Protein AF-A0A2M7BK01-F1 (afdb_monomer_lite)

Radius of gyration: 29.23 Å; chains: 1; bounding box: 70×44×83 Å

Foldseek 3Di:
DDDPPQQEEEEEEEQDDQDPPPCVVVVVVQVVCCVVPVHHYHYAHPDHDDHHPLRSVVVSVVVPHQEYEYEYADQDDDPCLVPVVVVSQVVVCVVCVRHHYHYDDYPYDDVVVVVVVVVVVVVCVVVVPDDDDDPPVVVVVVVVLLVPDDDDADAPAAAAPLFDLVLLVVLLVVLVVLQVQLVVVQVVVCVVPVCLVVLLVVLLVVQLVQQVDWDQQSQPSHTGGQNCLLLCCQLVNLSSLLNSQLVSLVCCVPPVVHYHPSRSSLLSCLQSHQLSCQLLVQLLVCLLVVHDNLQSQLCSQLRSQLRSQLSVLLSSLVRPQPVHDSVVSSVVSSVVCCSPRNVSSNVSSNVRSVVVVCCCVPPVVSNPPGPDSDDD

Sequence (376 aa):
MGEEAVMRAVILIGHGSRVAGADDDMEKIAAGLRAKLGGIVATCRMSGRGIPFDEAFDQCVRQGAKSVIVLPYFLHFGVHLREDIPKMIRKAARRSPEVRLVLGKHLGYDDALVNLVAKRIGESEGLCEGKGGTAPLFFLFLVVSLCALPTPAFAMHISEGILPISWAVLWYAVALPFVAWGLRDLRRRSEETPWFKPLVGLVGAAVFLISCMPIPVPSAGTCSHPSGTGIAAILIGPGLTAVVTSIALTLQALFLAHGGITTLGANIVSMGVAGAWVGWGVFTASRRLGLPWFAAAFLAGMLSDWATYATTSLELAAALHGDGSFTTMFSLILLAFVPTQLPLGILEGFLCAGVLKFIRNRRPELLQTVPAGGTA

Structure (mmCIF, N/CA/C/O backbone):
data_AF-A0A2M7BK01-F1
#
_entry.id   AF-A0A2M7BK01-F1
#
loop_
_atom_site.group_PDB
_atom_site.id
_atom_site.type_symbol
_atom_site.label_atom_id
_atom_site.label_alt_id
_atom_site.label_comp_id
_atom_site.label_asym_id
_atom_site.label_entity_id
_atom_site.label_seq_id
_atom_site.pdbx_PDB_ins_code
_atom_site.Cartn_x
_atom_site.Cartn_y
_atom_site.Cartn_z
_atom_site.occupancy
_atom_site.B_iso_or_equiv
_atom_site.auth_seq_id
_atom_site.auth_comp_id
_atom_site.auth_asym_id
_atom_site.auth_atom_id
_atom_site.pdbx_PDB_model_num
ATOM 1 N N . MET A 1 1 ? -42.017 -24.687 53.731 1.00 35.25 1 MET A N 1
ATOM 2 C CA . MET A 1 1 ? -41.262 -23.505 54.193 1.00 35.25 1 MET A CA 1
ATOM 3 C C . MET A 1 1 ? -40.722 -22.824 52.950 1.00 35.25 1 MET A C 1
ATOM 5 O O . MET A 1 1 ? -39.806 -23.361 52.346 1.00 35.25 1 MET A O 1
ATOM 9 N N . GLY A 1 2 ? -41.396 -21.774 52.476 1.00 37.59 2 GLY A N 1
ATOM 10 C CA . GLY A 1 2 ? -40.974 -21.049 51.278 1.00 37.59 2 GLY A CA 1
ATOM 11 C C . GLY A 1 2 ? -39.747 -20.207 51.601 1.00 37.59 2 GLY A C 1
ATOM 12 O O . GLY A 1 2 ? -39.790 -19.430 52.551 1.00 37.59 2 GLY A O 1
ATOM 13 N N . GLU A 1 3 ? -38.660 -20.393 50.854 1.00 42.53 3 GLU A N 1
ATOM 14 C CA . GLU A 1 3 ? -37.571 -19.418 50.822 1.00 42.53 3 GLU A CA 1
ATOM 15 C C . GLU A 1 3 ? -38.175 -18.071 50.412 1.00 42.53 3 GLU A C 1
ATOM 17 O O . GLU A 1 3 ? -38.787 -17.966 49.347 1.00 42.53 3 GLU A O 1
ATOM 22 N N . GLU A 1 4 ? -38.044 -17.044 51.256 1.00 46.41 4 GLU A N 1
ATOM 23 C CA . GLU A 1 4 ? -38.259 -15.665 50.824 1.00 46.41 4 GLU A CA 1
ATOM 24 C C . GLU A 1 4 ? -37.430 -15.449 49.556 1.00 46.41 4 GLU A C 1
ATOM 26 O O . GLU A 1 4 ? -36.205 -15.582 49.577 1.00 46.41 4 GLU A O 1
ATOM 31 N N . ALA A 1 5 ? -38.097 -15.166 48.436 1.00 56.72 5 ALA A N 1
ATOM 32 C CA . ALA A 1 5 ? -37.432 -14.894 47.175 1.00 56.72 5 ALA A CA 1
ATOM 33 C C . ALA A 1 5 ? -36.569 -13.638 47.349 1.00 56.72 5 ALA A C 1
ATOM 35 O O . ALA A 1 5 ? -37.056 -12.510 47.266 1.00 56.72 5 ALA A O 1
ATOM 36 N N . VAL A 1 6 ? -35.282 -13.832 47.648 1.00 62.03 6 VAL A N 1
ATOM 37 C CA . VAL A 1 6 ? -34.312 -12.747 47.791 1.00 62.03 6 VAL A CA 1
ATOM 38 C C . VAL A 1 6 ? -34.360 -11.921 46.512 1.00 62.03 6 VAL A C 1
ATOM 40 O O . VAL A 1 6 ? -34.039 -12.433 45.438 1.00 62.03 6 VAL A O 1
ATOM 43 N N . MET A 1 7 ? -34.757 -10.649 46.624 1.00 80.38 7 MET A N 1
ATOM 44 C CA . MET A 1 7 ? -34.838 -9.732 45.486 1.00 80.38 7 MET A CA 1
ATOM 45 C C . MET A 1 7 ? -33.479 -9.667 44.786 1.00 80.38 7 MET A C 1
ATOM 47 O O . MET A 1 7 ? -32.509 -9.096 45.300 1.00 80.38 7 MET A O 1
ATOM 51 N N . ARG A 1 8 ? -33.405 -10.310 43.620 1.00 89.44 8 ARG A N 1
ATOM 52 C CA . ARG A 1 8 ? -32.185 -10.498 42.840 1.00 89.44 8 ARG A CA 1
ATOM 53 C C . ARG A 1 8 ? -32.224 -9.609 41.608 1.00 89.44 8 ARG A C 1
ATOM 55 O O . ARG A 1 8 ? -33.187 -9.636 40.846 1.00 89.44 8 ARG A O 1
ATOM 62 N N . ALA A 1 9 ? -31.141 -8.874 41.392 1.00 94.38 9 ALA A N 1
ATOM 63 C CA . ALA A 1 9 ? -30.914 -8.114 40.175 1.00 94.38 9 ALA A CA 1
ATOM 64 C C . ALA A 1 9 ? -29.833 -8.756 39.301 1.00 94.38 9 ALA A C 1
ATOM 66 O O . ALA A 1 9 ? -28.941 -9.460 39.787 1.00 94.38 9 ALA A O 1
ATOM 67 N N . VAL A 1 10 ? -29.898 -8.484 38.002 1.00 95.81 10 VAL A N 1
ATOM 68 C CA . VAL A 1 10 ? -28.873 -8.839 37.021 1.00 95.81 10 VAL A CA 1
ATOM 69 C C . VAL A 1 10 ? -28.374 -7.564 36.355 1.00 95.81 10 VAL A C 1
ATOM 71 O O . VAL A 1 10 ? -29.167 -6.776 35.852 1.00 95.81 10 VAL A O 1
ATOM 74 N N . ILE A 1 11 ? -27.060 -7.374 36.319 1.00 96.19 11 ILE A N 1
ATOM 75 C CA . ILE A 1 11 ? -26.415 -6.318 35.539 1.00 96.19 11 ILE A CA 1
ATOM 76 C C . ILE A 1 11 ? -25.705 -6.979 34.363 1.00 96.19 11 ILE A C 1
ATOM 78 O O . ILE A 1 11 ? -24.711 -7.679 34.557 1.00 96.19 11 ILE A O 1
ATOM 82 N N . LEU A 1 12 ? -26.200 -6.750 33.148 1.00 94.94 12 LEU A N 1
ATOM 83 C CA . LEU A 1 12 ? -25.487 -7.093 31.919 1.00 94.94 12 LEU A CA 1
ATOM 84 C C . LEU A 1 12 ? -24.408 -6.043 31.663 1.00 94.94 12 LEU A C 1
ATOM 86 O O . LEU A 1 12 ? -24.738 -4.878 31.446 1.00 94.94 12 LEU A O 1
ATOM 90 N N . ILE A 1 13 ? -23.135 -6.435 31.688 1.00 94.06 13 ILE A N 1
ATOM 91 C CA . ILE A 1 13 ? -22.010 -5.517 31.456 1.00 94.06 13 ILE A CA 1
ATOM 92 C C . ILE A 1 13 ? -21.329 -5.796 30.115 1.00 94.06 13 ILE A C 1
ATOM 94 O O . ILE A 1 13 ? -20.874 -6.912 29.874 1.00 94.06 13 ILE A O 1
ATOM 98 N N . GLY A 1 14 ? -21.241 -4.777 29.256 1.00 91.06 14 GLY A N 1
ATOM 99 C CA . GLY A 1 14 ? -20.569 -4.834 27.952 1.00 91.06 14 GLY A CA 1
ATOM 100 C C . GLY A 1 14 ? -19.549 -3.704 27.752 1.00 91.06 14 GLY A C 1
ATOM 101 O O . GLY A 1 14 ? -19.482 -2.763 28.545 1.00 91.06 14 GLY A O 1
ATOM 102 N N . HIS A 1 15 ? -18.759 -3.764 26.670 1.00 86.44 15 HIS A N 1
ATOM 103 C CA . HIS A 1 15 ? -17.736 -2.745 26.362 1.00 86.44 15 HIS A CA 1
ATOM 104 C C . HIS A 1 15 ? -18.360 -1.364 26.124 1.00 86.44 15 HIS A C 1
ATOM 106 O O . HIS A 1 15 ? -17.790 -0.347 26.519 1.00 86.44 15 HIS A O 1
ATOM 112 N N . GLY A 1 16 ? -19.546 -1.347 25.511 1.00 78.38 16 GLY A N 1
ATOM 113 C CA . GLY A 1 16 ? -20.193 -0.150 24.995 1.00 78.38 16 GLY A CA 1
ATOM 114 C C . GLY A 1 16 ? -19.568 0.345 23.694 1.00 78.38 16 GLY A C 1
ATOM 115 O O . GLY A 1 16 ? -18.427 0.017 23.361 1.00 78.38 16 GLY A O 1
ATOM 116 N N . SER A 1 17 ? -20.336 1.135 22.948 1.00 73.31 17 SER A N 1
ATOM 117 C CA . SER A 1 17 ? -19.901 1.741 21.694 1.00 73.31 17 SER A CA 1
ATOM 118 C C . SER A 1 17 ? -20.013 3.265 21.736 1.00 73.31 17 SER A C 1
ATOM 120 O O . SER A 1 17 ? -20.799 3.855 22.481 1.00 73.31 17 SER A O 1
ATOM 122 N N . ARG A 1 18 ? -19.201 3.937 20.913 1.00 72.00 18 ARG A N 1
ATOM 123 C CA . ARG A 1 18 ? -19.341 5.380 20.642 1.00 72.00 18 ARG A CA 1
ATOM 124 C C . ARG A 1 18 ? -20.298 5.661 19.477 1.00 72.00 18 ARG A C 1
ATOM 126 O O . ARG A 1 18 ? -20.662 6.817 19.270 1.00 72.00 18 ARG A O 1
ATOM 133 N N . VAL A 1 19 ? -20.689 4.624 18.732 1.00 70.25 19 VAL A N 1
ATOM 134 C CA . VAL A 1 19 ? -21.599 4.696 17.582 1.00 70.25 19 VAL A CA 1
ATOM 135 C C . VAL A 1 19 ? -23.046 4.663 18.075 1.00 70.25 19 VAL A C 1
ATOM 137 O O . VAL A 1 19 ? -23.420 3.781 18.846 1.00 70.25 19 VAL A O 1
ATOM 140 N N . ALA A 1 20 ? -23.865 5.618 17.629 1.00 67.38 20 ALA A N 1
ATOM 141 C CA . ALA A 1 20 ? -25.290 5.648 17.954 1.00 67.38 20 ALA A CA 1
ATOM 142 C C . ALA A 1 20 ? -25.999 4.388 17.416 1.00 67.38 20 ALA A C 1
ATOM 144 O O . ALA A 1 20 ? -25.752 3.984 16.283 1.00 67.38 20 ALA A O 1
ATOM 145 N N . GLY A 1 21 ? -26.849 3.757 18.232 1.00 64.25 21 GLY A N 1
ATOM 146 C CA . GLY A 1 21 ? -27.609 2.547 17.877 1.00 64.25 21 GLY A CA 1
ATOM 147 C C . GLY A 1 21 ? -26.849 1.218 18.002 1.00 64.25 21 GLY A C 1
ATOM 148 O O . GLY A 1 21 ? -27.464 0.158 18.028 1.00 64.25 21 GLY A O 1
ATOM 149 N N . ALA A 1 22 ? -25.519 1.231 18.155 1.00 62.28 22 ALA A N 1
ATOM 150 C CA . ALA A 1 22 ? -24.729 -0.003 18.276 1.00 62.28 22 ALA A CA 1
ATOM 151 C C . ALA A 1 22 ? -24.999 -0.793 19.574 1.00 62.28 22 ALA A C 1
ATOM 153 O O . ALA A 1 22 ? -24.661 -1.970 19.664 1.00 62.28 22 ALA A O 1
ATOM 154 N N . ASP A 1 23 ? -25.605 -0.153 20.575 1.00 65.94 23 ASP A N 1
ATOM 155 C CA . ASP A 1 23 ? -25.927 -0.769 21.862 1.00 65.94 23 ASP A CA 1
ATOM 156 C C . ASP A 1 23 ? -27.406 -1.201 21.974 1.00 65.94 23 ASP A C 1
ATOM 158 O O . ASP A 1 23 ? -27.798 -1.769 22.998 1.00 65.94 23 ASP A O 1
ATOM 162 N N . ASP A 1 24 ? -28.221 -0.969 20.936 1.00 79.06 24 ASP A N 1
ATOM 163 C CA . ASP A 1 24 ? -29.656 -1.295 20.932 1.00 79.06 24 ASP A CA 1
ATOM 164 C C . ASP A 1 24 ? -29.889 -2.799 21.105 1.00 79.06 24 ASP A C 1
ATOM 166 O O . ASP A 1 24 ? -30.861 -3.229 21.726 1.00 79.06 24 ASP A O 1
ATOM 170 N N . ASP A 1 25 ? -28.972 -3.619 20.597 1.00 85.75 25 ASP A N 1
ATOM 171 C CA . ASP A 1 25 ? -29.085 -5.070 20.686 1.00 85.75 25 ASP A CA 1
ATOM 172 C C . ASP A 1 25 ? -28.875 -5.584 22.114 1.00 85.75 25 ASP A C 1
ATOM 174 O O . ASP A 1 25 ? -29.595 -6.485 22.542 1.00 85.75 25 ASP A O 1
ATOM 178 N N . MET A 1 26 ? -27.969 -4.984 22.899 1.00 87.88 26 MET A N 1
ATOM 179 C CA . MET A 1 26 ? -27.803 -5.361 24.310 1.00 87.88 26 MET A CA 1
ATOM 180 C C . MET A 1 26 ? -29.051 -5.001 25.128 1.00 87.88 26 MET A C 1
ATOM 182 O O . MET A 1 26 ? -29.445 -5.768 26.007 1.00 87.88 26 MET A O 1
ATOM 186 N N . GLU A 1 27 ? -29.715 -3.885 24.810 1.00 89.56 27 GLU A N 1
ATOM 187 C CA . GLU A 1 27 ? -30.973 -3.514 25.466 1.00 89.56 27 GLU A CA 1
ATOM 188 C C . GLU A 1 27 ? -32.124 -4.450 25.069 1.00 89.56 27 GLU A C 1
ATOM 190 O O . GLU A 1 27 ? -32.907 -4.851 25.930 1.00 89.56 27 GLU A O 1
ATOM 195 N N . LYS A 1 28 ? -32.200 -4.890 23.804 1.00 91.75 28 LYS A N 1
ATOM 196 C CA . LYS A 1 28 ? -33.168 -5.921 23.376 1.00 91.75 28 LYS A CA 1
ATOM 197 C C . LYS A 1 28 ? -32.963 -7.233 24.134 1.00 91.75 28 LYS A C 1
ATOM 199 O O . LYS A 1 28 ? -33.937 -7.849 24.568 1.00 91.75 28 LYS A O 1
ATOM 204 N N . ILE A 1 29 ? -31.709 -7.647 24.335 1.00 92.81 29 ILE A N 1
ATOM 205 C CA . ILE A 1 29 ? -31.388 -8.822 25.157 1.00 92.81 29 ILE A CA 1
ATOM 206 C C . ILE A 1 29 ? -31.815 -8.595 26.610 1.00 92.81 29 ILE A C 1
ATOM 208 O O . ILE A 1 29 ? -32.465 -9.466 27.190 1.00 92.81 29 ILE A O 1
ATOM 212 N N . ALA A 1 30 ? -31.523 -7.426 27.187 1.00 91.56 30 ALA A N 1
ATOM 213 C CA . ALA A 1 30 ? -31.948 -7.082 28.541 1.00 91.56 30 ALA A CA 1
ATOM 214 C C . ALA A 1 30 ? -33.476 -7.128 28.688 1.00 91.56 30 ALA A C 1
ATOM 216 O O . ALA A 1 30 ? -33.979 -7.739 29.628 1.00 91.56 30 ALA A O 1
ATOM 217 N N . ALA A 1 31 ? -34.224 -6.564 27.737 1.00 91.56 31 ALA A N 1
ATOM 218 C CA . ALA A 1 31 ? -35.684 -6.628 27.703 1.00 91.56 31 ALA A CA 1
ATOM 219 C C . ALA A 1 31 ? -36.198 -8.076 27.620 1.00 91.56 31 ALA A C 1
ATOM 221 O O . ALA A 1 31 ? -37.089 -8.456 28.383 1.00 91.56 31 ALA A O 1
ATOM 222 N N . GLY A 1 32 ? -35.586 -8.910 26.774 1.00 93.06 32 GLY A N 1
ATOM 223 C CA . GLY A 1 32 ? -35.894 -10.340 26.700 1.00 93.06 32 GLY A CA 1
ATOM 224 C C . GLY A 1 32 ? -35.632 -11.081 28.017 1.00 93.06 32 GLY A C 1
ATOM 225 O O . GLY A 1 32 ? -36.429 -11.930 28.417 1.00 93.06 32 GLY A O 1
ATOM 226 N N . LEU A 1 33 ? -34.556 -10.737 28.733 1.00 91.44 33 LEU A N 1
ATOM 227 C CA . LEU A 1 33 ? -34.272 -11.296 30.058 1.00 91.44 33 LEU A CA 1
ATOM 228 C C . LEU A 1 33 ? -35.273 -10.830 31.116 1.00 91.44 33 LEU A C 1
ATOM 230 O O . LEU A 1 33 ? -35.701 -11.658 31.917 1.00 91.44 33 LEU A O 1
ATOM 234 N N . ARG A 1 34 ? -35.683 -9.552 31.110 1.00 91.69 34 ARG A N 1
ATOM 235 C CA . ARG A 1 34 ? -36.723 -9.038 32.026 1.00 91.69 34 ARG A CA 1
ATOM 236 C C . ARG A 1 34 ? -38.018 -9.829 31.869 1.00 91.69 34 ARG A C 1
ATOM 238 O O . ARG A 1 34 ? -38.591 -10.252 32.869 1.00 91.69 34 ARG A O 1
ATOM 245 N N . ALA A 1 35 ? -38.418 -10.089 30.623 1.00 90.25 35 ALA A N 1
ATOM 246 C CA . ALA A 1 35 ? -39.610 -10.870 30.310 1.00 90.25 35 ALA A CA 1
ATOM 247 C C . ALA A 1 35 ? -39.502 -12.341 30.755 1.00 90.25 35 ALA A C 1
ATOM 249 O O . ALA A 1 35 ? -40.490 -12.912 31.206 1.00 90.25 35 ALA A O 1
ATOM 250 N N . LYS A 1 36 ? -38.317 -12.961 30.644 1.00 89.81 36 LYS A N 1
ATOM 251 C CA . LYS A 1 36 ? -38.114 -14.378 30.999 1.00 89.81 36 LYS A CA 1
ATOM 252 C C . LYS A 1 36 ? -37.905 -14.635 32.489 1.00 89.81 36 LYS A C 1
ATOM 254 O O . LYS A 1 36 ? -38.354 -15.661 32.985 1.00 89.81 36 LYS A O 1
ATOM 259 N N . LEU A 1 37 ? -37.152 -13.775 33.170 1.00 85.56 37 LEU A N 1
ATOM 260 C CA . LEU A 1 37 ? -36.695 -14.028 34.539 1.00 85.56 37 LEU A CA 1
ATOM 261 C C . LEU A 1 37 ? -37.600 -13.407 35.603 1.00 85.56 37 LEU A C 1
ATOM 263 O O . LEU A 1 37 ? -37.536 -13.854 36.741 1.00 85.56 37 LEU A O 1
ATOM 267 N N . GLY A 1 38 ? -38.404 -12.393 35.257 1.00 75.31 38 GLY A N 1
ATOM 268 C CA . GLY A 1 38 ? -39.252 -11.688 36.220 1.00 75.31 38 GLY A CA 1
ATOM 269 C C . GLY A 1 38 ? -38.428 -11.050 37.343 1.00 75.31 38 GLY A C 1
ATOM 270 O O . GLY A 1 38 ? -38.357 -11.574 38.448 1.00 75.31 38 GLY A O 1
ATOM 271 N N . GLY A 1 39 ? -37.768 -9.924 37.065 1.00 82.62 39 GLY A N 1
ATOM 272 C CA . GLY A 1 39 ? -36.931 -9.249 38.058 1.00 82.62 39 GLY A CA 1
ATOM 273 C C . GLY A 1 39 ? -36.185 -8.034 37.517 1.00 82.62 39 GLY A C 1
ATOM 274 O O . GLY A 1 39 ? -36.406 -7.588 36.389 1.00 82.62 39 GLY A O 1
ATOM 275 N N . ILE A 1 40 ? -35.279 -7.499 38.336 1.00 91.12 40 ILE A N 1
ATOM 276 C CA . ILE A 1 40 ? -34.501 -6.303 38.005 1.00 91.12 40 ILE A CA 1
ATOM 277 C C . ILE A 1 40 ? -33.370 -6.702 37.053 1.00 91.12 40 ILE A C 1
ATOM 279 O O . ILE A 1 40 ? -32.459 -7.436 37.432 1.00 91.12 40 ILE A O 1
ATOM 283 N N . VAL A 1 41 ? -33.398 -6.199 35.820 1.00 93.88 41 VAL A N 1
ATOM 284 C CA . VAL A 1 41 ? -32.282 -6.336 34.874 1.00 93.88 41 VAL A CA 1
ATOM 285 C C . VAL A 1 41 ? -31.844 -4.944 34.447 1.00 93.88 41 VAL A C 1
ATOM 287 O O . VAL A 1 41 ? -32.638 -4.185 33.889 1.00 93.88 41 VAL A O 1
ATOM 290 N N . ALA A 1 42 ? -30.585 -4.612 34.695 1.00 93.31 42 ALA A N 1
ATOM 291 C CA . ALA A 1 42 ? -29.961 -3.372 34.262 1.00 93.31 42 ALA A CA 1
ATOM 292 C C . ALA A 1 42 ? -28.854 -3.661 33.245 1.00 93.31 42 ALA A C 1
ATOM 294 O O . ALA A 1 42 ? -28.263 -4.743 33.222 1.00 93.31 42 ALA A O 1
ATOM 295 N N . THR A 1 43 ? -28.556 -2.674 32.410 1.00 93.62 43 THR A N 1
ATOM 296 C CA . THR A 1 43 ? -27.424 -2.713 31.484 1.00 93.62 43 THR A CA 1
ATOM 297 C C . THR A 1 43 ? -26.352 -1.736 31.931 1.00 93.62 43 THR A C 1
ATOM 299 O O . THR A 1 43 ? -26.656 -0.606 32.306 1.00 93.62 43 THR A O 1
ATOM 302 N N . CYS A 1 44 ? -25.099 -2.149 31.827 1.00 92.31 44 CYS A N 1
ATOM 303 C CA . CYS A 1 44 ? -23.924 -1.357 32.142 1.00 92.31 44 CYS A CA 1
ATOM 304 C C . CYS A 1 44 ? -22.982 -1.331 30.934 1.00 92.31 44 CYS A C 1
ATOM 306 O O . CYS A 1 44 ? -22.747 -2.363 30.297 1.00 92.31 44 CYS A O 1
ATOM 308 N N . ARG A 1 45 ? -22.381 -0.170 30.656 1.00 89.62 45 ARG A N 1
ATOM 309 C CA . ARG A 1 45 ? -21.347 -0.013 29.623 1.00 89.62 45 ARG A CA 1
ATOM 310 C C . ARG A 1 45 ? -20.032 0.439 30.250 1.00 89.62 45 ARG A C 1
ATOM 312 O O . ARG A 1 45 ? -20.011 1.346 31.077 1.00 89.62 45 ARG A O 1
ATOM 319 N N . MET A 1 46 ? -18.933 -0.199 29.853 1.00 85.00 46 MET A N 1
ATOM 320 C CA . MET A 1 46 ? -17.591 0.138 30.348 1.00 85.00 46 MET A CA 1
ATOM 321 C C . MET A 1 46 ? -17.009 1.390 29.675 1.00 85.00 46 MET A C 1
ATOM 323 O O . MET A 1 46 ? -16.124 2.034 30.233 1.00 85.00 46 MET A O 1
ATOM 327 N N . SER A 1 47 ? -17.495 1.742 28.484 1.00 79.50 47 SER A N 1
ATOM 328 C CA . SER A 1 47 ? -17.080 2.920 27.724 1.00 79.50 47 SER A CA 1
ATOM 329 C C . SER A 1 47 ? -18.225 3.453 26.847 1.00 79.50 47 SER A C 1
ATOM 331 O O . SER A 1 47 ? -19.220 2.767 26.618 1.00 79.50 47 SER A O 1
ATOM 333 N N . GLY A 1 48 ? -18.095 4.682 26.336 1.00 74.50 48 GLY A N 1
ATOM 334 C CA . GLY A 1 48 ? -19.079 5.276 25.421 1.00 74.50 48 GLY A CA 1
ATOM 335 C C . GLY A 1 48 ? -20.216 6.025 26.126 1.00 74.50 48 GLY A C 1
ATOM 336 O O . GLY A 1 48 ? -20.010 6.586 27.197 1.00 74.50 48 GLY A O 1
ATOM 337 N N . ARG A 1 49 ? -21.400 6.089 25.495 1.00 69.69 49 ARG A N 1
ATOM 338 C CA . ARG A 1 49 ? -22.555 6.907 25.944 1.00 69.69 49 ARG A CA 1
ATOM 339 C C . ARG A 1 49 ? -23.596 6.134 26.780 1.00 69.69 49 ARG A C 1
ATOM 341 O O . ARG A 1 49 ? -24.771 6.484 26.755 1.00 69.69 49 ARG A O 1
ATOM 348 N N . GLY A 1 50 ? -23.204 5.050 27.449 1.00 77.81 50 GLY A N 1
ATOM 349 C CA . GLY A 1 50 ? -24.119 4.228 28.256 1.00 77.81 50 GLY A CA 1
ATOM 350 C C . GLY A 1 50 ? -24.068 4.509 29.753 1.00 77.81 50 GLY A C 1
ATOM 351 O O . GLY A 1 50 ? -23.244 5.290 30.217 1.00 77.81 50 GLY A O 1
ATOM 352 N N . ILE A 1 51 ? -24.926 3.810 30.502 1.00 87.38 51 ILE A N 1
ATOM 353 C CA . ILE A 1 51 ? -24.954 3.872 31.968 1.00 87.38 51 ILE A CA 1
ATOM 354 C C . ILE A 1 51 ? -23.682 3.198 32.519 1.00 87.38 51 ILE A C 1
ATOM 356 O O . ILE A 1 51 ? -23.442 2.022 32.211 1.00 87.38 51 ILE A O 1
ATOM 360 N N . PRO A 1 52 ? -22.855 3.904 33.310 1.00 91.94 52 PRO A N 1
ATOM 361 C CA . PRO A 1 52 ? -21.673 3.327 33.938 1.00 91.94 52 PRO A CA 1
ATOM 362 C C . PRO A 1 52 ? -22.053 2.352 35.061 1.00 91.94 52 PRO A C 1
ATOM 364 O O . PRO A 1 52 ? -23.151 2.400 35.615 1.00 91.94 52 PRO A O 1
ATOM 367 N N . PHE A 1 53 ? -21.113 1.483 35.443 1.00 94.19 53 PHE A N 1
ATOM 368 C CA . PHE A 1 53 ? -21.362 0.421 36.428 1.00 94.19 53 PHE A CA 1
ATOM 369 C C . PHE A 1 53 ? -21.895 0.935 37.766 1.00 94.19 53 PHE A C 1
ATOM 371 O O . PHE A 1 53 ? -22.868 0.390 38.282 1.00 94.19 53 PHE A O 1
ATOM 378 N N . ASP A 1 54 ? -21.287 1.995 38.301 1.00 92.81 54 ASP A N 1
ATOM 379 C CA . ASP A 1 54 ? -21.661 2.544 39.606 1.00 92.81 54 ASP A CA 1
ATOM 380 C C . ASP A 1 54 ? -23.129 3.008 39.620 1.00 92.81 54 ASP A C 1
ATOM 382 O O . ASP A 1 54 ? -23.824 2.788 40.608 1.00 92.81 54 ASP A O 1
ATOM 386 N N . GLU A 1 55 ? -23.618 3.582 38.516 1.00 93.69 55 GLU A N 1
ATOM 387 C CA . GLU A 1 55 ? -25.000 4.053 38.390 1.00 93.69 55 GLU A CA 1
ATOM 388 C C . GLU A 1 55 ? -25.983 2.895 38.171 1.00 93.69 55 GLU A C 1
ATOM 390 O O . GLU A 1 55 ? -27.034 2.848 38.814 1.00 93.69 55 GLU A O 1
ATOM 395 N N . ALA A 1 56 ? -25.636 1.929 37.312 1.00 94.12 56 ALA A N 1
ATOM 396 C CA . ALA A 1 56 ? -26.451 0.731 37.099 1.00 94.12 56 ALA A CA 1
ATOM 397 C C . ALA A 1 56 ? -26.614 -0.077 38.401 1.00 94.12 56 ALA A C 1
ATOM 399 O O . ALA A 1 56 ? -27.697 -0.592 38.693 1.00 94.12 56 ALA A O 1
ATOM 400 N N . PHE A 1 57 ? -25.553 -0.152 39.209 1.00 95.56 57 PHE A N 1
ATOM 401 C CA . PHE A 1 57 ? -25.592 -0.769 40.530 1.00 95.56 57 PHE A CA 1
ATOM 402 C C . PHE A 1 57 ? -26.524 -0.012 41.481 1.00 95.56 57 PHE A C 1
ATOM 404 O O . PHE A 1 57 ? -27.423 -0.625 42.056 1.00 95.56 57 PHE A O 1
ATOM 411 N N . ASP A 1 58 ? -26.392 1.313 41.583 1.00 93.75 58 ASP A N 1
ATOM 412 C CA . ASP A 1 58 ? -27.242 2.127 42.463 1.00 93.75 58 ASP A CA 1
ATOM 413 C C . ASP A 1 58 ? -28.727 2.043 42.078 1.00 93.75 58 ASP A C 1
ATOM 415 O O . ASP A 1 58 ? -29.601 2.009 42.946 1.00 93.75 58 ASP A O 1
ATOM 419 N N . GLN A 1 59 ? -29.037 1.943 40.782 1.00 93.19 59 GLN A N 1
ATOM 420 C CA . GLN A 1 59 ? -30.402 1.688 40.311 1.00 93.19 59 GLN A CA 1
ATOM 421 C C . GLN A 1 59 ? -30.946 0.340 40.804 1.00 93.19 59 GLN A C 1
ATOM 423 O O . GLN A 1 59 ? -32.098 0.283 41.235 1.00 93.19 59 GLN A O 1
ATOM 428 N N . CYS A 1 60 ? -30.135 -0.722 40.781 1.00 93.50 60 CYS A N 1
ATOM 429 C CA . CYS A 1 60 ? -30.541 -2.034 41.289 1.00 93.50 60 CYS A CA 1
ATOM 430 C C . CYS A 1 60 ? -30.796 -2.002 42.802 1.00 93.50 60 CYS A C 1
ATOM 432 O O . CYS A 1 60 ? -31.804 -2.535 43.267 1.00 93.50 60 CYS A O 1
ATOM 434 N N . VAL A 1 61 ? -29.918 -1.344 43.566 1.00 93.19 61 VAL A N 1
ATOM 435 C CA . VAL A 1 61 ? -30.064 -1.223 45.026 1.00 93.19 61 VAL A CA 1
ATOM 436 C C . VAL A 1 61 ? -31.315 -0.420 45.388 1.00 93.19 61 VAL A C 1
ATOM 438 O O . VAL A 1 61 ? -32.088 -0.855 46.240 1.00 93.19 61 VAL A O 1
ATOM 441 N N . ARG A 1 62 ? -31.582 0.699 44.698 1.00 92.69 62 ARG A N 1
ATOM 442 C CA . ARG A 1 62 ? -32.806 1.502 44.902 1.00 92.69 62 ARG A CA 1
ATOM 443 C C . ARG A 1 62 ? -34.095 0.727 44.632 1.00 92.69 62 ARG A C 1
ATOM 445 O O . ARG A 1 62 ? -35.109 1.012 45.254 1.00 92.69 62 ARG A O 1
ATOM 452 N N . GLN A 1 63 ? -34.053 -0.252 43.733 1.00 91.19 63 GLN A N 1
ATOM 453 C CA . GLN A 1 63 ? -35.180 -1.144 43.448 1.00 91.19 63 GLN A CA 1
ATOM 454 C C . GLN A 1 63 ? -35.308 -2.300 44.463 1.00 91.19 63 GLN A C 1
ATOM 456 O O . GLN A 1 63 ? -36.148 -3.180 44.292 1.00 91.19 63 GLN A O 1
ATOM 461 N N . GLY A 1 64 ? -34.498 -2.307 45.528 1.00 91.25 64 GLY A N 1
ATOM 462 C CA . GLY A 1 64 ? -34.588 -3.269 46.628 1.00 91.25 64 GLY A CA 1
ATOM 463 C C . GLY A 1 64 ? -33.755 -4.537 46.440 1.00 91.25 64 GLY A C 1
ATOM 464 O O . GLY A 1 64 ? -33.956 -5.503 47.177 1.00 91.25 64 GLY A O 1
ATOM 465 N N . ALA A 1 65 ? -32.821 -4.568 45.483 1.00 92.81 65 ALA A N 1
ATOM 466 C CA . ALA A 1 65 ? -31.982 -5.742 45.263 1.00 92.81 65 ALA A CA 1
ATOM 467 C C . ALA A 1 65 ? -31.078 -6.034 46.477 1.00 92.81 65 ALA A C 1
ATOM 469 O O . ALA A 1 65 ? -30.271 -5.200 46.887 1.00 92.81 65 ALA A O 1
ATOM 470 N N . LYS A 1 66 ? -31.170 -7.253 47.017 1.00 92.06 66 LYS A N 1
ATOM 471 C CA . LYS A 1 66 ? -30.293 -7.779 48.083 1.00 92.06 66 LYS A CA 1
ATOM 472 C C . LYS A 1 66 ? -29.167 -8.655 47.535 1.00 92.06 66 LYS A C 1
ATOM 474 O O . LYS A 1 66 ? -28.169 -8.896 48.213 1.00 92.06 66 LYS A O 1
ATOM 479 N N . SER A 1 67 ? -29.292 -9.096 46.283 1.00 93.38 67 SER A N 1
ATOM 480 C CA . SER A 1 67 ? -28.215 -9.746 45.542 1.00 93.38 67 SER A CA 1
ATOM 481 C C . SER A 1 67 ? -28.170 -9.258 44.098 1.00 93.38 67 SER A C 1
ATOM 483 O O . SER A 1 67 ? -29.206 -9.127 43.451 1.00 93.38 67 SER A O 1
ATOM 485 N N . VAL A 1 68 ? -26.969 -9.002 43.583 1.00 95.56 68 VAL A N 1
ATOM 486 C CA . VAL A 1 68 ? -26.737 -8.512 42.221 1.00 95.56 68 VAL A CA 1
ATOM 487 C C . VAL A 1 68 ? -25.771 -9.451 41.507 1.00 95.56 68 VAL A C 1
ATOM 489 O O . VAL A 1 68 ? -24.621 -9.605 41.924 1.00 95.56 68 VAL A O 1
ATOM 492 N N . ILE A 1 69 ? -26.220 -10.063 40.410 1.00 95.81 69 ILE A N 1
ATOM 493 C CA . ILE A 1 69 ? -25.345 -10.826 39.516 1.00 95.81 69 ILE A CA 1
ATOM 494 C C . ILE A 1 69 ? -24.860 -9.918 38.399 1.00 95.81 69 ILE A C 1
ATOM 496 O O . ILE A 1 69 ? -25.646 -9.459 37.575 1.00 95.81 69 ILE A O 1
ATOM 500 N N . VAL A 1 70 ? -23.554 -9.703 38.342 1.00 96.50 70 VAL A N 1
ATOM 501 C CA . VAL A 1 70 ? -22.897 -9.000 37.244 1.00 96.50 70 VAL A CA 1
ATOM 502 C C . VAL A 1 70 ? -22.543 -10.036 36.186 1.00 96.50 70 VAL A C 1
ATOM 504 O O . VAL A 1 70 ? -21.645 -10.848 36.399 1.00 96.50 70 VAL A O 1
ATOM 507 N N . LEU A 1 71 ? -23.273 -10.051 35.072 1.00 95.75 71 LEU A N 1
ATOM 508 C CA . LEU A 1 71 ? -23.087 -11.003 33.980 1.00 95.75 71 LEU A CA 1
ATOM 509 C C . LEU A 1 71 ? -22.314 -10.335 32.829 1.00 95.75 71 LEU A C 1
ATOM 511 O O . LEU A 1 71 ? -22.855 -9.434 32.180 1.00 95.75 71 LEU A O 1
ATOM 515 N N . PRO A 1 72 ? -21.066 -10.753 32.549 1.00 94.56 72 PRO A N 1
ATOM 516 C CA . PRO A 1 72 ? -20.287 -10.183 31.457 1.00 94.56 72 PRO A CA 1
ATOM 517 C C . PRO A 1 72 ? -20.849 -10.591 30.087 1.00 94.56 72 PRO A C 1
ATOM 519 O O . PRO A 1 72 ? -20.789 -11.757 29.696 1.00 94.56 72 PRO A O 1
ATOM 522 N N . TYR A 1 73 ? -21.362 -9.623 29.331 1.00 92.94 73 TYR A N 1
ATOM 523 C CA . TYR A 1 73 ? -21.887 -9.807 27.978 1.00 92.94 73 TYR A CA 1
ATOM 524 C C . TYR A 1 73 ? -20.741 -9.770 26.949 1.00 92.94 73 TYR A C 1
ATOM 526 O O . TYR A 1 73 ? -20.649 -8.879 26.105 1.00 92.94 73 TYR A O 1
ATOM 534 N N . PHE A 1 74 ? -19.821 -10.736 27.060 1.00 90.06 74 PHE A N 1
ATOM 535 C CA . PHE A 1 74 ? -18.664 -10.903 26.173 1.00 90.06 74 PHE A CA 1
ATOM 536 C C . PHE A 1 74 ? -18.575 -12.338 25.653 1.00 90.06 74 PHE A C 1
ATOM 538 O O . PHE A 1 74 ? -18.744 -13.288 26.418 1.00 90.06 74 PHE A O 1
ATOM 545 N N . LEU A 1 75 ? -18.247 -12.489 24.367 1.00 88.94 75 LEU A N 1
ATOM 546 C CA . LEU A 1 75 ? -18.028 -13.794 23.727 1.00 88.94 75 LEU A CA 1
ATOM 547 C C . LEU A 1 75 ? -16.660 -14.402 24.058 1.00 88.94 75 LEU A C 1
ATOM 549 O O . LEU A 1 75 ? -16.501 -15.616 24.032 1.00 88.94 75 LEU A O 1
ATOM 553 N N . HIS A 1 76 ? -15.670 -13.570 24.386 1.00 83.19 76 HIS A N 1
ATOM 554 C CA . HIS A 1 76 ? -14.303 -14.012 24.647 1.00 83.19 76 HIS A CA 1
ATOM 555 C C . HIS A 1 76 ? -13.828 -13.587 26.032 1.00 83.19 76 HIS A C 1
ATOM 557 O O . HIS A 1 76 ? -14.188 -12.521 26.539 1.00 83.19 76 HIS A O 1
ATOM 563 N N . PHE A 1 77 ? -12.967 -14.416 26.616 1.00 77.19 77 PHE A N 1
ATOM 564 C CA . PHE A 1 77 ? -12.244 -14.082 27.831 1.00 77.19 77 PHE A CA 1
ATOM 565 C C . PHE A 1 77 ? -11.103 -13.104 27.517 1.00 77.19 77 PHE A C 1
ATOM 567 O O . PHE A 1 77 ? -10.367 -13.286 26.551 1.00 77.19 77 PHE A O 1
ATOM 574 N N . GLY A 1 78 ? -10.933 -12.073 28.346 1.00 80.38 78 GLY A N 1
ATOM 575 C CA . GLY A 1 78 ? -9.931 -11.031 28.126 1.00 80.38 78 GLY A CA 1
ATOM 576 C C . GLY A 1 78 ? -9.634 -10.207 29.377 1.00 80.38 78 GLY A C 1
ATOM 577 O O . GLY A 1 78 ? -10.159 -10.483 30.460 1.00 80.38 78 GLY A O 1
ATOM 578 N N . VAL A 1 79 ? -8.794 -9.178 29.219 1.00 76.19 79 VAL A N 1
ATOM 579 C CA . VAL A 1 79 ? -8.284 -8.327 30.316 1.00 76.19 79 VAL A CA 1
ATOM 580 C C . VAL A 1 79 ? -9.414 -7.733 31.163 1.00 76.19 79 VAL A C 1
ATOM 582 O O . VAL A 1 79 ? -9.337 -7.761 32.390 1.00 76.19 79 VAL A O 1
ATOM 585 N N . HIS A 1 80 ? -10.515 -7.310 30.538 1.00 82.00 80 HIS A N 1
ATOM 586 C CA . HIS A 1 80 ? -11.667 -6.749 31.244 1.00 82.00 80 HIS A CA 1
ATOM 587 C C . HIS A 1 80 ? -12.293 -7.706 32.269 1.00 82.00 80 HIS A C 1
ATOM 589 O O . HIS A 1 80 ? -12.651 -7.286 33.369 1.00 82.00 80 HIS A O 1
ATOM 595 N N . LEU A 1 81 ? -12.390 -9.000 31.946 1.00 81.00 81 LEU A N 1
ATOM 596 C CA . LEU A 1 81 ? -12.927 -10.007 32.865 1.00 81.00 81 LEU A CA 1
ATOM 597 C C . LEU A 1 81 ? -11.917 -10.371 33.954 1.00 81.00 81 LEU A C 1
ATOM 599 O O . LEU A 1 81 ? -12.311 -10.662 35.082 1.00 81.00 81 LEU A O 1
ATOM 603 N N . ARG A 1 82 ? -10.622 -10.374 33.613 1.00 82.00 82 ARG A N 1
ATOM 604 C CA . ARG A 1 82 ? -9.547 -10.707 34.553 1.00 82.00 82 ARG A CA 1
ATOM 605 C C . ARG A 1 82 ? -9.334 -9.602 35.589 1.00 82.00 82 ARG A C 1
ATOM 607 O O . ARG A 1 82 ? -9.038 -9.912 36.740 1.00 82.00 82 ARG A O 1
ATOM 614 N N . GLU A 1 83 ? -9.483 -8.339 35.200 1.00 83.31 83 GLU A N 1
ATOM 615 C CA . GLU A 1 83 ? -9.054 -7.213 36.029 1.00 83.31 83 GLU A CA 1
ATOM 616 C C . GLU A 1 83 ? -10.127 -6.154 36.269 1.00 83.31 83 GLU A C 1
ATOM 618 O O . GLU A 1 83 ? -10.420 -5.840 37.424 1.00 83.31 83 GLU A O 1
ATOM 623 N N . ASP A 1 84 ? -10.713 -5.592 35.214 1.00 87.88 84 ASP A N 1
ATOM 624 C CA . ASP A 1 84 ? -11.498 -4.358 35.331 1.00 87.88 84 ASP A CA 1
ATOM 625 C C . ASP A 1 84 ? -12.841 -4.571 36.028 1.00 87.88 84 ASP A C 1
ATOM 627 O O . ASP A 1 84 ? -13.171 -3.853 36.974 1.00 87.88 84 ASP A O 1
ATOM 631 N N . ILE A 1 85 ? -13.599 -5.592 35.623 1.00 92.00 85 ILE A N 1
ATOM 632 C CA . ILE A 1 85 ? -14.900 -5.902 36.231 1.00 92.00 85 ILE A CA 1
ATOM 633 C C . ILE A 1 85 ? -14.726 -6.317 37.701 1.00 92.00 85 ILE A C 1
ATOM 635 O O . I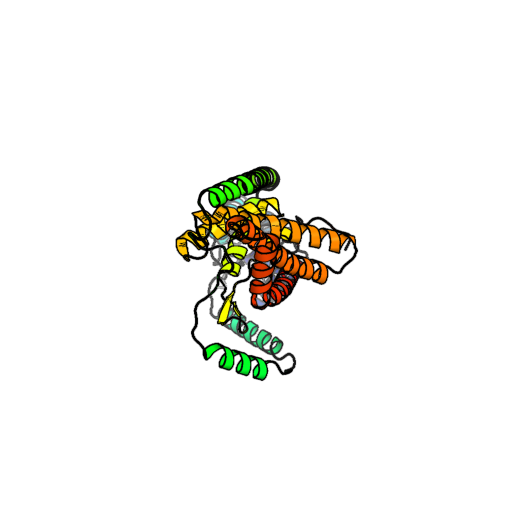LE A 1 85 ? -15.424 -5.766 38.555 1.00 92.00 85 ILE A O 1
ATOM 639 N N . PRO A 1 86 ? -13.766 -7.196 38.063 1.00 92.31 86 PRO A N 1
ATOM 640 C CA . PRO A 1 86 ? -13.454 -7.450 39.467 1.00 92.31 86 PRO A CA 1
ATOM 641 C C . PRO A 1 86 ? -13.109 -6.186 40.268 1.00 92.31 86 PRO A C 1
ATOM 643 O O . PRO A 1 86 ? -13.549 -6.060 41.414 1.00 92.31 86 PRO A O 1
ATOM 646 N N . LYS A 1 87 ? -12.352 -5.235 39.698 1.00 91.94 87 LYS A N 1
ATOM 647 C CA . LYS A 1 87 ? -12.041 -3.951 40.358 1.00 91.94 87 LYS A CA 1
ATOM 648 C C . LYS A 1 87 ? -13.318 -3.134 40.609 1.00 91.94 87 LYS A C 1
ATOM 650 O O . LYS A 1 87 ? -13.511 -2.664 41.732 1.00 91.94 87 LYS A O 1
ATOM 655 N N . MET A 1 88 ? -14.208 -3.023 39.618 1.00 93.12 88 MET A N 1
ATOM 656 C CA . MET A 1 88 ? -15.498 -2.322 39.745 1.00 93.12 88 MET A CA 1
ATOM 657 C C . MET A 1 88 ? -16.402 -2.966 40.807 1.00 93.12 88 MET A C 1
ATOM 659 O O . MET A 1 88 ? -16.913 -2.278 41.691 1.00 93.12 88 MET A O 1
ATOM 663 N N . ILE A 1 89 ? -16.524 -4.297 40.795 1.00 93.75 89 ILE A N 1
ATOM 664 C CA . ILE A 1 89 ? -17.323 -5.044 41.777 1.00 93.75 89 ILE A CA 1
ATOM 665 C C . ILE A 1 89 ? -16.784 -4.840 43.194 1.00 93.75 89 ILE A C 1
ATOM 667 O O . ILE A 1 89 ? -17.558 -4.574 44.111 1.00 93.75 89 ILE A O 1
ATOM 671 N N . ARG A 1 90 ? -15.460 -4.912 43.394 1.00 93.50 90 ARG A N 1
ATOM 672 C CA . ARG A 1 90 ? -14.843 -4.669 44.711 1.00 93.50 90 ARG A CA 1
ATOM 673 C C . ARG A 1 90 ? -15.098 -3.251 45.215 1.00 93.50 90 ARG A C 1
ATOM 675 O O . ARG A 1 90 ? -15.241 -3.065 46.420 1.00 93.50 90 ARG A O 1
ATOM 682 N N . LYS A 1 91 ? -15.125 -2.256 44.324 1.00 93.25 91 LYS A N 1
ATOM 683 C CA . LYS A 1 91 ? -15.447 -0.867 44.675 1.00 93.25 91 LYS A CA 1
ATOM 684 C C . LYS A 1 91 ? -16.901 -0.750 45.146 1.00 93.25 91 LYS A C 1
ATOM 686 O O . LYS A 1 91 ? -17.134 -0.203 46.220 1.00 93.25 91 LYS A O 1
ATOM 691 N N . ALA A 1 92 ? -17.850 -1.321 44.403 1.00 93.25 92 ALA A N 1
ATOM 692 C CA . ALA A 1 92 ? -19.267 -1.313 44.772 1.00 93.25 92 ALA A CA 1
ATOM 693 C C . ALA A 1 92 ? -19.552 -2.101 46.064 1.00 93.25 92 ALA A C 1
ATOM 695 O O . ALA A 1 92 ? -20.279 -1.616 46.926 1.00 93.25 92 ALA A O 1
ATOM 696 N N . ALA A 1 93 ? -18.907 -3.255 46.258 1.00 92.12 93 ALA A N 1
ATOM 697 C CA . ALA A 1 93 ? -19.066 -4.074 47.462 1.00 92.12 93 ALA A CA 1
ATOM 698 C C . ALA A 1 93 ? -18.631 -3.351 48.750 1.00 92.12 93 ALA A C 1
ATOM 700 O O . ALA A 1 93 ? -19.213 -3.575 49.804 1.00 92.12 93 ALA A O 1
ATOM 701 N N . ARG A 1 94 ? -17.631 -2.457 48.678 1.00 92.56 94 ARG A N 1
ATOM 702 C CA . ARG A 1 94 ? -17.248 -1.608 49.823 1.00 92.56 94 ARG A CA 1
ATOM 703 C C . ARG A 1 94 ? -18.283 -0.524 50.123 1.00 92.56 94 ARG A C 1
ATOM 705 O O . ARG A 1 94 ? -18.380 -0.101 51.267 1.00 92.56 94 ARG A O 1
ATOM 712 N N . ARG A 1 95 ? -19.006 -0.051 49.101 1.00 92.44 95 ARG A N 1
ATOM 713 C CA . ARG A 1 95 ? -20.005 1.022 49.214 1.00 92.44 95 ARG A CA 1
ATOM 714 C C . ARG A 1 95 ? -21.346 0.519 49.759 1.00 92.44 95 ARG A C 1
ATOM 716 O O . ARG A 1 95 ? -21.995 1.269 50.476 1.00 92.44 95 ARG A O 1
ATOM 723 N N . SER A 1 96 ? -21.717 -0.726 49.456 1.00 91.56 96 SER A N 1
ATOM 724 C CA . SER A 1 96 ? -22.958 -1.369 49.925 1.00 91.56 96 SER A CA 1
ATOM 725 C C . SER A 1 96 ? -22.689 -2.798 50.427 1.00 91.56 96 SER A C 1
ATOM 727 O O . SER A 1 96 ? -22.963 -3.762 49.703 1.00 91.56 96 SER A O 1
ATOM 729 N N . PRO A 1 97 ? -22.115 -2.962 51.637 1.00 90.31 97 PRO A N 1
ATOM 730 C CA . PRO A 1 97 ? -21.751 -4.270 52.199 1.00 90.31 97 PRO A CA 1
ATOM 731 C C . PRO A 1 97 ? -22.937 -5.226 52.400 1.00 90.31 97 PRO A C 1
ATOM 733 O O . PRO A 1 97 ? -22.761 -6.442 52.443 1.00 90.31 97 PRO A O 1
ATOM 736 N N . GLU A 1 98 ? -24.146 -4.683 52.519 1.00 90.81 98 GLU A N 1
ATOM 737 C CA . GLU A 1 98 ? -25.403 -5.410 52.691 1.00 90.81 98 GLU A CA 1
ATOM 738 C C . GLU A 1 98 ? -25.932 -6.066 51.404 1.00 90.81 98 GLU A C 1
ATOM 740 O O . GLU A 1 98 ? -26.876 -6.858 51.465 1.00 90.81 98 GLU A O 1
ATOM 745 N N . VAL A 1 99 ? -25.346 -5.752 50.241 1.00 93.50 99 VAL A N 1
ATOM 746 C CA . VAL A 1 99 ? -25.760 -6.286 48.937 1.00 93.50 99 VAL A CA 1
ATOM 747 C C . VAL A 1 99 ? -24.755 -7.322 48.447 1.00 93.50 99 VAL A C 1
ATOM 749 O O . VAL A 1 99 ? -23.588 -7.029 48.180 1.00 93.50 99 VAL A O 1
ATOM 752 N N . ARG A 1 100 ? -25.217 -8.559 48.243 1.00 94.00 100 ARG A N 1
ATOM 753 C CA . ARG A 1 100 ? -24.361 -9.644 47.746 1.00 94.00 100 ARG A CA 1
ATOM 754 C C . ARG A 1 100 ? -24.099 -9.502 46.245 1.00 94.00 100 ARG A C 1
ATOM 756 O O . ARG A 1 100 ? -24.977 -9.805 45.435 1.00 94.00 100 ARG A O 1
ATOM 763 N N . LEU A 1 101 ? -22.874 -9.136 45.873 1.00 94.19 101 LEU A N 1
ATOM 764 C CA . LEU A 1 101 ? -22.405 -9.078 44.484 1.00 94.19 101 LEU A CA 1
ATOM 765 C C . LEU A 1 101 ? -21.785 -10.407 44.029 1.00 94.19 101 LEU A C 1
ATOM 767 O O . LEU A 1 101 ? -20.906 -10.954 44.693 1.00 94.19 101 LEU A O 1
ATOM 771 N N . VAL A 1 102 ? -22.213 -10.908 42.869 1.00 94.25 102 VAL A N 1
ATOM 772 C CA . VAL A 1 102 ? -21.702 -12.147 42.264 1.00 94.25 102 VAL A CA 1
ATOM 773 C C . VAL A 1 102 ? -21.276 -11.872 40.826 1.00 94.25 102 VAL A C 1
ATOM 775 O O . VAL A 1 102 ? -22.078 -11.404 40.024 1.00 94.25 102 VAL A O 1
ATOM 778 N N . LEU A 1 103 ? -20.027 -12.185 40.479 1.00 94.38 103 LEU A N 1
ATOM 779 C CA . LEU A 1 103 ? -19.569 -12.163 39.090 1.00 94.38 103 LEU A CA 1
ATOM 780 C C . LEU A 1 103 ? -19.990 -13.466 38.398 1.00 94.38 103 LEU A C 1
ATOM 782 O O . LEU A 1 103 ? -19.552 -14.548 38.785 1.00 94.38 103 LEU A O 1
ATOM 786 N N . GLY A 1 104 ? -20.854 -13.359 37.392 1.00 92.44 104 GLY A N 1
ATOM 787 C CA . GLY A 1 104 ? -21.267 -14.480 36.556 1.00 92.44 104 GLY A CA 1
ATOM 788 C C . GLY A 1 104 ? -20.192 -14.892 35.549 1.00 92.44 104 GLY A C 1
ATOM 789 O O . GLY A 1 104 ? -19.239 -14.156 35.280 1.00 92.44 104 GLY A O 1
ATOM 790 N N . LYS A 1 105 ? -20.367 -16.073 34.949 1.00 90.94 105 LYS A N 1
ATOM 791 C CA . LYS A 1 105 ? -19.576 -16.472 33.780 1.00 90.94 105 LYS A CA 1
ATOM 792 C C . LYS A 1 105 ? -19.976 -15.603 32.585 1.00 90.94 105 LYS A C 1
ATOM 794 O O . LYS A 1 105 ? -21.150 -15.299 32.406 1.00 90.94 105 LYS A O 1
ATOM 799 N N . HIS A 1 106 ? -18.994 -15.199 31.789 1.00 93.31 106 HIS A N 1
ATOM 800 C CA . HIS A 1 106 ? -19.251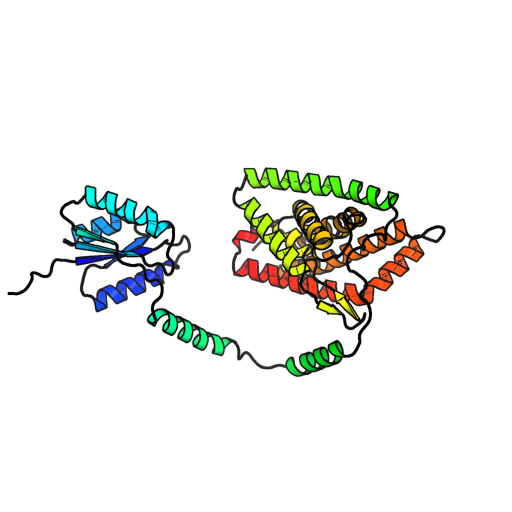 -14.600 30.480 1.00 93.31 106 HIS A CA 1
ATOM 801 C C . HIS A 1 106 ? -19.897 -15.599 29.520 1.00 93.31 106 HIS A C 1
ATOM 803 O O . HIS A 1 106 ? -19.852 -16.798 29.790 1.00 93.31 106 HIS A O 1
ATOM 809 N N . LEU A 1 107 ? -20.464 -15.107 28.413 1.00 91.19 107 LEU A N 1
ATOM 810 C CA . LEU A 1 107 ? -21.162 -15.957 27.441 1.00 91.19 107 LEU A CA 1
ATOM 811 C C . LEU A 1 107 ? -20.265 -17.081 26.917 1.00 91.19 107 LEU A C 1
ATOM 813 O O . LEU A 1 107 ? -20.676 -18.233 26.945 1.00 91.19 107 LEU A O 1
ATOM 817 N N . GLY A 1 108 ? -19.031 -16.754 26.521 1.00 89.06 108 GLY A N 1
ATOM 818 C CA . GLY A 1 108 ? -18.039 -17.758 26.135 1.00 89.06 108 GLY A CA 1
ATOM 819 C C . GLY A 1 108 ? -18.520 -18.690 25.017 1.00 89.06 108 GLY A C 1
ATOM 820 O O . GLY A 1 108 ? -19.326 -18.304 24.176 1.00 89.06 108 GLY A O 1
ATOM 821 N N . TYR A 1 109 ? -18.000 -19.918 25.007 1.00 89.44 109 TYR A N 1
ATOM 822 C CA . TYR A 1 109 ? -18.499 -20.996 24.152 1.00 89.44 109 TYR A CA 1
ATOM 823 C C . TYR A 1 109 ? -19.780 -21.598 24.744 1.00 89.44 109 TYR A C 1
ATOM 825 O O . TYR A 1 109 ? -19.802 -21.946 25.925 1.00 89.44 109 TYR A O 1
ATOM 833 N N . ASP A 1 110 ? -20.799 -21.772 23.904 1.00 93.69 110 ASP A N 1
ATOM 834 C CA . ASP A 1 110 ? -22.041 -22.485 24.209 1.00 93.69 110 ASP A CA 1
ATOM 835 C C . ASP A 1 110 ? -22.637 -23.032 22.898 1.00 93.69 110 ASP A C 1
ATOM 837 O O . ASP A 1 110 ? -22.547 -22.374 21.855 1.00 93.69 110 ASP A O 1
ATOM 841 N N . ASP A 1 111 ? -23.268 -24.206 22.924 1.00 93.69 111 ASP A N 1
ATOM 842 C CA . ASP A 1 111 ? -23.863 -24.814 21.724 1.00 93.69 111 ASP A CA 1
ATOM 843 C C . ASP A 1 111 ? -24.987 -23.942 21.127 1.00 93.69 111 ASP A C 1
ATOM 845 O O . ASP A 1 111 ? -25.218 -23.944 19.914 1.00 93.69 111 ASP A O 1
ATOM 849 N N . ALA A 1 112 ? -25.656 -23.113 21.936 1.00 93.38 112 ALA A N 1
ATOM 850 C CA . ALA A 1 112 ? -26.627 -22.139 21.443 1.00 93.38 112 ALA A CA 1
ATOM 851 C C . ALA A 1 112 ? -25.986 -21.074 20.535 1.00 93.38 112 ALA A C 1
ATOM 853 O O . ALA A 1 112 ? -26.628 -20.612 19.587 1.00 93.38 112 ALA A O 1
ATOM 854 N N . LEU A 1 113 ? -24.723 -20.701 20.780 1.00 91.19 113 LEU A N 1
ATOM 855 C CA . LEU A 1 113 ? -23.981 -19.797 19.898 1.00 91.19 113 LEU A CA 1
ATOM 856 C C . LEU A 1 113 ? -23.585 -20.489 18.596 1.00 91.19 113 LEU A C 1
ATOM 858 O O . LEU A 1 113 ? -23.675 -19.859 17.545 1.00 91.19 113 LEU A O 1
ATOM 862 N N . VAL A 1 114 ? -23.222 -21.775 18.640 1.00 91.06 114 VAL A N 1
ATOM 863 C CA . VAL A 1 114 ? -22.967 -22.571 17.425 1.00 91.06 114 VAL A CA 1
ATOM 864 C C . VAL A 1 114 ? -24.212 -22.579 16.537 1.00 91.06 114 VAL A C 1
ATOM 866 O O . VAL A 1 114 ? -24.133 -22.239 15.357 1.00 91.06 114 VAL A O 1
ATOM 869 N N . ASN A 1 115 ? -25.381 -22.849 17.123 1.00 95.00 115 ASN A N 1
ATOM 870 C CA . ASN A 1 115 ? -26.659 -22.829 16.409 1.00 95.00 115 ASN A CA 1
ATOM 871 C C . ASN A 1 115 ? -27.010 -21.437 15.860 1.00 95.00 115 ASN A C 1
ATOM 873 O O . ASN A 1 115 ? -27.508 -21.314 14.739 1.00 95.00 115 ASN A O 1
ATOM 877 N N . LEU A 1 116 ? -26.729 -20.371 16.617 1.00 92.75 116 LEU A N 1
ATOM 878 C CA . LEU A 1 116 ? -26.923 -19.001 16.145 1.00 92.75 116 LEU A CA 1
ATOM 879 C C . LEU A 1 116 ? -26.016 -18.683 14.949 1.00 92.75 116 LEU A C 1
ATOM 881 O O . LEU A 1 116 ? -26.493 -18.108 13.972 1.00 92.75 116 LEU A O 1
ATOM 885 N N . VAL A 1 117 ? -24.735 -19.055 15.004 1.00 90.31 117 VAL A N 1
ATOM 886 C CA . VAL A 1 117 ? -23.782 -18.839 13.904 1.00 90.31 117 VAL A CA 1
ATOM 887 C C . VAL A 1 117 ? -24.195 -19.641 12.671 1.00 90.31 117 VAL A C 1
ATOM 889 O O . VAL A 1 117 ? -24.249 -19.068 11.585 1.00 90.31 117 VAL A O 1
ATOM 892 N N . ALA A 1 118 ? -24.585 -20.910 12.830 1.00 91.81 118 ALA A N 1
ATOM 893 C CA . ALA A 1 118 ? -25.113 -21.730 11.738 1.00 91.81 118 ALA A CA 1
ATOM 894 C C . ALA A 1 118 ? -26.346 -21.086 11.082 1.00 91.81 118 ALA A C 1
ATOM 896 O O . ALA A 1 118 ? -26.425 -20.992 9.858 1.00 91.81 118 ALA A O 1
ATOM 897 N N . LYS A 1 119 ? -27.269 -20.541 11.887 1.00 92.94 119 LYS A N 1
ATOM 898 C CA . LYS A 1 119 ? -28.416 -19.781 11.373 1.00 92.94 119 LYS A CA 1
ATOM 899 C C . LYS A 1 119 ? -27.981 -18.553 10.563 1.00 92.94 119 LYS A C 1
ATOM 901 O O . LYS A 1 119 ? -28.539 -18.310 9.498 1.00 92.94 119 LYS A O 1
ATOM 906 N N . ARG A 1 120 ? -26.987 -17.786 11.033 1.00 91.62 120 ARG A N 1
ATOM 907 C CA . ARG A 1 120 ? -26.462 -16.617 10.296 1.00 91.62 120 ARG A CA 1
ATOM 908 C C . ARG A 1 120 ? -25.788 -16.999 8.979 1.00 91.62 120 ARG A C 1
ATOM 910 O O . ARG A 1 120 ? -25.877 -16.229 8.025 1.00 91.62 120 ARG A O 1
ATOM 917 N N . ILE A 1 121 ? -25.133 -18.160 8.920 1.00 85.38 121 ILE A N 1
ATOM 918 C CA . ILE A 1 121 ? -24.562 -18.700 7.678 1.00 85.38 121 ILE A CA 1
ATOM 919 C C . ILE A 1 121 ? -25.686 -18.981 6.679 1.00 85.38 121 ILE A C 1
ATOM 921 O O . ILE A 1 121 ? -25.649 -18.430 5.584 1.00 85.38 121 ILE A O 1
ATOM 925 N N . GLY A 1 122 ? -26.734 -19.708 7.082 1.00 88.56 122 GLY A N 1
ATOM 926 C CA . GLY A 1 122 ? -27.885 -19.971 6.207 1.00 88.56 122 GLY A CA 1
ATOM 927 C C . GLY A 1 122 ? -28.603 -18.695 5.739 1.00 88.56 122 GLY A C 1
ATOM 928 O O . GLY A 1 122 ? -28.968 -18.574 4.574 1.00 88.56 122 GLY A O 1
ATOM 929 N N . GLU A 1 123 ? -28.738 -17.684 6.608 1.00 86.25 123 GLU A N 1
ATOM 930 C CA . GLU A 1 123 ? -29.256 -16.355 6.223 1.00 86.25 123 GLU A CA 1
ATOM 931 C C . GLU A 1 123 ? -28.351 -15.634 5.201 1.00 86.25 123 GLU A C 1
ATOM 933 O O . GLU A 1 123 ? -28.830 -14.791 4.441 1.00 86.25 123 GLU A O 1
ATOM 938 N N . SER A 1 124 ? -27.053 -15.949 5.179 1.00 79.25 124 SER A N 1
ATOM 939 C CA . SER A 1 124 ? -26.070 -15.340 4.274 1.00 79.25 124 SER A CA 1
ATOM 940 C C . SER A 1 124 ? -25.986 -16.045 2.918 1.00 79.25 124 SER A C 1
ATOM 942 O O . SER A 1 124 ? -25.696 -15.390 1.921 1.00 79.25 124 SER A O 1
ATOM 944 N N . GLU A 1 125 ? -26.268 -17.348 2.848 1.00 75.50 125 GLU A N 1
ATOM 945 C CA . GLU A 1 125 ? -26.245 -18.126 1.597 1.00 75.50 125 GLU A CA 1
ATOM 946 C C . GLU A 1 125 ? -27.252 -17.592 0.563 1.00 75.50 125 GLU A C 1
ATOM 948 O O . GLU A 1 125 ? -26.929 -17.484 -0.620 1.00 75.50 125 GLU A O 1
ATOM 953 N N . GLY A 1 126 ? -28.419 -17.114 1.010 1.00 61.28 126 GLY A N 1
ATOM 954 C CA . GLY A 1 126 ? -29.407 -16.456 0.143 1.00 61.28 126 GLY A CA 1
ATOM 955 C C . GLY A 1 126 ? -28.946 -15.119 -0.461 1.00 61.28 126 GLY A C 1
ATOM 956 O O . GLY A 1 126 ? -29.570 -14.617 -1.394 1.00 61.28 126 GLY A O 1
ATOM 957 N N . LEU A 1 127 ? -27.847 -14.533 0.029 1.00 61.03 127 LEU A N 1
ATOM 958 C CA . LEU A 1 127 ? -27.241 -13.323 -0.544 1.00 61.03 127 LEU A CA 1
ATOM 959 C C . LEU A 1 127 ? -26.252 -13.640 -1.679 1.00 61.03 127 LEU A C 1
ATOM 961 O O . LEU A 1 127 ? -25.854 -12.727 -2.406 1.00 61.03 127 LEU A O 1
ATOM 965 N N . CYS A 1 128 ? -25.851 -14.906 -1.841 1.00 52.09 128 CYS A N 1
ATOM 966 C CA . CYS A 1 128 ? -24.927 -15.346 -2.887 1.00 52.09 128 CYS A CA 1
ATOM 967 C C . CYS A 1 128 ? -25.628 -15.678 -4.218 1.00 52.09 128 CYS A C 1
ATOM 969 O O . CYS A 1 128 ? -24.978 -15.637 -5.262 1.00 52.09 128 CYS A O 1
ATOM 971 N N . GLU A 1 129 ? -26.944 -15.917 -4.231 1.00 47.22 129 GLU A N 1
ATOM 972 C CA . GLU A 1 129 ? -27.731 -16.204 -5.449 1.00 47.22 129 GLU A CA 1
ATOM 973 C C . GLU A 1 129 ? -28.122 -14.936 -6.244 1.00 47.22 129 GLU A C 1
ATOM 975 O O . GLU A 1 129 ? -29.237 -14.768 -6.745 1.00 47.22 129 GLU A O 1
ATOM 980 N N . GLY A 1 130 ? -27.179 -14.008 -6.402 1.00 43.75 130 GLY A N 1
ATOM 981 C CA . GLY A 1 130 ? -27.314 -12.858 -7.292 1.00 43.75 130 GLY A CA 1
ATOM 982 C C . GLY A 1 130 ? -26.996 -13.221 -8.746 1.00 43.75 130 GLY A C 1
ATOM 983 O O . GLY A 1 130 ? -25.836 -13.191 -9.133 1.00 43.75 130 GLY A O 1
ATOM 984 N N . LYS A 1 131 ? -28.036 -13.532 -9.537 1.00 41.53 131 LYS A N 1
ATOM 985 C CA . LYS A 1 131 ? -28.111 -13.563 -11.022 1.00 41.53 131 LYS A CA 1
ATOM 986 C C . LYS A 1 131 ? -26.836 -13.989 -11.777 1.00 41.53 131 LYS A C 1
ATOM 988 O O . LYS A 1 131 ? -25.971 -13.177 -12.095 1.00 41.53 131 LYS A O 1
ATOM 993 N N . GLY A 1 132 ? -26.816 -15.255 -12.197 1.00 44.50 132 GLY A N 1
ATOM 994 C CA . GLY A 1 132 ? -25.838 -15.797 -13.136 1.00 44.50 132 GLY A CA 1
ATOM 995 C C . GLY A 1 132 ? -25.800 -15.042 -14.470 1.00 44.50 132 GLY A C 1
ATOM 996 O O . GLY A 1 132 ? -26.767 -15.033 -15.228 1.00 44.50 132 GLY A O 1
ATOM 997 N N . GLY A 1 133 ? -24.645 -14.450 -14.764 1.00 44.06 133 GLY A N 1
ATOM 998 C CA . GLY A 1 133 ? -24.256 -13.983 -16.089 1.00 44.06 133 GLY A CA 1
ATOM 999 C C . GLY A 1 133 ? -22.862 -14.511 -16.417 1.00 44.06 133 GLY A C 1
ATOM 1000 O O . GLY A 1 133 ? -21.899 -14.090 -15.789 1.00 44.06 133 GLY A O 1
ATOM 1001 N N . THR A 1 134 ? -22.793 -15.472 -17.348 1.00 51.28 134 THR A N 1
ATOM 1002 C CA . THR A 1 134 ? -21.666 -15.862 -18.240 1.00 51.28 134 THR A CA 1
ATOM 1003 C C . THR A 1 134 ? -20.237 -16.076 -17.694 1.00 51.28 134 THR A C 1
ATOM 1005 O O . THR A 1 134 ? -19.376 -16.521 -18.449 1.00 51.28 134 THR A O 1
ATOM 1008 N N . ALA A 1 135 ? -19.953 -15.854 -16.413 1.00 51.56 135 ALA A N 1
ATOM 1009 C CA . ALA A 1 135 ? -18.612 -15.950 -15.834 1.00 51.56 135 ALA A CA 1
ATOM 1010 C C . ALA A 1 135 ? -17.978 -17.364 -15.779 1.00 51.56 135 ALA A C 1
ATOM 1012 O O . ALA A 1 135 ? -16.764 -17.449 -15.969 1.00 51.56 135 ALA A O 1
ATOM 1013 N N . PRO A 1 136 ? -18.705 -18.483 -15.558 1.00 54.44 136 PRO A N 1
ATOM 1014 C CA . PRO A 1 136 ? -1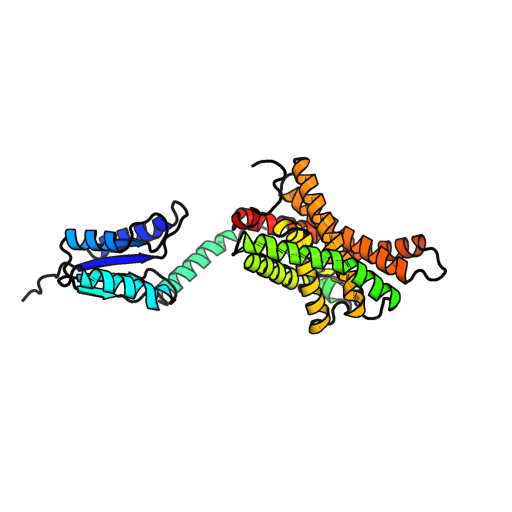8.036 -19.746 -15.233 1.00 54.44 136 PRO A CA 1
ATOM 1015 C C . PRO A 1 136 ? -17.379 -20.416 -16.445 1.00 54.44 136 PRO A C 1
ATOM 1017 O O . PRO A 1 136 ? -16.340 -21.051 -16.296 1.00 54.44 136 PRO A O 1
ATOM 1020 N N . LEU A 1 137 ? -17.926 -20.239 -17.654 1.00 50.38 137 LEU A N 1
ATOM 1021 C CA . LEU A 1 137 ? -17.365 -20.852 -18.864 1.00 50.38 137 LEU A CA 1
ATOM 1022 C C . LEU A 1 137 ? -16.083 -20.142 -19.323 1.00 50.38 137 LEU A C 1
ATOM 1024 O O . LEU A 1 137 ? -15.131 -20.795 -19.740 1.00 50.38 137 LEU A O 1
ATOM 1028 N N . PHE A 1 138 ? -16.035 -18.813 -19.179 1.00 54.44 138 PHE A N 1
ATOM 1029 C CA . PHE A 1 138 ? -14.830 -18.022 -19.430 1.00 54.44 138 PHE A CA 1
ATOM 1030 C C . PHE A 1 138 ? -13.739 -18.336 -18.401 1.00 54.44 138 PHE A C 1
ATOM 1032 O O . PHE A 1 138 ? -12.582 -18.512 -18.764 1.00 54.44 138 PHE A O 1
ATOM 1039 N N . PHE A 1 139 ? -14.118 -18.477 -17.127 1.00 50.81 139 PHE A N 1
ATOM 1040 C CA . PHE A 1 139 ? -13.194 -18.825 -16.049 1.00 50.81 139 PHE A CA 1
ATOM 1041 C C . PHE A 1 139 ? -12.612 -20.234 -16.224 1.00 50.81 139 PHE A C 1
ATOM 1043 O O . PHE A 1 139 ? -11.412 -20.429 -16.063 1.00 50.81 139 PHE A O 1
ATOM 1050 N N . LEU A 1 140 ? -13.433 -21.208 -16.630 1.00 50.53 140 LEU A N 1
ATOM 1051 C CA . LEU A 1 140 ? -12.982 -22.575 -16.887 1.00 50.53 140 LEU A CA 1
ATOM 1052 C C . LEU A 1 140 ? -12.084 -22.665 -18.132 1.00 50.53 140 LEU A C 1
ATOM 1054 O O . LEU A 1 140 ? -11.055 -23.335 -18.091 1.00 50.53 140 LEU A O 1
ATOM 1058 N N . PHE A 1 141 ? -12.426 -21.953 -19.211 1.00 61.78 141 PHE A N 1
ATOM 1059 C CA . PHE A 1 141 ? -11.585 -21.863 -20.409 1.00 61.78 141 PHE A CA 1
ATOM 1060 C C . PHE A 1 141 ? -10.233 -21.198 -20.107 1.00 61.78 141 PHE A C 1
ATOM 1062 O O . PHE A 1 141 ? -9.193 -21.690 -20.540 1.00 61.78 141 PHE A O 1
ATOM 1069 N N . LEU A 1 142 ? -10.234 -20.135 -19.295 1.00 50.47 142 LEU A N 1
ATOM 1070 C CA . LEU A 1 142 ? -9.026 -19.462 -18.824 1.00 50.47 142 LEU A CA 1
ATOM 1071 C C . LEU A 1 142 ? -8.143 -20.419 -18.009 1.00 50.47 142 LEU A C 1
ATOM 1073 O O . LEU A 1 142 ? -6.964 -20.553 -18.306 1.00 50.47 142 LEU A O 1
ATOM 1077 N N . VAL A 1 143 ? -8.710 -21.136 -17.035 1.00 56.31 143 VAL A N 1
ATOM 1078 C CA . VAL A 1 143 ? -7.965 -22.076 -16.177 1.00 56.31 143 VAL A CA 1
ATOM 1079 C C . VAL A 1 143 ? -7.358 -23.232 -16.979 1.00 56.31 143 VAL A C 1
ATOM 1081 O O . VAL A 1 143 ? -6.189 -23.556 -16.785 1.00 56.31 143 VAL A O 1
ATOM 1084 N N . VAL A 1 144 ? -8.100 -23.821 -17.922 1.00 61.28 144 VAL A N 1
ATOM 1085 C CA . VAL A 1 144 ? -7.585 -24.916 -18.767 1.00 61.28 144 VAL A CA 1
ATOM 1086 C C . VAL A 1 144 ? -6.472 -24.427 -19.699 1.00 61.28 144 VAL A C 1
ATOM 1088 O O . VAL A 1 144 ? -5.471 -25.120 -19.874 1.00 61.28 144 VAL A O 1
ATOM 1091 N N . SER A 1 145 ? -6.598 -23.215 -20.245 1.00 52.72 145 SER A N 1
ATOM 1092 C CA . SER A 1 145 ? -5.568 -22.625 -21.106 1.00 52.72 145 SER A CA 1
ATOM 1093 C C . SER A 1 145 ? -4.312 -22.192 -20.329 1.00 52.72 145 SER A C 1
ATOM 1095 O O . SER A 1 145 ? -3.225 -22.166 -20.901 1.00 52.72 145 SER A O 1
ATOM 1097 N N . LEU A 1 146 ? -4.445 -21.892 -19.030 1.00 47.97 146 LEU A N 1
ATOM 1098 C CA . LEU A 1 146 ? -3.358 -21.508 -18.118 1.00 47.97 146 LEU A CA 1
ATOM 1099 C C . LEU A 1 146 ? -2.477 -22.687 -17.670 1.00 47.97 146 LEU A C 1
ATOM 1101 O O . LEU A 1 146 ? -1.315 -22.480 -17.330 1.00 47.97 146 LEU A O 1
ATOM 1105 N N . CYS A 1 147 ? -2.996 -23.917 -17.666 1.00 47.81 147 CYS A N 1
ATOM 1106 C CA . CYS A 1 147 ? -2.263 -25.095 -17.184 1.00 47.81 147 CYS A CA 1
ATOM 1107 C C . CYS A 1 147 ? -1.388 -25.788 -18.248 1.00 47.81 147 CYS A C 1
ATOM 1109 O O . CYS A 1 147 ? -0.708 -26.760 -17.924 1.00 47.81 147 CYS A O 1
ATOM 1111 N N . ALA A 1 148 ? -1.409 -25.340 -19.508 1.00 44.53 148 ALA A N 1
ATOM 1112 C CA . ALA A 1 148 ? -0.917 -26.142 -20.630 1.00 44.53 148 ALA A CA 1
ATOM 1113 C C . ALA A 1 148 ? 0.544 -25.903 -21.071 1.00 44.53 148 ALA A C 1
ATOM 1115 O O . ALA A 1 148 ? 0.995 -26.635 -21.947 1.00 44.53 148 ALA A O 1
ATOM 1116 N N . LEU A 1 149 ? 1.305 -24.934 -20.534 1.00 38.88 149 LEU A N 1
ATOM 1117 C CA . LEU A 1 149 ? 2.647 -24.611 -21.068 1.00 38.88 149 LEU A CA 1
ATOM 1118 C C . LEU A 1 149 ? 3.675 -24.218 -19.979 1.00 38.88 149 LEU A C 1
ATOM 1120 O O . LEU A 1 149 ? 3.419 -23.275 -19.233 1.00 38.88 149 LEU A O 1
ATOM 1124 N N . PRO A 1 150 ? 4.848 -24.886 -19.890 1.00 38.94 150 PRO A N 1
ATOM 1125 C CA . PRO A 1 150 ? 5.902 -24.554 -18.930 1.00 38.94 150 PRO A CA 1
ATOM 1126 C C . PRO A 1 150 ? 7.056 -23.761 -19.582 1.00 38.94 150 PRO A C 1
ATOM 1128 O O . PRO A 1 150 ? 7.756 -24.311 -20.428 1.00 38.94 150 PRO A O 1
ATOM 1131 N N . THR A 1 151 ? 7.320 -22.515 -19.159 1.00 41.38 151 THR A N 1
ATOM 1132 C CA . THR A 1 151 ? 8.523 -21.727 -19.552 1.00 41.38 151 THR A CA 1
ATOM 1133 C C . THR A 1 151 ? 8.889 -20.635 -18.518 1.00 41.38 151 THR A C 1
ATOM 1135 O O . THR A 1 151 ? 8.040 -20.295 -17.696 1.00 41.38 151 THR A O 1
ATOM 1138 N N . PRO A 1 152 ? 10.142 -20.111 -18.494 1.00 36.62 152 PRO A N 1
ATOM 1139 C CA . PRO A 1 152 ? 10.680 -19.345 -17.361 1.00 36.62 152 PRO A CA 1
ATOM 1140 C C . PRO A 1 152 ? 10.179 -17.894 -17.277 1.00 36.62 152 PRO A C 1
ATOM 1142 O O . PRO A 1 152 ? 9.864 -17.256 -18.278 1.00 36.62 152 PRO A O 1
ATOM 1145 N N . ALA A 1 153 ? 10.145 -17.376 -16.045 1.00 35.00 153 ALA A N 1
ATOM 1146 C CA . ALA A 1 153 ? 9.583 -16.083 -15.675 1.00 35.00 153 ALA A CA 1
ATOM 1147 C C . ALA A 1 153 ? 10.571 -14.911 -15.842 1.00 35.00 153 ALA A C 1
ATOM 1149 O O . ALA A 1 153 ? 11.658 -14.925 -15.270 1.00 35.00 153 ALA A O 1
ATOM 1150 N N . PHE A 1 154 ? 10.152 -13.858 -16.550 1.00 42.53 154 PHE A N 1
ATOM 1151 C CA . PHE A 1 154 ? 10.773 -12.530 -16.502 1.00 42.53 154 PHE A CA 1
ATOM 1152 C C . PHE A 1 154 ? 10.191 -11.734 -15.325 1.00 42.53 154 PHE A C 1
ATOM 1154 O O . PHE A 1 154 ? 8.972 -11.633 -15.180 1.00 42.53 154 PHE A O 1
ATOM 1161 N N . ALA A 1 155 ? 11.068 -11.230 -14.454 1.00 46.84 155 ALA A N 1
ATOM 1162 C CA . ALA A 1 155 ? 10.713 -10.670 -13.152 1.00 46.84 155 ALA A CA 1
ATOM 1163 C C . ALA A 1 155 ? 10.224 -9.212 -13.224 1.00 46.84 155 ALA A C 1
ATOM 1165 O O . ALA A 1 155 ? 10.708 -8.412 -14.020 1.00 46.84 155 ALA A O 1
ATOM 1166 N N . MET A 1 156 ? 9.286 -8.876 -12.334 1.00 64.62 156 MET A N 1
ATOM 1167 C CA . MET A 1 156 ? 8.732 -7.529 -12.139 1.00 64.62 156 MET A CA 1
ATOM 1168 C C . MET A 1 156 ? 9.703 -6.578 -11.413 1.00 64.62 156 MET A C 1
ATOM 1170 O O . MET A 1 156 ? 9.604 -5.364 -11.550 1.00 64.62 156 MET A O 1
ATOM 1174 N N . HIS A 1 157 ? 10.658 -7.141 -10.669 1.00 81.06 157 HIS A N 1
ATOM 1175 C CA . HIS A 1 157 ? 11.783 -6.437 -10.059 1.00 81.06 157 HIS A CA 1
ATOM 1176 C C . HIS A 1 157 ? 13.053 -6.704 -10.857 1.00 81.06 157 HIS A C 1
ATOM 1178 O O . HIS A 1 157 ? 13.229 -7.799 -11.399 1.00 81.06 157 HIS A O 1
ATOM 1184 N N . ILE A 1 158 ? 13.991 -5.759 -10.837 1.00 85.31 158 ILE A N 1
ATOM 1185 C CA . ILE A 1 158 ? 15.332 -6.002 -11.362 1.00 85.31 158 ILE A CA 1
ATOM 1186 C C . ILE A 1 158 ? 15.988 -7.080 -10.493 1.00 85.31 158 ILE A C 1
ATOM 1188 O O . ILE A 1 158 ? 16.182 -6.880 -9.288 1.00 85.31 158 ILE A O 1
ATOM 1192 N N . SER A 1 159 ? 16.298 -8.229 -11.093 1.00 85.94 159 SER A N 1
ATOM 1193 C CA . SER A 1 159 ? 16.872 -9.369 -10.382 1.00 85.94 159 SER A CA 1
ATOM 1194 C C . SER A 1 159 ? 18.322 -9.123 -9.981 1.00 85.94 159 SER A C 1
ATOM 1196 O O . SER A 1 159 ? 19.022 -8.298 -10.572 1.00 85.94 159 SER A O 1
ATOM 1198 N N . GLU A 1 160 ? 18.774 -9.879 -8.985 1.00 85.12 160 GLU A N 1
ATOM 1199 C CA . GLU A 1 160 ? 20.158 -9.864 -8.517 1.00 85.12 160 GLU A CA 1
ATOM 1200 C C . GLU A 1 160 ? 21.171 -9.976 -9.671 1.00 85.12 160 GLU A C 1
ATOM 1202 O O . GLU A 1 160 ? 20.988 -10.757 -10.607 1.00 85.12 160 GLU A O 1
ATOM 1207 N N . GLY A 1 161 ? 22.235 -9.175 -9.608 1.00 81.12 161 GLY A N 1
ATOM 1208 C CA . GLY A 1 161 ? 23.340 -9.219 -10.570 1.00 81.12 161 GLY A CA 1
ATOM 1209 C C . GLY A 1 161 ? 23.075 -8.638 -11.966 1.00 81.12 161 GLY A C 1
ATOM 1210 O O . GLY A 1 161 ? 24.001 -8.632 -12.773 1.00 81.12 161 GLY A O 1
ATOM 1211 N N . ILE A 1 162 ? 21.875 -8.120 -12.273 1.00 86.62 162 ILE A N 1
ATOM 1212 C CA . ILE A 1 162 ? 21.614 -7.473 -13.579 1.00 86.62 162 ILE A CA 1
ATOM 1213 C C . ILE A 1 162 ? 22.351 -6.134 -13.717 1.00 86.62 162 ILE A C 1
ATOM 1215 O O . ILE A 1 162 ? 22.825 -5.800 -14.802 1.00 86.62 162 ILE A O 1
ATOM 1219 N N . LEU A 1 163 ? 22.426 -5.343 -12.644 1.00 85.62 163 LEU A N 1
ATOM 1220 C CA . LEU A 1 163 ? 23.038 -4.016 -12.697 1.00 85.62 163 LEU A CA 1
ATOM 1221 C C . LEU A 1 163 ? 24.539 -4.079 -12.383 1.00 85.62 163 LEU A C 1
ATOM 1223 O O . LEU A 1 163 ? 24.927 -4.707 -11.395 1.00 85.62 163 LEU A O 1
ATOM 1227 N N . PRO A 1 164 ? 25.390 -3.356 -13.137 1.00 89.12 164 PRO A N 1
ATOM 1228 C CA . PRO A 1 164 ? 26.773 -3.129 -12.739 1.00 89.12 164 PRO A CA 1
ATOM 1229 C C . PRO A 1 164 ? 26.847 -2.437 -11.372 1.00 89.12 164 PRO A C 1
ATOM 1231 O O . PRO A 1 164 ? 25.999 -1.609 -11.034 1.00 89.12 164 PRO A O 1
ATOM 1234 N N . ILE A 1 165 ? 27.904 -2.716 -10.604 1.00 90.69 165 ILE A N 1
ATOM 1235 C CA . ILE A 1 165 ? 28.059 -2.220 -9.224 1.00 90.69 165 ILE A CA 1
ATOM 1236 C C . ILE A 1 165 ? 27.970 -0.686 -9.144 1.00 90.69 165 ILE A C 1
ATOM 1238 O O . ILE A 1 165 ? 27.369 -0.154 -8.214 1.00 90.69 165 ILE A O 1
ATOM 1242 N N . SER A 1 166 ? 28.518 0.037 -10.125 1.00 93.56 166 SER A N 1
ATOM 1243 C CA . SER A 1 166 ? 28.436 1.504 -10.185 1.00 93.56 166 SER A CA 1
ATOM 1244 C C . SER A 1 166 ? 26.989 2.007 -10.241 1.00 93.56 166 SER A C 1
ATOM 1246 O O . SER A 1 166 ? 26.630 2.934 -9.514 1.00 93.56 166 SER A O 1
ATOM 1248 N N . TRP A 1 167 ? 26.146 1.360 -11.047 1.00 93.81 167 TRP A N 1
ATOM 1249 C CA . TRP A 1 167 ? 24.722 1.668 -11.160 1.00 93.81 167 TRP A CA 1
ATOM 1250 C C . TRP A 1 167 ? 23.944 1.246 -9.915 1.00 93.81 167 TRP A C 1
ATOM 1252 O O . TRP A 1 167 ? 23.105 2.007 -9.440 1.00 93.81 167 TRP A O 1
ATOM 1262 N N . ALA A 1 168 ? 24.255 0.084 -9.337 1.00 91.56 168 ALA A N 1
ATOM 1263 C CA . ALA A 1 168 ? 23.670 -0.348 -8.068 1.00 91.56 168 ALA A CA 1
ATOM 1264 C C . ALA A 1 168 ? 23.902 0.693 -6.953 1.00 91.56 168 ALA A C 1
ATOM 1266 O O . ALA A 1 168 ? 22.955 1.130 -6.295 1.00 91.56 168 ALA A O 1
ATOM 1267 N N . VAL A 1 169 ? 25.147 1.160 -6.791 1.00 93.94 169 VAL A N 1
ATOM 1268 C CA . VAL A 1 169 ? 25.507 2.196 -5.807 1.00 93.94 169 VAL A CA 1
ATOM 1269 C C . VAL A 1 169 ? 24.791 3.517 -6.094 1.00 93.94 169 VAL A C 1
ATOM 1271 O O . VAL A 1 169 ? 24.272 4.139 -5.163 1.00 93.94 169 VAL A O 1
ATOM 1274 N N . LEU A 1 170 ? 24.716 3.933 -7.363 1.00 96.50 170 LEU A N 1
ATOM 1275 C CA . LEU A 1 170 ? 23.996 5.143 -7.758 1.00 96.50 170 LEU A CA 1
ATOM 1276 C C . LEU A 1 170 ? 22.528 5.084 -7.324 1.00 96.50 170 LEU A C 1
ATOM 1278 O O . LEU A 1 170 ? 22.042 6.015 -6.684 1.00 96.50 170 LEU A O 1
ATOM 1282 N N . TRP A 1 171 ? 21.823 3.993 -7.620 1.00 96.62 171 TRP A N 1
ATOM 1283 C CA . TRP A 1 171 ? 20.404 3.890 -7.288 1.00 96.62 171 TRP A CA 1
ATOM 1284 C C . TRP A 1 171 ? 20.147 3.806 -5.782 1.00 96.62 171 TRP A C 1
ATOM 1286 O O . TRP A 1 171 ? 19.165 4.370 -5.301 1.00 96.62 171 TRP A O 1
ATOM 1296 N N . TYR A 1 172 ? 21.055 3.210 -5.006 1.00 95.81 172 TYR A N 1
ATOM 1297 C CA . TYR A 1 172 ? 21.018 3.322 -3.544 1.00 95.81 172 TYR A CA 1
ATOM 1298 C C . TYR A 1 172 ? 21.177 4.768 -3.064 1.00 95.81 172 TYR A C 1
ATOM 1300 O O . TYR A 1 172 ? 20.434 5.208 -2.181 1.00 95.81 172 TYR A O 1
ATOM 1308 N N . ALA A 1 173 ? 22.108 5.520 -3.655 1.00 97.50 173 ALA A N 1
ATOM 1309 C CA . ALA A 1 173 ? 22.301 6.930 -3.333 1.00 97.50 173 ALA A CA 1
ATOM 1310 C C . ALA A 1 173 ? 21.060 7.771 -3.683 1.00 97.50 173 ALA A C 1
ATOM 1312 O O . ALA A 1 173 ? 20.702 8.666 -2.918 1.00 97.50 173 ALA A O 1
ATOM 1313 N N . VAL A 1 174 ? 20.368 7.451 -4.782 1.00 97.81 174 VAL A N 1
ATOM 1314 C CA . VAL A 1 174 ? 19.105 8.100 -5.176 1.00 97.81 174 VAL A CA 1
ATOM 1315 C C . VAL A 1 174 ? 17.950 7.706 -4.251 1.00 97.81 174 VAL A C 1
ATOM 1317 O O . VAL A 1 174 ? 17.162 8.570 -3.876 1.00 97.81 174 VAL A O 1
ATOM 1320 N N . ALA A 1 175 ? 17.845 6.440 -3.837 1.00 97.44 175 ALA A N 1
ATOM 1321 C CA . ALA A 1 175 ? 16.782 5.962 -2.947 1.00 97.44 175 ALA A CA 1
ATOM 1322 C C . ALA A 1 175 ? 16.874 6.558 -1.530 1.00 97.44 175 ALA A C 1
ATOM 1324 O O . ALA A 1 175 ? 15.854 6.863 -0.900 1.00 97.44 175 ALA A O 1
ATOM 1325 N N . LEU A 1 176 ? 18.098 6.718 -1.017 1.00 96.44 176 LEU A N 1
ATOM 1326 C CA . LEU A 1 176 ? 18.364 7.031 0.387 1.00 96.44 176 LEU A CA 1
ATOM 1327 C C . LEU A 1 176 ? 17.676 8.322 0.886 1.00 96.44 176 LEU A C 1
ATOM 1329 O O . LEU A 1 176 ? 17.050 8.260 1.948 1.00 96.44 176 LEU A O 1
ATOM 1333 N N . PRO A 1 177 ? 17.704 9.466 0.170 1.00 97.62 177 PRO A N 1
ATOM 1334 C CA . PRO A 1 177 ? 16.987 10.673 0.578 1.00 97.62 177 PRO A CA 1
ATOM 1335 C C . PRO A 1 177 ? 15.481 10.467 0.763 1.00 97.62 177 PRO A C 1
ATOM 1337 O O . PRO A 1 177 ? 14.914 10.987 1.725 1.00 97.62 177 PRO A O 1
ATOM 1340 N N . PHE A 1 178 ? 14.832 9.690 -0.110 1.00 97.50 178 PHE A N 1
ATOM 1341 C CA . PHE A 1 178 ? 13.388 9.448 -0.040 1.00 97.50 178 PHE A CA 1
ATOM 1342 C C . PHE A 1 178 ? 13.024 8.557 1.144 1.00 97.50 178 PHE A C 1
ATOM 1344 O O . PHE A 1 178 ? 12.100 8.878 1.892 1.00 97.50 178 PHE A O 1
ATOM 1351 N N . VAL A 1 179 ? 13.789 7.485 1.368 1.00 96.56 179 VAL A N 1
ATOM 1352 C CA . VAL A 1 179 ? 13.598 6.604 2.530 1.00 96.56 179 VAL A CA 1
ATOM 1353 C C . VAL A 1 179 ? 13.878 7.365 3.830 1.00 96.56 179 VAL A C 1
ATOM 1355 O O . VAL A 1 179 ? 13.089 7.294 4.772 1.00 96.56 179 VAL A O 1
ATOM 1358 N N . ALA A 1 180 ? 14.952 8.158 3.881 1.00 96.25 180 ALA A N 1
ATOM 1359 C CA . ALA A 1 180 ? 15.282 8.981 5.043 1.00 96.25 180 ALA A CA 1
ATOM 1360 C C . ALA A 1 180 ? 14.197 10.031 5.331 1.00 96.25 180 ALA A C 1
ATOM 1362 O O . ALA A 1 180 ? 13.843 10.258 6.492 1.00 96.25 180 ALA A O 1
ATOM 1363 N N . TRP A 1 181 ? 13.643 10.657 4.290 1.00 96.12 181 TRP A N 1
ATOM 1364 C CA . TRP A 1 181 ? 12.520 11.579 4.428 1.00 96.12 181 TRP A CA 1
ATOM 1365 C C . TRP A 1 181 ? 11.261 10.872 4.938 1.00 96.12 181 TRP A C 1
ATOM 1367 O O . TRP A 1 181 ? 10.642 11.358 5.884 1.00 96.12 181 TRP A O 1
ATOM 1377 N N . GLY A 1 182 ? 10.938 9.693 4.404 1.00 95.12 182 GLY A N 1
ATOM 1378 C CA . GLY A 1 182 ? 9.830 8.872 4.886 1.00 95.12 182 GLY A CA 1
ATOM 1379 C C . GLY A 1 182 ? 9.974 8.475 6.358 1.00 95.12 182 GLY A C 1
ATOM 1380 O O . GLY A 1 182 ? 9.020 8.593 7.121 1.00 95.12 182 GLY A O 1
ATOM 1381 N N . LEU A 1 183 ? 11.174 8.093 6.807 1.00 95.00 183 LEU A N 1
ATOM 1382 C CA . LEU A 1 183 ? 11.436 7.778 8.220 1.00 95.00 183 LEU A CA 1
ATOM 1383 C C . LEU A 1 183 ? 11.267 9.001 9.133 1.00 95.00 183 LEU A C 1
ATOM 1385 O O . LEU A 1 183 ? 10.733 8.883 10.240 1.00 95.00 183 LEU A O 1
ATOM 1389 N N . ARG A 1 184 ? 11.686 10.187 8.675 1.00 94.62 184 ARG A N 1
ATOM 1390 C CA . ARG A 1 184 ? 11.450 11.446 9.402 1.00 94.62 184 ARG A CA 1
ATOM 1391 C C . ARG A 1 184 ? 9.961 11.782 9.474 1.00 94.62 184 ARG A C 1
ATOM 1393 O O . ARG A 1 184 ? 9.488 12.156 10.546 1.00 94.62 184 ARG A O 1
ATOM 1400 N N . ASP A 1 185 ? 9.220 11.611 8.379 1.00 91.00 185 ASP A N 1
ATOM 1401 C CA . ASP A 1 185 ? 7.770 11.836 8.350 1.00 91.00 185 ASP A CA 1
ATOM 1402 C C . ASP A 1 185 ? 7.025 10.839 9.252 1.00 91.00 185 ASP A C 1
ATOM 1404 O O . ASP A 1 185 ? 6.123 11.237 9.990 1.00 91.00 185 ASP A O 1
ATOM 1408 N N . LEU A 1 186 ? 7.464 9.572 9.295 1.00 92.31 186 LEU A N 1
ATOM 1409 C CA . LEU A 1 186 ? 6.936 8.569 10.225 1.00 92.31 186 LEU A CA 1
ATOM 1410 C C . LEU A 1 186 ? 7.114 9.020 11.670 1.00 92.31 186 LEU A C 1
ATOM 1412 O O . LEU A 1 186 ? 6.167 8.964 12.455 1.00 92.31 186 LEU A O 1
ATOM 1416 N N . ARG A 1 187 ? 8.328 9.462 12.020 1.00 92.31 187 ARG A N 1
ATOM 1417 C CA . ARG A 1 187 ? 8.648 9.918 13.373 1.00 92.31 187 ARG A CA 1
ATOM 1418 C C . ARG A 1 187 ? 7.745 11.081 13.772 1.00 92.31 187 ARG A C 1
ATOM 1420 O O . ARG A 1 187 ? 7.026 10.947 14.759 1.00 92.31 187 ARG A O 1
ATOM 1427 N N . ARG A 1 188 ? 7.698 12.131 12.947 1.00 91.12 188 ARG A N 1
ATOM 1428 C CA . ARG A 1 188 ? 6.881 13.330 13.179 1.00 91.12 188 ARG A CA 1
ATOM 1429 C C . ARG A 1 188 ? 5.397 12.992 13.364 1.00 91.12 188 ARG A C 1
ATOM 1431 O O . ARG A 1 188 ? 4.816 13.317 14.393 1.00 91.12 188 ARG A O 1
ATOM 1438 N N . ARG A 1 189 ? 4.786 12.266 12.419 1.00 87.75 189 ARG A N 1
ATOM 1439 C CA . ARG A 1 189 ? 3.351 11.918 12.495 1.00 87.75 189 ARG A CA 1
ATOM 1440 C C . ARG A 1 189 ? 3.028 10.967 13.645 1.00 87.75 189 ARG A C 1
ATOM 1442 O O . ARG A 1 189 ? 1.926 11.002 14.178 1.00 87.75 189 ARG A O 1
ATOM 1449 N N . SER A 1 190 ? 3.976 10.119 14.044 1.00 88.56 190 SER A N 1
ATOM 1450 C CA . SER A 1 190 ? 3.787 9.211 15.179 1.00 88.56 190 SER A CA 1
ATOM 1451 C C . SER A 1 190 ? 3.842 9.895 16.543 1.00 88.56 190 SER A C 1
ATOM 1453 O O . SER A 1 190 ? 3.283 9.364 17.499 1.00 88.56 190 SER A O 1
ATOM 1455 N N . GLU A 1 191 ? 4.530 11.036 16.632 1.00 88.94 191 GLU A N 1
ATOM 1456 C CA . GLU A 1 191 ? 4.565 11.880 17.831 1.00 88.94 191 GLU A CA 1
ATOM 1457 C C . GLU A 1 191 ? 3.249 12.660 17.966 1.00 88.94 191 GLU A C 1
ATOM 1459 O O . GLU A 1 191 ? 2.699 12.748 19.060 1.00 88.94 191 GLU A O 1
ATOM 1464 N N . GLU A 1 192 ? 2.695 13.136 16.846 1.00 86.12 192 GLU A N 1
ATOM 1465 C CA . GLU A 1 192 ? 1.374 13.778 16.794 1.00 86.12 192 GLU A CA 1
ATOM 1466 C C . GLU A 1 192 ? 0.232 12.774 17.046 1.00 86.12 192 GLU A C 1
ATOM 1468 O O . GLU A 1 192 ? -0.768 13.095 17.686 1.00 86.12 192 GLU A O 1
ATOM 1473 N N . THR A 1 193 ? 0.355 11.553 16.516 1.00 83.25 193 THR A N 1
ATOM 1474 C CA . THR A 1 193 ? -0.712 10.545 16.496 1.00 83.25 193 THR A CA 1
ATOM 1475 C C . THR A 1 193 ? -0.167 9.142 16.817 1.00 83.25 193 THR A C 1
ATOM 1477 O O . THR A 1 193 ? 0.340 8.450 15.927 1.00 83.25 193 THR A O 1
ATOM 1480 N N . PRO A 1 194 ? -0.321 8.646 18.062 1.00 82.00 194 PRO A N 1
ATOM 1481 C CA . PRO A 1 194 ? 0.270 7.371 18.487 1.00 82.00 194 PRO A CA 1
ATOM 1482 C C . PRO A 1 194 ? -0.200 6.134 17.702 1.00 82.00 194 PRO A C 1
ATOM 1484 O O . PRO A 1 194 ? 0.562 5.180 17.538 1.00 82.00 194 PRO A O 1
ATOM 1487 N N . TRP A 1 195 ? -1.430 6.135 17.170 1.00 82.81 195 TRP A N 1
ATOM 1488 C CA . TRP A 1 195 ? -1.961 5.013 16.377 1.00 82.81 195 TRP A CA 1
ATOM 1489 C C . TRP A 1 195 ? -1.432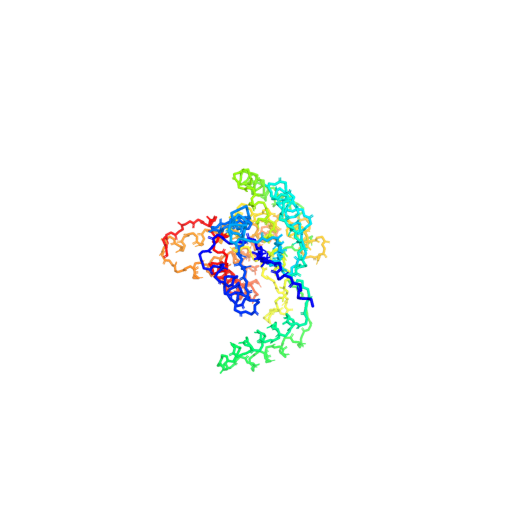 4.966 14.935 1.00 82.81 195 TRP A C 1
ATOM 1491 O O . TRP A 1 195 ? -1.683 3.995 14.218 1.00 82.81 195 TRP A O 1
ATOM 1501 N N . PHE A 1 196 ? -0.687 5.984 14.497 1.00 85.88 196 PHE A N 1
ATOM 1502 C CA . PHE A 1 196 ? -0.205 6.085 13.122 1.00 85.88 196 PHE A CA 1
ATOM 1503 C C . PHE A 1 196 ? 0.877 5.043 12.797 1.00 85.88 196 PHE A C 1
ATOM 1505 O O . PHE A 1 196 ? 0.860 4.449 11.723 1.00 85.88 196 PHE A O 1
ATOM 1512 N N . LYS A 1 197 ? 1.775 4.740 13.747 1.00 87.88 197 LYS A N 1
ATOM 1513 C CA . LYS A 1 197 ? 2.784 3.670 13.599 1.00 87.88 197 LYS A CA 1
ATOM 1514 C C . LYS A 1 197 ? 2.144 2.293 13.339 1.00 87.88 197 LYS A C 1
ATOM 1516 O O . LYS A 1 197 ? 2.511 1.669 12.344 1.00 87.88 197 LYS A O 1
ATOM 1521 N N . PRO A 1 198 ? 1.174 1.828 14.157 1.00 90.19 198 PRO A N 1
ATOM 1522 C CA . PRO A 1 198 ? 0.419 0.609 13.864 1.00 90.19 198 PRO A CA 1
ATOM 1523 C C . PRO A 1 198 ? -0.262 0.606 12.491 1.00 90.19 198 PRO A C 1
ATOM 1525 O O . PRO A 1 198 ? -0.239 -0.417 11.814 1.00 90.19 198 PRO A O 1
ATOM 1528 N N . LEU A 1 199 ? -0.834 1.737 12.056 1.00 87.69 199 LEU A N 1
ATOM 1529 C CA . LEU A 1 199 ? -1.463 1.847 10.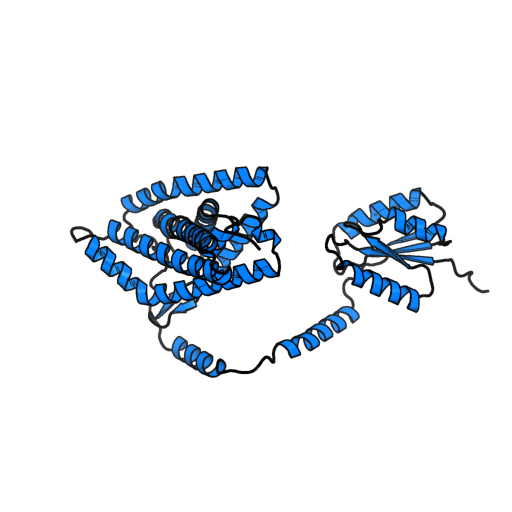736 1.00 87.69 199 LEU A CA 1
ATOM 1530 C C . LEU A 1 199 ? -0.454 1.639 9.601 1.00 87.69 199 LEU A C 1
ATOM 1532 O O . LEU A 1 199 ? -0.720 0.863 8.688 1.00 87.69 199 LEU A O 1
ATOM 1536 N N . VAL A 1 200 ? 0.707 2.295 9.668 1.00 91.12 200 VAL A N 1
ATOM 1537 C CA . VAL A 1 200 ? 1.775 2.127 8.668 1.00 91.12 200 VAL A CA 1
ATOM 1538 C C . VAL A 1 200 ? 2.261 0.677 8.635 1.00 91.12 200 VAL A C 1
ATOM 1540 O O . VAL A 1 200 ? 2.443 0.127 7.553 1.00 91.12 200 VAL A O 1
ATOM 1543 N N . GLY A 1 201 ? 2.393 0.032 9.799 1.00 91.38 201 GLY A N 1
ATOM 1544 C CA . GLY A 1 201 ? 2.714 -1.395 9.888 1.00 91.38 201 GLY A CA 1
ATOM 1545 C C . GLY A 1 201 ? 1.653 -2.292 9.240 1.00 91.38 201 GLY A C 1
ATOM 1546 O O . GLY A 1 201 ? 2.000 -3.188 8.476 1.00 91.38 201 GLY A O 1
ATOM 1547 N N . LEU A 1 202 ? 0.365 -2.024 9.484 1.00 91.50 202 LEU A N 1
ATOM 1548 C CA . LEU A 1 202 ? -0.748 -2.759 8.872 1.00 91.50 202 LEU A CA 1
ATOM 1549 C C . LEU A 1 202 ? -0.765 -2.599 7.347 1.00 91.50 202 LEU A C 1
ATOM 1551 O O . LEU A 1 202 ? -0.899 -3.590 6.633 1.00 91.50 202 LEU A O 1
ATOM 1555 N N . VAL A 1 203 ? -0.620 -1.366 6.850 1.00 90.81 203 VAL A N 1
ATOM 1556 C CA . VAL A 1 203 ? -0.557 -1.088 5.408 1.00 90.81 203 VAL A CA 1
ATOM 1557 C C . VAL A 1 203 ? 0.657 -1.775 4.796 1.00 90.81 203 VAL A C 1
ATOM 1559 O O . VAL A 1 203 ? 0.518 -2.411 3.758 1.00 90.81 203 VAL A O 1
ATOM 1562 N N . GLY A 1 204 ? 1.818 -1.726 5.452 1.00 91.19 204 GLY A N 1
ATOM 1563 C CA . GLY A 1 204 ? 3.013 -2.399 4.953 1.00 91.19 204 GLY A CA 1
ATOM 1564 C C . GLY A 1 204 ? 2.896 -3.916 4.908 1.00 91.19 204 GLY A C 1
ATOM 1565 O O . GLY A 1 204 ? 3.263 -4.517 3.901 1.00 91.19 204 GLY A O 1
ATOM 1566 N N . ALA A 1 205 ? 2.308 -4.532 5.933 1.00 91.06 205 ALA A N 1
ATOM 1567 C CA . ALA A 1 205 ? 2.013 -5.960 5.918 1.00 91.06 205 ALA A CA 1
ATOM 1568 C C . ALA A 1 205 ? 1.019 -6.325 4.804 1.00 91.06 205 ALA A C 1
ATOM 1570 O O . ALA A 1 205 ? 1.224 -7.309 4.101 1.00 91.06 205 ALA A O 1
ATOM 1571 N N . ALA A 1 206 ? -0.033 -5.525 4.607 1.00 89.44 206 ALA A N 1
ATOM 1572 C CA . ALA A 1 206 ? -1.014 -5.761 3.551 1.00 89.44 206 ALA A CA 1
ATOM 1573 C C . ALA A 1 206 ? -0.399 -5.635 2.149 1.00 89.44 206 ALA A C 1
ATOM 1575 O O . ALA A 1 206 ? -0.635 -6.497 1.311 1.00 89.44 206 ALA A O 1
ATOM 1576 N N . VAL A 1 207 ? 0.411 -4.599 1.910 1.00 89.56 207 VAL A N 1
ATOM 1577 C CA . VAL A 1 207 ? 1.123 -4.388 0.639 1.00 89.56 207 VAL A CA 1
ATOM 1578 C C . VAL A 1 207 ? 2.071 -5.550 0.356 1.00 89.56 207 VAL A C 1
ATOM 1580 O O . VAL A 1 207 ? 2.005 -6.116 -0.726 1.00 89.56 207 VAL A O 1
ATOM 1583 N N . PHE A 1 208 ? 2.869 -5.970 1.343 1.00 89.75 208 PHE A N 1
ATOM 1584 C CA . PHE A 1 208 ? 3.752 -7.131 1.209 1.00 89.75 208 PHE A CA 1
ATOM 1585 C C . PHE A 1 208 ? 2.982 -8.427 0.913 1.00 89.75 208 PHE A C 1
ATOM 1587 O O . PHE A 1 208 ? 3.392 -9.216 0.071 1.00 89.75 208 PHE A O 1
ATOM 1594 N N . LEU A 1 209 ? 1.852 -8.668 1.585 1.00 87.75 209 LEU A N 1
ATOM 1595 C CA . LEU A 1 209 ? 1.038 -9.861 1.332 1.00 87.75 209 LEU A CA 1
ATOM 1596 C C . LEU A 1 209 ? 0.420 -9.848 -0.068 1.00 87.75 209 LEU A C 1
ATOM 1598 O O . LEU A 1 209 ? 0.418 -10.875 -0.743 1.00 87.75 209 LEU A O 1
ATOM 1602 N N . ILE A 1 210 ? -0.086 -8.694 -0.507 1.00 86.31 210 ILE A N 1
ATOM 1603 C CA . ILE A 1 210 ? -0.633 -8.519 -1.855 1.00 86.31 210 ILE A CA 1
ATOM 1604 C C . ILE A 1 210 ? 0.465 -8.756 -2.899 1.00 86.31 210 ILE A C 1
ATOM 1606 O O . ILE A 1 210 ? 0.227 -9.500 -3.848 1.00 86.31 210 ILE A O 1
ATOM 1610 N N . SER A 1 211 ? 1.676 -8.238 -2.677 1.00 85.00 211 SER A N 1
ATOM 1611 C CA . SER A 1 211 ? 2.826 -8.448 -3.568 1.00 85.00 211 SER A CA 1
ATOM 1612 C C . SER A 1 211 ? 3.395 -9.865 -3.540 1.00 85.00 211 SER A C 1
ATOM 1614 O O . SER A 1 211 ? 4.254 -10.206 -4.347 1.00 85.00 211 SER A O 1
ATOM 1616 N N . CYS A 1 212 ? 2.918 -10.724 -2.639 1.00 82.25 212 CYS A N 1
ATOM 1617 C CA . CYS A 1 212 ? 3.225 -12.153 -2.647 1.00 82.25 212 CYS A CA 1
ATOM 1618 C C . CYS A 1 212 ? 2.177 -12.988 -3.400 1.00 82.25 212 CYS A C 1
ATOM 1620 O O . CYS A 1 212 ? 2.357 -14.199 -3.517 1.00 82.25 212 CYS A O 1
ATOM 1622 N N . MET A 1 213 ? 1.080 -12.394 -3.885 1.00 81.81 213 MET A N 1
ATOM 1623 C CA . MET A 1 213 ? 0.004 -13.123 -4.560 1.00 81.81 213 MET A CA 1
ATOM 1624 C C . MET A 1 213 ? 0.311 -13.287 -6.059 1.00 81.81 213 MET A C 1
ATOM 1626 O O . MET A 1 213 ? 0.247 -12.300 -6.796 1.00 81.81 213 MET A O 1
ATOM 1630 N N . PRO A 1 214 ? 0.610 -14.508 -6.547 1.00 75.12 214 PRO A N 1
ATOM 1631 C CA . PRO A 1 214 ? 0.922 -14.720 -7.952 1.00 75.12 214 PRO A CA 1
ATOM 1632 C C . PRO A 1 214 ? -0.344 -14.625 -8.809 1.00 75.12 214 PRO A C 1
ATOM 1634 O O . PRO A 1 214 ? -1.352 -15.286 -8.553 1.00 75.12 214 PRO A O 1
ATOM 1637 N N . ILE A 1 215 ? -0.264 -13.822 -9.861 1.00 73.88 215 ILE A N 1
ATOM 1638 C CA . ILE A 1 215 ? -1.285 -13.638 -10.885 1.00 73.88 215 ILE A CA 1
ATOM 1639 C C . ILE A 1 215 ? -0.690 -14.127 -12.206 1.00 73.88 215 ILE A C 1
ATOM 1641 O O . ILE A 1 215 ? 0.245 -13.510 -12.720 1.00 73.88 215 ILE A O 1
ATOM 1645 N N . PRO A 1 216 ? -1.185 -15.239 -12.769 1.00 65.06 216 PRO A N 1
ATOM 1646 C CA . PRO A 1 216 ? -0.652 -15.761 -14.017 1.00 65.06 216 PRO A CA 1
ATOM 1647 C C . PRO A 1 216 ? -0.955 -14.803 -15.176 1.00 65.06 216 PRO A C 1
ATOM 1649 O O . PRO A 1 216 ? -2.073 -14.301 -15.302 1.00 65.06 216 PRO A O 1
ATOM 1652 N N . VAL A 1 217 ? 0.039 -14.567 -16.033 1.00 63.47 217 VAL A N 1
ATOM 1653 C CA . VAL A 1 217 ? -0.043 -13.679 -17.196 1.00 63.47 217 VAL A CA 1
ATOM 1654 C C . VAL A 1 217 ? 0.013 -14.522 -18.479 1.00 63.47 217 VAL A C 1
ATOM 1656 O O . VAL A 1 217 ? 1.098 -14.940 -18.898 1.00 63.47 217 VAL A O 1
ATOM 1659 N N . PRO A 1 218 ? -1.139 -14.774 -19.136 1.00 52.91 218 PRO A N 1
ATOM 1660 C CA . PRO A 1 218 ? -1.229 -15.701 -20.268 1.00 52.91 218 PRO A CA 1
ATOM 1661 C C . PRO A 1 218 ? -0.370 -15.302 -21.473 1.00 52.91 218 PRO A C 1
ATOM 1663 O O . PRO A 1 218 ? 0.101 -16.162 -22.207 1.00 52.91 218 PRO A O 1
ATOM 1666 N N . SER A 1 219 ? -0.172 -13.997 -21.682 1.00 55.44 219 SER A N 1
ATOM 1667 C CA . SER A 1 219 ? 0.538 -13.432 -22.835 1.00 55.44 219 SER A CA 1
ATOM 1668 C C . SER A 1 219 ? 2.052 -13.647 -22.800 1.00 55.44 219 SER A C 1
ATOM 1670 O O . SER A 1 219 ? 2.678 -13.619 -23.855 1.00 55.44 219 SER A O 1
ATOM 1672 N N . ALA A 1 220 ? 2.644 -13.857 -21.620 1.00 51.06 220 ALA A N 1
ATOM 1673 C CA . ALA A 1 220 ? 4.092 -14.010 -21.464 1.00 51.06 220 ALA A CA 1
ATOM 1674 C C . ALA A 1 220 ? 4.516 -15.349 -20.850 1.00 51.06 220 ALA A C 1
ATOM 1676 O O . ALA A 1 220 ? 5.710 -15.606 -20.733 1.00 51.06 220 ALA A O 1
ATOM 1677 N N . GLY A 1 221 ? 3.564 -16.196 -20.441 1.00 50.78 221 GLY A N 1
ATOM 1678 C CA . GLY A 1 221 ? 3.879 -17.449 -19.749 1.00 50.78 221 GLY A CA 1
ATOM 1679 C C . GLY A 1 221 ? 4.573 -17.223 -18.402 1.00 50.78 221 GLY A C 1
ATOM 1680 O O . GLY A 1 221 ? 5.298 -18.092 -17.928 1.00 50.78 221 GLY A O 1
ATOM 1681 N N . THR A 1 222 ? 4.381 -16.049 -17.797 1.00 58.88 222 THR A N 1
ATOM 1682 C CA . THR A 1 222 ? 4.982 -15.659 -16.518 1.00 58.88 222 THR A CA 1
ATOM 1683 C C . THR A 1 222 ? 3.899 -15.447 -15.462 1.00 58.88 222 THR A C 1
ATOM 1685 O O . THR A 1 222 ? 2.716 -15.319 -15.775 1.00 58.88 222 THR A O 1
ATOM 1688 N N . CYS A 1 223 ? 4.289 -15.417 -14.189 1.00 60.72 223 CYS A N 1
ATOM 1689 C CA . CYS A 1 223 ? 3.433 -14.915 -13.117 1.00 60.72 223 CYS A CA 1
ATOM 1690 C C . CYS A 1 223 ? 3.871 -13.493 -12.769 1.00 60.72 223 CYS A C 1
ATOM 1692 O O . CYS A 1 223 ? 5.064 -13.238 -12.613 1.00 60.72 223 CYS A O 1
ATOM 1694 N N . SER A 1 224 ? 2.905 -12.594 -12.634 1.00 73.25 224 SER A N 1
ATOM 1695 C CA . SER A 1 224 ? 3.104 -11.267 -12.059 1.00 73.25 224 SER A CA 1
ATOM 1696 C C . SER A 1 224 ? 2.493 -11.209 -10.662 1.00 73.25 224 SER A C 1
ATOM 1698 O O . SER A 1 224 ? 1.887 -12.178 -10.207 1.00 73.25 224 SER A O 1
ATOM 1700 N N . HIS A 1 225 ? 2.631 -10.093 -9.966 1.00 82.75 225 HIS A N 1
ATOM 1701 C CA . HIS A 1 225 ? 1.947 -9.847 -8.699 1.00 82.75 225 HIS A CA 1
ATOM 1702 C C . HIS A 1 225 ? 1.598 -8.362 -8.594 1.00 82.75 225 HIS A C 1
ATOM 1704 O O . HIS A 1 225 ? 2.267 -7.537 -9.206 1.00 82.75 225 HIS A O 1
ATOM 1710 N N . PRO A 1 226 ? 0.537 -7.985 -7.869 1.00 86.12 226 PRO A N 1
ATOM 1711 C CA . PRO A 1 226 ? 0.256 -6.578 -7.638 1.00 86.12 226 PRO A CA 1
ATOM 1712 C C . PRO A 1 226 ? 1.284 -5.988 -6.667 1.00 86.12 226 PRO A C 1
ATOM 1714 O O . PRO A 1 226 ? 1.464 -6.493 -5.561 1.00 86.12 226 PRO A O 1
ATOM 1717 N N . SER A 1 227 ? 1.896 -4.869 -7.029 1.00 85.50 227 SER A N 1
ATOM 1718 C CA . SER A 1 227 ? 2.782 -4.089 -6.167 1.00 85.50 227 SER A CA 1
ATOM 1719 C C . SER A 1 227 ? 2.037 -3.437 -4.998 1.00 85.50 227 SER A C 1
ATOM 1721 O O . SER A 1 227 ? 2.601 -3.248 -3.921 1.00 85.50 227 SER A O 1
ATOM 1723 N N . GLY A 1 228 ? 0.774 -3.034 -5.186 1.00 90.31 228 GLY A N 1
ATOM 1724 C CA . GLY A 1 228 ? -0.007 -2.357 -4.137 1.00 90.31 228 GLY A CA 1
ATOM 1725 C C . GLY A 1 228 ? 0.497 -0.946 -3.779 1.00 90.31 228 GLY A C 1
ATOM 1726 O O . GLY A 1 228 ? -0.005 -0.320 -2.838 1.00 90.31 228 GLY A O 1
ATOM 1727 N N . THR A 1 229 ? 1.446 -0.409 -4.550 1.00 90.94 229 THR A N 1
ATOM 1728 C CA . THR A 1 229 ? 2.073 0.904 -4.340 1.00 90.94 229 THR A CA 1
ATOM 1729 C C . THR A 1 229 ? 1.051 2.034 -4.366 1.00 90.94 229 THR A C 1
ATOM 1731 O O . THR A 1 229 ? 1.071 2.896 -3.488 1.00 90.94 229 THR A O 1
ATOM 1734 N N . GLY A 1 230 ? 0.109 2.016 -5.315 1.00 92.19 230 GLY A N 1
ATOM 1735 C CA . GLY A 1 230 ? -0.936 3.040 -5.408 1.00 92.19 230 GLY A CA 1
ATOM 1736 C C . GLY A 1 230 ? -1.832 3.092 -4.162 1.00 92.19 230 GLY A C 1
ATOM 1737 O O . GLY A 1 230 ? -2.186 4.175 -3.693 1.00 92.19 230 GLY A O 1
ATOM 1738 N N . ILE A 1 231 ? -2.135 1.931 -3.569 1.00 93.56 231 ILE A N 1
ATOM 1739 C CA . ILE A 1 231 ? -2.924 1.828 -2.332 1.00 93.56 231 ILE A CA 1
ATOM 1740 C C . ILE A 1 231 ? -2.153 2.466 -1.174 1.00 93.56 231 ILE A C 1
ATOM 1742 O O . ILE A 1 231 ? -2.690 3.322 -0.466 1.00 93.56 231 ILE A O 1
ATOM 1746 N N . ALA A 1 232 ? -0.886 2.081 -0.998 1.00 94.25 232 ALA A N 1
ATOM 1747 C CA . ALA A 1 232 ? -0.023 2.628 0.045 1.00 94.25 232 ALA A CA 1
ATOM 1748 C C . ALA A 1 232 ? 0.138 4.149 -0.098 1.00 94.25 232 ALA A C 1
ATOM 1750 O O . ALA A 1 232 ? -0.076 4.898 0.859 1.00 94.25 232 ALA A O 1
ATOM 1751 N N . ALA A 1 233 ? 0.415 4.612 -1.316 1.00 94.62 233 ALA A N 1
ATOM 1752 C CA . ALA A 1 233 ? 0.630 6.017 -1.619 1.00 94.62 233 ALA A CA 1
ATOM 1753 C C . ALA A 1 233 ? -0.571 6.885 -1.239 1.00 94.62 233 ALA A C 1
ATOM 1755 O O . ALA A 1 233 ? -0.391 7.976 -0.697 1.00 94.62 233 ALA A O 1
ATOM 1756 N N . ILE A 1 234 ? -1.793 6.398 -1.460 1.00 93.69 234 ILE A N 1
ATOM 1757 C CA . ILE A 1 234 ? -3.013 7.119 -1.086 1.00 93.69 234 ILE A CA 1
ATOM 1758 C C . ILE A 1 234 ? -3.230 7.093 0.432 1.00 93.69 234 ILE A C 1
ATOM 1760 O O . ILE A 1 234 ? -3.535 8.134 1.010 1.00 93.69 234 ILE A O 1
ATOM 1764 N N . LEU A 1 235 ? -3.059 5.938 1.087 1.00 92.00 235 LEU A N 1
ATOM 1765 C CA . LEU A 1 235 ? -3.387 5.759 2.509 1.00 92.00 235 LEU A CA 1
ATOM 1766 C C . LEU A 1 235 ? -2.388 6.429 3.463 1.00 92.00 235 LEU A C 1
ATOM 1768 O O . LEU A 1 235 ? -2.785 7.111 4.412 1.00 92.00 235 LEU A O 1
ATOM 1772 N N . ILE A 1 236 ? -1.093 6.209 3.229 1.00 92.38 236 ILE A N 1
ATOM 1773 C CA . ILE A 1 236 ? -0.009 6.648 4.122 1.00 92.38 236 ILE A CA 1
ATOM 1774 C C . ILE A 1 236 ? 0.868 7.737 3.494 1.00 92.38 236 ILE A C 1
ATOM 1776 O O . ILE A 1 236 ? 1.662 8.362 4.191 1.00 92.38 236 ILE A O 1
ATOM 1780 N N . GLY A 1 237 ? 0.690 8.038 2.207 1.00 93.00 237 GLY A N 1
ATOM 1781 C CA . GLY A 1 237 ? 1.464 9.056 1.501 1.00 93.00 237 GLY A CA 1
ATOM 1782 C C . GLY A 1 237 ? 2.732 8.505 0.835 1.00 93.00 237 GLY A C 1
ATOM 1783 O O . GLY A 1 237 ? 3.226 7.430 1.196 1.00 93.00 237 GLY A O 1
ATOM 1784 N N . PRO A 1 238 ? 3.304 9.250 -0.129 1.00 94.44 238 PRO A N 1
ATOM 1785 C CA . PRO A 1 238 ? 4.402 8.762 -0.962 1.00 94.44 238 PRO A CA 1
ATOM 1786 C C . PRO A 1 238 ? 5.705 8.559 -0.176 1.00 94.44 238 PRO A C 1
ATOM 1788 O O . PRO A 1 238 ? 6.396 7.567 -0.381 1.00 94.44 238 PRO A O 1
ATOM 1791 N N . GLY A 1 239 ? 6.014 9.432 0.792 1.00 93.62 239 GLY A N 1
ATOM 1792 C CA . GLY A 1 239 ? 7.223 9.300 1.617 1.00 93.62 239 GLY A CA 1
ATOM 1793 C C . GLY A 1 239 ? 7.250 8.013 2.447 1.00 93.62 239 GLY A C 1
ATOM 1794 O O . GLY A 1 239 ? 8.254 7.307 2.473 1.00 93.62 239 GLY A O 1
ATOM 1795 N N . LEU A 1 240 ? 6.133 7.662 3.090 1.00 94.31 240 LEU A N 1
ATOM 1796 C CA . LEU A 1 240 ? 6.028 6.425 3.873 1.00 94.31 240 LEU A CA 1
ATOM 1797 C C . LEU A 1 240 ? 5.915 5.181 3.001 1.00 94.31 240 LEU A C 1
ATOM 1799 O O . LEU A 1 240 ? 6.376 4.116 3.405 1.00 94.31 240 LEU A O 1
ATOM 1803 N N . THR A 1 241 ? 5.365 5.322 1.796 1.00 95.56 241 THR A N 1
ATOM 1804 C CA . THR A 1 241 ? 5.341 4.238 0.811 1.00 95.56 241 THR A CA 1
ATOM 1805 C C . THR A 1 241 ? 6.755 3.823 0.417 1.00 95.56 241 THR A C 1
ATOM 1807 O O . THR A 1 241 ? 7.018 2.626 0.359 1.00 95.56 241 THR A O 1
ATOM 1810 N N . ALA A 1 242 ? 7.698 4.762 0.272 1.00 96.12 242 ALA A N 1
ATOM 1811 C CA . ALA A 1 242 ? 9.104 4.430 0.023 1.00 96.12 242 ALA A CA 1
ATOM 1812 C C . ALA A 1 242 ? 9.725 3.580 1.150 1.00 96.12 242 ALA A C 1
ATOM 1814 O O . ALA A 1 242 ? 10.473 2.643 0.879 1.00 96.12 242 ALA A O 1
ATOM 1815 N N . VAL A 1 243 ? 9.383 3.865 2.413 1.00 95.94 243 VAL A N 1
ATOM 1816 C CA . VAL A 1 243 ? 9.860 3.102 3.584 1.00 95.94 243 VAL A CA 1
ATOM 1817 C C . VAL A 1 243 ? 9.224 1.716 3.649 1.00 95.94 243 VAL A C 1
ATOM 1819 O O . VAL A 1 243 ? 9.906 0.722 3.868 1.00 95.94 243 VAL A O 1
ATOM 1822 N N . VAL A 1 244 ? 7.909 1.635 3.466 1.00 95.12 244 VAL A N 1
ATOM 1823 C CA . VAL A 1 244 ? 7.195 0.355 3.461 1.00 95.12 244 VAL A CA 1
ATOM 1824 C C . VAL A 1 244 ? 7.693 -0.536 2.324 1.00 95.12 244 VAL A C 1
ATOM 1826 O O . VAL A 1 244 ? 7.949 -1.718 2.538 1.00 95.12 244 VAL A O 1
ATOM 1829 N N . THR A 1 245 ? 7.887 0.044 1.141 1.00 94.19 245 THR A N 1
ATOM 1830 C CA . THR A 1 245 ? 8.372 -0.674 -0.038 1.00 94.19 245 THR A CA 1
ATOM 1831 C C . THR A 1 245 ? 9.809 -1.139 0.159 1.00 94.19 245 THR A C 1
ATOM 1833 O O . THR A 1 245 ? 10.110 -2.280 -0.164 1.00 94.19 245 THR A O 1
ATOM 1836 N N . SER A 1 246 ? 10.696 -0.332 0.755 1.00 94.25 246 SER A N 1
ATOM 1837 C CA . SER A 1 246 ? 12.068 -0.782 1.026 1.00 94.25 246 SER A CA 1
ATOM 1838 C C . SER A 1 246 ? 12.114 -1.985 1.968 1.00 94.25 246 SER A C 1
ATOM 1840 O O . SER A 1 246 ? 12.874 -2.922 1.722 1.00 94.25 246 SER A O 1
ATOM 1842 N N . ILE A 1 247 ? 11.260 -2.009 2.994 1.00 93.00 247 ILE A N 1
ATOM 1843 C CA . ILE A 1 247 ? 11.122 -3.160 3.893 1.00 93.00 247 ILE A CA 1
ATOM 1844 C C . ILE A 1 247 ? 10.567 -4.368 3.128 1.00 93.00 247 ILE A C 1
ATOM 1846 O O . ILE A 1 247 ? 11.158 -5.445 3.196 1.00 93.00 247 ILE A O 1
ATOM 1850 N N . ALA A 1 248 ? 9.474 -4.194 2.381 1.00 92.56 248 ALA A N 1
ATOM 1851 C CA . ALA A 1 248 ? 8.839 -5.270 1.620 1.00 92.56 248 ALA A CA 1
ATOM 1852 C C . ALA A 1 248 ? 9.807 -5.902 0.607 1.00 92.56 248 ALA A C 1
ATOM 1854 O O . ALA A 1 248 ? 9.995 -7.115 0.622 1.00 92.56 248 ALA A O 1
ATOM 1855 N N . LEU A 1 249 ? 10.495 -5.080 -0.189 1.00 92.38 249 LEU A N 1
ATOM 1856 C CA . LEU A 1 249 ? 11.487 -5.523 -1.169 1.00 92.38 249 LEU A CA 1
ATOM 1857 C C . LEU A 1 249 ? 12.675 -6.231 -0.516 1.00 92.38 249 LEU A C 1
ATOM 1859 O O . LEU A 1 249 ? 13.163 -7.226 -1.041 1.00 92.38 249 LEU A O 1
ATOM 1863 N N . THR A 1 250 ? 13.127 -5.756 0.647 1.00 91.81 250 THR A N 1
ATOM 1864 C CA . THR A 1 250 ? 14.194 -6.432 1.399 1.00 91.81 250 THR A CA 1
ATOM 1865 C C . THR A 1 250 ? 13.748 -7.829 1.830 1.00 91.81 250 THR A C 1
ATOM 1867 O O . THR A 1 250 ? 14.494 -8.792 1.674 1.00 91.81 250 THR A O 1
ATOM 1870 N N . LEU A 1 251 ? 12.520 -7.967 2.340 1.00 89.50 251 LEU A N 1
ATOM 1871 C CA . LEU A 1 251 ? 11.968 -9.268 2.725 1.00 89.50 251 LEU A CA 1
ATOM 1872 C C . LEU A 1 251 ? 11.774 -10.188 1.510 1.00 89.50 251 LEU A C 1
ATOM 1874 O O . LEU A 1 251 ? 12.100 -11.370 1.592 1.00 89.50 251 LEU A O 1
ATOM 1878 N N . GLN A 1 252 ? 11.297 -9.658 0.381 1.00 86.25 252 GLN A N 1
ATOM 1879 C CA . GLN A 1 252 ? 11.150 -10.413 -0.869 1.00 86.25 252 GLN A CA 1
ATOM 1880 C C . GLN A 1 252 ? 12.507 -10.900 -1.401 1.00 86.25 252 GLN A C 1
ATOM 1882 O O . GLN A 1 252 ? 12.634 -12.070 -1.767 1.00 86.25 252 GLN A O 1
ATOM 1887 N N . ALA A 1 253 ? 13.537 -10.052 -1.360 1.00 85.44 253 ALA A N 1
ATOM 1888 C CA . ALA A 1 253 ? 14.885 -10.420 -1.779 1.00 85.44 253 ALA A CA 1
ATOM 1889 C C . ALA A 1 253 ? 15.502 -11.493 -0.864 1.00 85.44 253 ALA A C 1
ATOM 1891 O O . ALA A 1 253 ? 16.089 -12.452 -1.359 1.00 85.44 253 ALA A O 1
ATOM 1892 N N . LEU A 1 254 ? 15.340 -11.367 0.460 1.00 83.81 254 LEU A N 1
ATOM 1893 C CA . LEU A 1 254 ? 15.942 -12.289 1.432 1.00 83.81 254 LEU A CA 1
ATOM 1894 C C . LEU A 1 254 ? 15.225 -13.641 1.534 1.00 83.81 254 LEU A C 1
ATOM 1896 O O . LEU A 1 254 ? 15.889 -14.665 1.671 1.00 83.81 254 LEU A O 1
ATOM 1900 N N . PHE A 1 255 ? 13.889 -13.657 1.509 1.00 82.62 255 PHE A N 1
ATOM 1901 C CA . PHE A 1 255 ? 13.106 -14.860 1.824 1.00 82.62 255 PHE A CA 1
ATOM 1902 C C . PHE A 1 255 ? 12.426 -15.501 0.619 1.00 82.62 255 PHE A C 1
ATOM 1904 O O . PHE A 1 255 ? 12.161 -16.700 0.651 1.00 82.62 255 PHE A O 1
ATOM 1911 N N . LEU A 1 256 ? 12.130 -14.728 -0.429 1.00 80.94 256 LEU A N 1
ATOM 1912 C CA . LEU A 1 256 ? 11.409 -15.220 -1.609 1.00 80.94 256 LEU A CA 1
ATOM 1913 C C . LEU A 1 256 ? 12.300 -15.308 -2.851 1.00 80.94 256 LEU A C 1
ATOM 1915 O O . LEU A 1 256 ? 11.809 -15.678 -3.915 1.00 80.94 256 LEU A O 1
ATOM 1919 N N . ALA A 1 257 ? 13.586 -14.953 -2.721 1.00 78.81 257 ALA A N 1
ATOM 1920 C CA . ALA A 1 257 ? 14.534 -14.840 -3.830 1.00 78.81 257 ALA A CA 1
ATOM 1921 C C . ALA A 1 257 ? 13.954 -14.034 -5.011 1.00 78.81 257 ALA A C 1
ATOM 1923 O O . ALA A 1 257 ? 14.210 -14.329 -6.179 1.00 78.81 257 ALA A O 1
ATOM 1924 N N . HIS A 1 258 ? 13.131 -13.029 -4.696 1.00 80.38 258 HIS A N 1
ATOM 1925 C CA . HIS A 1 258 ? 12.435 -12.210 -5.675 1.00 80.38 258 HIS A CA 1
ATOM 1926 C C . HIS A 1 258 ? 13.016 -10.793 -5.647 1.00 80.38 258 HIS A C 1
ATOM 1928 O O . HIS A 1 258 ? 12.928 -10.100 -4.635 1.00 80.38 258 HIS A O 1
ATOM 1934 N N . GLY A 1 259 ? 13.651 -10.384 -6.749 1.00 82.56 259 GLY A N 1
ATOM 1935 C CA . GLY A 1 259 ? 14.468 -9.168 -6.820 1.00 82.56 259 GLY A CA 1
ATOM 1936 C C . GLY A 1 259 ? 15.948 -9.439 -6.531 1.00 82.56 259 GLY A C 1
ATOM 1937 O O . GLY A 1 259 ? 16.476 -10.490 -6.892 1.00 82.56 259 GLY A O 1
ATOM 1938 N N . GLY A 1 260 ? 16.631 -8.472 -5.922 1.00 85.31 260 GLY A N 1
ATOM 1939 C CA . GLY A 1 260 ? 18.042 -8.575 -5.557 1.00 85.31 260 GLY A CA 1
ATOM 1940 C C . GLY A 1 260 ? 18.427 -7.562 -4.485 1.00 85.31 260 GLY A C 1
ATOM 1941 O O . GLY A 1 260 ? 17.807 -6.504 -4.367 1.00 85.31 260 GLY A O 1
ATOM 1942 N N . ILE A 1 261 ? 19.450 -7.891 -3.700 1.00 88.00 261 ILE A N 1
ATOM 1943 C CA . ILE A 1 261 ? 20.050 -7.000 -2.708 1.00 88.00 261 ILE A CA 1
ATOM 1944 C C . ILE A 1 261 ? 20.865 -5.921 -3.417 1.00 88.00 261 ILE A C 1
ATOM 1946 O O . ILE A 1 261 ? 20.713 -4.751 -3.085 1.00 88.00 261 ILE A O 1
ATOM 1950 N N . THR A 1 262 ? 21.672 -6.252 -4.434 1.00 90.19 262 THR A N 1
ATOM 1951 C CA . THR A 1 262 ? 22.431 -5.198 -5.143 1.00 90.19 262 THR A CA 1
ATOM 1952 C C . THR A 1 262 ? 21.514 -4.258 -5.928 1.00 90.19 262 THR A C 1
ATOM 1954 O O . THR A 1 262 ? 21.779 -3.063 -6.029 1.00 90.19 262 THR A O 1
ATOM 1957 N N . THR A 1 263 ? 20.387 -4.770 -6.419 1.00 94.00 263 THR A N 1
ATOM 1958 C CA . THR A 1 263 ? 19.403 -4.023 -7.210 1.00 94.00 263 THR A CA 1
ATOM 1959 C C . THR A 1 263 ? 18.292 -3.398 -6.365 1.00 94.00 263 THR A C 1
ATOM 1961 O O . THR A 1 263 ? 17.433 -2.693 -6.898 1.00 94.00 263 THR A O 1
ATOM 1964 N N . LEU A 1 264 ? 18.314 -3.593 -5.041 1.00 93.00 264 LEU A N 1
ATOM 1965 C CA . LEU A 1 264 ? 17.296 -3.094 -4.115 1.00 93.00 264 LEU A CA 1
ATOM 1966 C C . LEU A 1 264 ? 17.124 -1.575 -4.215 1.00 93.00 264 LEU A C 1
ATOM 1968 O O . LEU A 1 264 ? 15.995 -1.097 -4.205 1.00 93.00 264 LEU A O 1
ATOM 1972 N N . GLY A 1 265 ? 18.218 -0.818 -4.357 1.00 96.25 265 GLY A N 1
ATOM 1973 C CA . GLY A 1 265 ? 18.162 0.635 -4.534 1.00 96.25 265 GLY A CA 1
ATOM 1974 C C . GLY A 1 265 ? 17.318 1.053 -5.743 1.00 96.25 265 GLY A C 1
ATOM 1975 O O . GLY A 1 265 ? 16.442 1.902 -5.608 1.00 96.25 265 GLY A O 1
ATOM 1976 N N . ALA A 1 266 ? 17.524 0.407 -6.895 1.00 96.56 266 ALA A N 1
ATOM 1977 C CA . ALA A 1 266 ? 16.768 0.674 -8.122 1.00 96.56 266 ALA A CA 1
ATOM 1978 C C . ALA A 1 266 ? 15.293 0.276 -7.963 1.00 96.56 266 ALA A C 1
ATOM 1980 O O . ALA A 1 266 ? 14.390 1.067 -8.215 1.00 96.56 266 ALA A O 1
ATOM 1981 N N . ASN A 1 267 ? 15.031 -0.901 -7.390 1.00 95.38 267 ASN A N 1
ATOM 1982 C CA . ASN A 1 267 ? 13.663 -1.342 -7.109 1.00 95.38 267 ASN A CA 1
ATOM 1983 C C . ASN A 1 267 ? 12.930 -0.395 -6.129 1.00 95.38 267 ASN A C 1
ATOM 1985 O O . ASN A 1 267 ? 11.738 -0.134 -6.288 1.00 95.38 267 ASN A O 1
ATOM 1989 N N . ILE A 1 268 ? 13.623 0.178 -5.135 1.00 96.81 268 ILE A N 1
ATOM 1990 C CA . ILE A 1 268 ? 13.040 1.197 -4.246 1.00 96.81 268 ILE A CA 1
ATOM 1991 C C . ILE A 1 268 ? 12.710 2.473 -5.025 1.00 96.81 268 ILE A C 1
ATOM 1993 O O . ILE A 1 268 ? 11.658 3.064 -4.782 1.00 96.81 268 ILE A O 1
ATOM 1997 N N . VAL A 1 269 ? 13.575 2.914 -5.941 1.00 97.94 269 VAL A N 1
ATOM 1998 C CA . VAL A 1 269 ? 13.335 4.125 -6.739 1.00 97.94 269 VAL A CA 1
ATOM 1999 C C . VAL A 1 269 ? 12.150 3.934 -7.681 1.00 97.94 269 VAL A C 1
ATOM 2001 O O . VAL A 1 269 ? 11.220 4.738 -7.645 1.00 97.94 269 VAL A O 1
ATOM 2004 N N . SER A 1 270 ? 12.115 2.865 -8.466 1.00 96.38 270 SER A N 1
ATOM 2005 C CA . SER A 1 270 ? 11.001 2.592 -9.380 1.00 96.38 270 SER A CA 1
ATOM 2006 C C . SER A 1 270 ? 9.674 2.337 -8.651 1.00 96.38 270 SER A C 1
ATOM 2008 O O . SER A 1 270 ? 8.651 2.946 -8.983 1.00 96.38 270 SER A O 1
ATOM 2010 N N . MET A 1 271 ? 9.660 1.485 -7.625 1.00 93.62 271 MET A N 1
ATOM 2011 C CA . MET A 1 271 ? 8.415 1.056 -6.969 1.00 93.62 271 MET A CA 1
ATOM 2012 C C . MET A 1 271 ? 8.032 1.935 -5.784 1.00 93.62 271 MET A C 1
ATOM 2014 O O . MET A 1 271 ? 6.901 2.399 -5.678 1.00 93.62 271 MET A O 1
ATOM 2018 N N . GLY A 1 272 ? 8.978 2.180 -4.882 1.00 94.06 272 GLY A N 1
ATOM 2019 C CA . GLY A 1 272 ? 8.732 2.905 -3.637 1.00 94.06 272 GLY A CA 1
ATOM 2020 C C . GLY A 1 272 ? 8.684 4.420 -3.808 1.00 94.06 272 GLY A C 1
ATOM 2021 O O . GLY A 1 272 ? 8.046 5.096 -3.000 1.00 94.06 272 GLY A O 1
ATOM 2022 N N . VAL A 1 273 ? 9.340 4.959 -4.841 1.00 97.38 273 VAL A N 1
ATOM 2023 C CA . VAL A 1 273 ? 9.396 6.401 -5.106 1.00 97.38 273 VAL A CA 1
ATOM 2024 C C . VAL A 1 273 ? 8.552 6.759 -6.327 1.00 97.38 273 VAL A C 1
ATOM 2026 O O . VAL A 1 273 ? 7.503 7.375 -6.156 1.00 97.38 273 VAL A O 1
ATOM 2029 N N . ALA A 1 274 ? 8.957 6.384 -7.540 1.00 97.44 274 ALA A N 1
ATOM 2030 C CA . ALA A 1 274 ? 8.295 6.822 -8.768 1.00 97.44 274 ALA A CA 1
ATOM 2031 C C . ALA A 1 274 ? 6.814 6.412 -8.802 1.00 97.44 274 ALA A C 1
ATOM 2033 O O . ALA A 1 274 ? 5.948 7.284 -8.920 1.00 97.44 274 ALA A O 1
ATOM 2034 N N . GLY A 1 275 ? 6.516 5.126 -8.587 1.00 96.19 275 GLY A N 1
ATOM 2035 C CA . GLY A 1 275 ? 5.136 4.642 -8.498 1.00 96.19 275 GLY A CA 1
ATOM 2036 C C . GLY A 1 275 ? 4.336 5.359 -7.406 1.00 96.19 275 GLY A C 1
ATOM 2037 O O . GLY A 1 275 ? 3.248 5.875 -7.658 1.00 96.19 275 GLY A O 1
ATOM 2038 N N . ALA A 1 276 ? 4.910 5.505 -6.208 1.00 96.00 276 ALA A N 1
ATOM 2039 C CA . ALA A 1 276 ? 4.226 6.134 -5.081 1.00 96.00 276 ALA A CA 1
ATOM 2040 C C . ALA A 1 276 ? 3.874 7.610 -5.327 1.00 96.00 276 ALA A C 1
ATOM 2042 O O . ALA A 1 276 ? 2.753 8.047 -5.051 1.00 96.00 276 ALA A O 1
ATOM 2043 N N . TRP A 1 277 ? 4.815 8.393 -5.855 1.00 96.94 277 TRP A N 1
ATOM 2044 C CA . TRP A 1 277 ? 4.589 9.808 -6.152 1.00 96.94 277 TRP A CA 1
ATOM 2045 C C . TRP A 1 277 ? 3.608 10.002 -7.305 1.00 96.94 277 TRP A C 1
ATOM 2047 O O . TRP A 1 277 ? 2.740 10.874 -7.207 1.00 96.94 277 TRP A O 1
ATOM 2057 N N . VAL A 1 278 ? 3.692 9.180 -8.356 1.00 97.69 278 VAL A N 1
ATOM 2058 C CA . VAL A 1 278 ? 2.728 9.230 -9.461 1.00 97.69 278 VAL A CA 1
ATOM 2059 C C . VAL A 1 278 ? 1.341 8.827 -8.977 1.00 97.69 278 VAL A C 1
ATOM 2061 O O . VAL A 1 278 ? 0.398 9.582 -9.198 1.00 97.69 278 VAL A O 1
ATOM 2064 N N . GLY A 1 279 ? 1.197 7.721 -8.246 1.00 96.44 279 GLY A N 1
ATOM 2065 C CA . GLY A 1 279 ? -0.092 7.284 -7.707 1.00 96.44 279 GLY A CA 1
ATOM 2066 C C . GLY A 1 279 ? -0.741 8.341 -6.810 1.00 96.44 279 GLY A C 1
ATOM 2067 O O . GLY A 1 279 ? -1.893 8.728 -7.022 1.00 96.44 279 GLY A O 1
ATOM 2068 N N . TRP A 1 280 ? 0.013 8.887 -5.851 1.00 96.25 280 TRP A N 1
ATOM 2069 C CA . TRP A 1 280 ? -0.477 9.954 -4.972 1.00 96.25 280 TRP A CA 1
ATOM 2070 C C . TRP A 1 280 ? -0.828 11.240 -5.736 1.00 96.25 280 TRP A C 1
ATOM 2072 O O . TRP A 1 280 ? -1.868 11.862 -5.480 1.00 96.25 280 TRP A O 1
ATOM 2082 N N . GLY A 1 281 ? 0.021 11.637 -6.687 1.00 96.38 281 GLY A N 1
ATOM 2083 C CA . GLY A 1 281 ? -0.167 12.830 -7.509 1.00 96.38 281 GLY A CA 1
ATOM 2084 C C . GLY A 1 281 ? -1.388 12.718 -8.418 1.00 96.38 281 GLY A C 1
ATOM 2085 O O . GLY A 1 281 ? -2.234 13.612 -8.416 1.00 96.38 281 GLY A O 1
ATOM 2086 N N . VAL A 1 282 ? -1.531 11.593 -9.124 1.00 97.06 282 VAL A N 1
ATOM 2087 C CA . VAL A 1 282 ? -2.681 11.278 -9.986 1.00 97.06 282 VAL A CA 1
ATOM 2088 C C . VAL A 1 282 ? -3.963 11.250 -9.174 1.00 97.06 282 VAL A C 1
ATOM 2090 O O . VAL A 1 282 ? -4.954 11.848 -9.596 1.00 97.06 282 VAL A O 1
ATOM 2093 N N . PHE A 1 283 ? -3.954 10.619 -7.998 1.00 95.75 283 PHE A N 1
ATOM 2094 C CA . PHE A 1 283 ? -5.122 10.600 -7.125 1.00 95.75 283 PHE A CA 1
ATOM 2095 C C . PHE A 1 283 ? -5.539 12.021 -6.730 1.00 95.75 283 PHE A C 1
ATOM 2097 O O . PHE A 1 283 ? -6.690 12.422 -6.919 1.00 95.75 283 PHE A O 1
ATOM 2104 N N . THR A 1 284 ? -4.585 12.810 -6.232 1.00 93.88 284 THR A N 1
ATOM 2105 C CA . THR A 1 284 ? -4.827 14.178 -5.761 1.00 93.88 284 THR A CA 1
ATOM 2106 C C . THR A 1 284 ? -5.297 15.087 -6.897 1.00 93.88 284 THR A C 1
ATOM 2108 O O . THR A 1 284 ? -6.266 15.830 -6.729 1.00 93.88 284 THR A O 1
ATOM 2111 N N . ALA A 1 285 ? -4.658 15.013 -8.066 1.00 95.06 285 ALA A N 1
ATOM 2112 C CA . ALA A 1 285 ? -5.034 15.780 -9.249 1.00 95.06 285 ALA A CA 1
ATOM 2113 C C . ALA A 1 285 ? -6.428 15.385 -9.755 1.00 95.06 285 ALA A C 1
ATOM 2115 O O . ALA A 1 285 ? -7.278 16.253 -9.933 1.00 95.06 285 ALA A O 1
ATOM 2116 N N . SER A 1 286 ? -6.707 14.085 -9.886 1.00 95.62 286 SER A N 1
ATOM 2117 C CA . SER A 1 286 ? -8.017 13.575 -10.316 1.00 95.62 286 SER A CA 1
ATOM 2118 C C . SER A 1 286 ? -9.134 14.038 -9.382 1.00 95.62 286 SER A C 1
ATOM 2120 O O . SER A 1 286 ? -10.192 14.476 -9.831 1.00 95.62 286 SER A O 1
ATOM 2122 N N . ARG A 1 287 ? -8.890 14.006 -8.067 1.00 93.06 287 ARG A N 1
ATOM 2123 C CA . ARG A 1 287 ? -9.844 14.495 -7.068 1.00 93.06 287 ARG A CA 1
ATOM 2124 C C . ARG A 1 287 ? -10.058 16.007 -7.137 1.00 93.06 287 ARG A C 1
ATOM 2126 O O . ARG A 1 287 ? -11.191 16.452 -6.989 1.00 93.06 287 ARG A O 1
ATOM 2133 N N . ARG A 1 288 ? -9.011 16.793 -7.408 1.00 92.38 288 ARG A N 1
ATOM 2134 C CA . ARG A 1 288 ? -9.128 18.248 -7.636 1.00 92.38 288 ARG A CA 1
ATOM 2135 C C . ARG A 1 288 ? -9.894 18.589 -8.914 1.00 92.38 288 ARG A C 1
ATOM 2137 O O . ARG A 1 288 ? -10.583 19.599 -8.941 1.00 92.38 288 ARG A O 1
ATOM 2144 N N . LEU A 1 289 ? -9.806 17.739 -9.934 1.00 94.00 289 LEU A N 1
ATOM 2145 C CA . LEU A 1 289 ? -10.561 17.859 -11.184 1.00 94.00 289 LEU A CA 1
ATOM 2146 C C . LEU A 1 289 ? -12.014 17.359 -11.069 1.00 94.00 289 LEU A C 1
ATOM 2148 O O . LEU A 1 289 ? -12.738 17.353 -12.059 1.00 94.00 289 LEU A O 1
ATOM 2152 N N . GLY A 1 290 ? -12.456 16.934 -9.880 1.00 92.06 290 GLY A N 1
ATOM 2153 C CA . GLY A 1 290 ? -13.837 16.514 -9.634 1.00 92.06 290 GLY A CA 1
ATOM 2154 C C . GLY A 1 290 ? -14.163 15.084 -10.070 1.00 92.06 290 GLY A C 1
ATOM 2155 O O . GLY A 1 290 ? -15.335 14.709 -10.078 1.00 92.06 290 GLY A O 1
ATOM 2156 N N . LEU A 1 291 ? -13.165 14.253 -10.400 1.00 93.50 291 LEU A N 1
ATOM 2157 C CA . LEU A 1 291 ? -13.425 12.854 -10.748 1.00 93.50 291 LEU A CA 1
ATOM 2158 C C . LEU A 1 291 ? -13.978 12.085 -9.536 1.00 93.50 291 LEU A C 1
ATOM 2160 O O . LEU A 1 291 ? -13.535 12.304 -8.398 1.00 93.50 291 LEU A O 1
ATOM 2164 N N . PRO A 1 292 ? -14.901 11.128 -9.754 1.00 93.06 292 PRO A N 1
ATOM 2165 C CA . PRO A 1 292 ? -15.435 10.310 -8.676 1.00 93.06 292 PRO A CA 1
ATOM 2166 C C . PRO A 1 292 ? -14.319 9.491 -8.024 1.00 93.06 292 PRO A C 1
ATOM 2168 O O . PRO A 1 292 ? -13.368 9.063 -8.678 1.00 93.06 292 PRO A O 1
ATOM 2171 N N . TRP A 1 293 ? -14.453 9.242 -6.719 1.00 89.56 293 TRP A N 1
ATOM 2172 C CA . TRP A 1 293 ? -13.412 8.603 -5.902 1.00 89.56 293 TRP A CA 1
ATOM 2173 C C . TRP A 1 293 ? -12.895 7.287 -6.492 1.00 89.56 293 TRP A C 1
ATOM 2175 O O . TRP A 1 293 ? -11.694 7.043 -6.501 1.00 89.56 293 TRP A O 1
ATOM 2185 N N . PHE A 1 294 ? -13.803 6.461 -7.019 1.00 93.75 294 PHE A N 1
ATOM 2186 C CA . PHE A 1 294 ? -13.455 5.187 -7.643 1.00 93.75 294 PHE A CA 1
ATOM 2187 C C . PHE A 1 294 ? -12.579 5.374 -8.889 1.00 93.75 294 PHE A C 1
ATOM 2189 O O . PHE A 1 294 ? -11.572 4.691 -9.023 1.00 93.75 294 PHE A O 1
ATOM 2196 N N . ALA A 1 295 ? -12.917 6.328 -9.765 1.00 95.75 295 ALA A N 1
ATOM 2197 C CA . ALA A 1 295 ? -12.125 6.613 -10.960 1.00 95.75 295 ALA A CA 1
ATOM 2198 C C . ALA A 1 295 ? -10.757 7.207 -10.600 1.00 95.75 295 ALA A C 1
ATOM 2200 O O . ALA A 1 295 ? -9.748 6.795 -11.160 1.00 95.75 295 ALA A O 1
ATOM 2201 N N . ALA A 1 296 ? -10.704 8.118 -9.622 1.00 95.75 296 ALA A N 1
ATOM 2202 C CA . ALA A 1 296 ? -9.441 8.676 -9.140 1.00 95.75 296 ALA A CA 1
ATOM 2203 C C . ALA A 1 296 ? -8.516 7.589 -8.564 1.00 95.75 296 ALA A C 1
ATOM 2205 O O . ALA A 1 296 ? -7.326 7.572 -8.866 1.00 95.75 296 ALA A O 1
ATOM 2206 N N . ALA A 1 297 ? -9.062 6.661 -7.772 1.00 95.62 297 ALA A N 1
ATOM 2207 C CA . ALA A 1 297 ? -8.322 5.523 -7.229 1.00 95.62 297 ALA A CA 1
ATOM 2208 C C . ALA A 1 297 ? -7.866 4.540 -8.320 1.00 95.62 297 ALA A C 1
ATOM 2210 O O . ALA A 1 297 ? -6.729 4.075 -8.282 1.00 95.62 297 ALA A O 1
ATOM 2211 N N . PHE A 1 298 ? -8.725 4.267 -9.306 1.00 97.81 298 PHE A N 1
ATOM 2212 C CA . PHE A 1 298 ? -8.395 3.416 -10.449 1.00 97.81 298 PHE A CA 1
ATOM 2213 C C . PHE A 1 298 ? -7.219 3.982 -11.247 1.00 97.81 298 PHE A C 1
ATOM 2215 O O . PHE A 1 298 ? -6.224 3.290 -11.455 1.00 97.81 298 PHE A O 1
ATOM 2222 N N . LEU A 1 299 ? -7.304 5.260 -11.628 1.00 97.75 299 LEU A N 1
ATOM 2223 C CA . LEU A 1 299 ? -6.240 5.943 -12.363 1.00 97.75 299 LEU A CA 1
ATOM 2224 C C . LEU A 1 299 ? -4.941 5.983 -11.557 1.00 97.75 299 LEU A C 1
ATOM 2226 O O . LEU A 1 299 ? -3.871 5.780 -12.118 1.00 97.75 299 LEU A O 1
ATOM 2230 N N . ALA A 1 300 ? -5.029 6.214 -10.247 1.00 96.88 300 ALA A N 1
ATOM 2231 C CA . ALA A 1 300 ? -3.866 6.234 -9.373 1.00 96.88 300 ALA A CA 1
ATOM 2232 C C . ALA A 1 300 ? -3.164 4.874 -9.278 1.00 96.88 300 ALA A C 1
ATOM 2234 O O . ALA A 1 300 ? -1.941 4.840 -9.342 1.00 96.88 300 ALA A O 1
ATOM 2235 N N . GLY A 1 301 ? -3.911 3.770 -9.149 1.00 95.94 301 GLY A N 1
ATOM 2236 C CA . GLY A 1 301 ? -3.335 2.420 -9.170 1.00 95.94 301 GLY A CA 1
ATOM 2237 C C . GLY A 1 301 ? -2.665 2.116 -10.509 1.00 95.94 301 GLY A C 1
ATOM 2238 O O . GLY A 1 301 ? -1.476 1.829 -10.552 1.00 95.94 301 GLY A O 1
ATOM 2239 N N . MET A 1 302 ? -3.396 2.306 -11.608 1.00 96.75 302 MET A N 1
ATOM 2240 C CA . MET A 1 302 ? -2.910 2.011 -12.959 1.00 96.75 302 MET A CA 1
ATOM 2241 C C . MET A 1 302 ? -1.675 2.831 -13.351 1.00 96.75 302 MET A C 1
ATOM 2243 O O . MET A 1 302 ? -0.695 2.284 -13.850 1.00 96.75 302 MET A O 1
ATOM 2247 N N . LEU A 1 303 ? -1.701 4.147 -13.120 1.00 97.38 303 LEU A N 1
ATOM 2248 C CA . LEU A 1 303 ? -0.581 5.017 -13.482 1.00 97.38 303 LEU A CA 1
ATOM 2249 C C . LEU A 1 303 ? 0.595 4.908 -12.506 1.00 97.38 303 LEU A C 1
ATOM 2251 O O . LEU A 1 303 ? 1.722 5.172 -12.917 1.00 97.38 303 LEU A O 1
ATOM 2255 N N . SER A 1 304 ? 0.364 4.507 -11.250 1.00 96.56 304 SER A N 1
ATOM 2256 C CA . SER A 1 304 ? 1.447 4.136 -10.328 1.00 96.56 304 SER A CA 1
ATOM 2257 C C . SER A 1 304 ? 2.248 2.966 -10.894 1.00 96.56 304 SER A C 1
ATOM 2259 O O . SER A 1 304 ? 3.471 3.051 -10.963 1.00 96.56 304 SER A O 1
ATOM 2261 N N . ASP A 1 305 ? 1.564 1.906 -11.323 1.00 93.75 305 ASP A N 1
ATOM 2262 C CA . ASP A 1 305 ? 2.197 0.694 -11.847 1.00 93.75 305 ASP A CA 1
ATOM 2263 C C . ASP A 1 305 ? 2.972 0.988 -13.142 1.00 93.75 305 ASP A C 1
ATOM 2265 O O . ASP A 1 305 ? 4.168 0.726 -13.264 1.00 93.75 305 ASP A O 1
ATOM 2269 N N . TRP A 1 306 ? 2.344 1.687 -14.092 1.00 94.69 306 TRP A N 1
ATOM 2270 C CA . TRP A 1 306 ? 3.013 2.076 -15.339 1.00 94.69 306 TRP A CA 1
ATOM 2271 C C . TRP A 1 306 ? 4.204 3.018 -15.125 1.00 94.69 306 TRP A C 1
ATOM 2273 O O . TRP A 1 306 ? 5.195 2.918 -15.850 1.00 94.69 306 TRP A O 1
ATOM 2283 N N . ALA A 1 307 ? 4.151 3.903 -14.126 1.00 96.44 307 ALA A N 1
ATOM 2284 C CA . ALA A 1 307 ? 5.290 4.746 -13.765 1.00 96.44 307 ALA A CA 1
ATOM 2285 C C . ALA A 1 307 ? 6.458 3.936 -13.196 1.00 96.44 307 ALA A C 1
ATOM 2287 O O . ALA A 1 307 ? 7.617 4.229 -13.508 1.00 96.44 307 ALA A O 1
ATOM 2288 N N . THR A 1 308 ? 6.162 2.911 -12.396 1.00 94.81 308 THR A N 1
ATOM 2289 C CA . THR A 1 308 ? 7.158 1.948 -11.929 1.00 94.81 308 THR A CA 1
ATOM 2290 C C . THR A 1 308 ? 7.855 1.289 -13.115 1.00 94.81 308 THR A C 1
ATOM 2292 O O . THR A 1 308 ? 9.074 1.402 -13.221 1.00 94.81 308 THR A O 1
ATOM 2295 N N . TYR A 1 309 ? 7.114 0.729 -14.072 1.00 91.81 309 TYR A N 1
ATOM 2296 C CA . TYR A 1 309 ? 7.726 0.061 -15.229 1.00 91.81 309 TYR A CA 1
ATOM 2297 C C . TYR A 1 309 ? 8.477 0.996 -16.168 1.00 91.81 309 TYR A C 1
ATOM 2299 O O . TYR A 1 309 ? 9.531 0.624 -16.687 1.00 91.81 309 TYR A O 1
ATOM 2307 N N . ALA A 1 310 ? 7.976 2.214 -16.377 1.00 94.81 310 ALA A N 1
ATOM 2308 C CA . ALA A 1 310 ? 8.692 3.222 -17.151 1.00 94.81 310 ALA A CA 1
ATOM 2309 C C . ALA A 1 310 ? 10.032 3.577 -16.486 1.00 94.81 310 ALA A C 1
ATOM 2311 O O . ALA A 1 310 ? 11.048 3.712 -17.170 1.00 94.81 310 ALA A O 1
ATOM 2312 N N . THR A 1 311 ? 10.049 3.660 -15.154 1.00 96.69 311 THR A N 1
ATOM 2313 C CA . THR A 1 311 ? 11.261 3.950 -14.380 1.00 96.69 311 THR A CA 1
ATOM 2314 C C . THR A 1 311 ? 12.221 2.764 -14.402 1.00 96.69 311 THR A C 1
ATOM 2316 O O . THR A 1 311 ? 13.387 2.955 -14.720 1.00 96.69 311 THR A O 1
ATOM 2319 N N . THR A 1 312 ? 11.747 1.533 -14.199 1.00 94.31 312 THR A N 1
ATOM 2320 C CA . THR A 1 312 ? 12.571 0.319 -14.339 1.00 94.31 312 THR A CA 1
ATOM 2321 C C . THR A 1 312 ? 13.160 0.186 -15.747 1.00 94.31 312 THR A C 1
ATOM 2323 O O . THR A 1 312 ? 14.327 -0.167 -15.906 1.00 94.31 312 THR A O 1
ATOM 2326 N N . SER A 1 313 ? 12.389 0.524 -16.785 1.00 93.19 313 SER A N 1
ATOM 2327 C CA . SER A 1 313 ? 12.879 0.529 -18.171 1.00 93.19 313 SER A CA 1
ATOM 2328 C C . SER A 1 313 ? 13.997 1.552 -18.370 1.00 93.19 313 SER A C 1
ATOM 2330 O O . SER A 1 313 ? 14.970 1.273 -19.067 1.00 93.19 313 SER A O 1
ATOM 2332 N N . LEU A 1 314 ? 13.887 2.721 -17.731 1.00 95.44 314 LEU A N 1
ATOM 2333 C CA . LEU A 1 314 ? 14.930 3.745 -17.725 1.00 95.44 314 LEU A CA 1
ATOM 2334 C C . LEU A 1 314 ? 16.175 3.280 -16.962 1.00 95.44 314 LEU A C 1
ATOM 2336 O O . LEU A 1 314 ? 17.280 3.449 -17.470 1.00 95.44 314 LEU A O 1
ATOM 2340 N N . GLU A 1 315 ? 16.008 2.675 -15.785 1.00 95.38 315 GLU A N 1
ATOM 2341 C CA . GLU A 1 315 ? 17.097 2.140 -14.955 1.00 95.38 315 GLU A CA 1
ATOM 2342 C C . GLU A 1 315 ? 17.914 1.091 -15.718 1.00 95.38 315 GLU A C 1
ATOM 2344 O O . GLU A 1 315 ? 19.144 1.177 -15.780 1.00 95.38 315 GLU A O 1
ATOM 2349 N N . LEU A 1 316 ? 17.229 0.136 -16.353 1.00 92.25 316 LEU A N 1
ATOM 2350 C CA . LEU A 1 316 ? 17.855 -0.909 -17.160 1.00 92.25 316 LEU A CA 1
ATOM 2351 C C . LEU A 1 316 ? 18.493 -0.341 -18.430 1.00 92.25 316 LEU A C 1
ATOM 2353 O O . LEU A 1 316 ? 19.623 -0.699 -18.753 1.00 92.25 316 LEU A O 1
ATOM 2357 N N . ALA A 1 317 ? 17.815 0.566 -19.136 1.00 92.44 317 ALA A N 1
ATOM 2358 C CA . ALA A 1 317 ? 18.372 1.175 -20.339 1.00 92.44 317 ALA A CA 1
ATOM 2359 C C . ALA A 1 317 ? 19.632 1.984 -20.035 1.00 92.44 317 ALA A C 1
ATOM 2361 O O . ALA A 1 317 ? 20.614 1.859 -20.761 1.00 92.44 317 ALA A O 1
ATOM 2362 N N . ALA A 1 318 ? 19.631 2.761 -18.949 1.00 92.69 318 ALA A N 1
ATOM 2363 C CA . ALA A 1 318 ? 20.784 3.540 -18.510 1.00 92.69 318 ALA A CA 1
ATOM 2364 C C . ALA A 1 318 ? 21.978 2.638 -18.159 1.00 92.69 318 ALA A C 1
ATOM 2366 O O . ALA A 1 318 ? 23.116 2.965 -18.480 1.00 92.69 318 ALA A O 1
ATOM 2367 N N . ALA A 1 319 ? 21.720 1.478 -17.553 1.00 90.62 319 ALA A N 1
ATOM 2368 C CA . ALA A 1 319 ? 22.772 0.556 -17.151 1.00 90.62 319 ALA A CA 1
ATOM 2369 C C . ALA A 1 319 ? 23.300 -0.340 -18.283 1.00 90.62 319 ALA A C 1
ATOM 2371 O O . ALA A 1 319 ? 24.472 -0.716 -18.255 1.00 90.62 319 ALA A O 1
ATOM 2372 N N . LEU A 1 320 ? 22.453 -0.704 -19.252 1.00 87.19 320 LEU A N 1
ATOM 2373 C CA . LEU A 1 320 ? 22.732 -1.779 -20.212 1.00 87.19 320 LEU A CA 1
ATOM 2374 C C . LEU A 1 320 ? 22.915 -1.307 -21.661 1.00 87.19 320 LEU A C 1
ATOM 2376 O O . LEU A 1 320 ? 23.232 -2.132 -22.514 1.00 87.19 320 LEU A O 1
ATOM 2380 N N . HIS A 1 321 ? 22.739 -0.015 -21.975 1.00 85.12 321 HIS A N 1
ATOM 2381 C CA . HIS A 1 321 ? 22.859 0.460 -23.363 1.00 85.12 321 HIS A CA 1
ATOM 2382 C C . HIS A 1 321 ? 24.269 0.290 -23.961 1.00 85.12 321 HIS A C 1
ATOM 2384 O O . HIS A 1 321 ? 24.392 0.214 -25.183 1.00 85.12 321 HIS A O 1
ATOM 2390 N N . GLY A 1 322 ? 25.318 0.218 -23.130 1.00 87.06 322 GLY A N 1
ATOM 2391 C CA . GLY A 1 322 ? 26.708 0.087 -23.581 1.00 87.06 322 GLY A CA 1
ATOM 2392 C C . GLY A 1 322 ? 27.101 1.206 -24.551 1.00 87.06 322 GLY A C 1
ATOM 2393 O O . GLY A 1 322 ? 26.807 2.372 -24.305 1.00 87.06 322 GLY A O 1
ATOM 2394 N N . ASP A 1 323 ? 27.695 0.853 -25.689 1.00 85.38 323 ASP A N 1
ATOM 2395 C CA . ASP A 1 323 ? 28.011 1.810 -26.766 1.00 85.38 323 ASP A CA 1
ATOM 2396 C C . ASP A 1 323 ? 26.811 2.106 -27.692 1.00 85.38 323 ASP A C 1
ATOM 2398 O O . ASP A 1 323 ? 26.901 2.908 -28.623 1.00 85.38 323 ASP A O 1
ATOM 2402 N N . GLY A 1 324 ? 25.674 1.442 -27.468 1.00 89.69 324 GLY A N 1
ATOM 2403 C CA . GLY A 1 324 ? 24.449 1.621 -28.238 1.00 89.69 324 GLY A CA 1
ATOM 2404 C C . GLY A 1 324 ? 23.655 2.875 -27.855 1.00 89.69 324 GLY A C 1
ATOM 2405 O O . GLY A 1 324 ? 23.920 3.561 -26.869 1.00 89.69 324 GLY A O 1
ATOM 2406 N N . SER A 1 325 ? 22.612 3.165 -28.639 1.00 93.69 325 SER A N 1
ATOM 2407 C CA . SER A 1 325 ? 21.697 4.280 -28.375 1.00 93.69 325 SER A CA 1
ATOM 2408 C C . SER A 1 325 ? 20.815 4.002 -27.153 1.00 93.69 325 SER A C 1
ATOM 2410 O O . SER A 1 325 ? 19.997 3.077 -27.168 1.00 93.69 325 SER A O 1
ATOM 2412 N N . PHE A 1 326 ? 20.909 4.868 -26.137 1.00 93.19 326 PHE A N 1
ATOM 2413 C CA . PHE A 1 326 ? 20.049 4.838 -24.948 1.00 93.19 326 PHE A CA 1
ATOM 2414 C C . PHE A 1 326 ? 18.558 4.769 -25.307 1.00 93.19 326 PHE A C 1
ATOM 2416 O O . PHE A 1 326 ? 17.839 3.912 -24.803 1.00 93.19 326 PHE A O 1
ATOM 2423 N N . THR A 1 327 ? 18.090 5.626 -26.220 1.00 93.00 327 THR A N 1
ATOM 2424 C CA . THR A 1 327 ? 16.674 5.686 -26.620 1.00 93.00 327 THR A CA 1
ATOM 2425 C C . THR A 1 327 ? 16.201 4.384 -27.255 1.00 93.00 327 THR A C 1
ATOM 2427 O O . THR A 1 327 ? 15.063 3.967 -27.036 1.00 93.00 327 THR A O 1
ATOM 2430 N N . THR A 1 328 ? 17.076 3.724 -28.018 1.00 90.44 328 THR A N 1
ATOM 2431 C CA . THR A 1 328 ? 16.765 2.428 -28.630 1.00 90.44 328 THR A CA 1
ATOM 2432 C C . THR A 1 328 ? 16.623 1.361 -27.550 1.00 90.44 328 THR A C 1
ATOM 2434 O O . THR A 1 328 ? 15.606 0.674 -27.513 1.00 90.44 328 THR A O 1
ATOM 2437 N N . MET A 1 329 ? 17.585 1.277 -26.624 1.00 88.12 329 MET A N 1
ATOM 2438 C CA . MET A 1 329 ? 17.534 0.322 -25.513 1.00 88.12 329 MET A CA 1
ATOM 2439 C C . MET A 1 329 ? 16.304 0.550 -24.622 1.00 88.12 329 MET A C 1
ATOM 2441 O O . MET A 1 329 ? 15.576 -0.391 -24.316 1.00 88.12 329 MET A O 1
ATOM 2445 N N . PHE A 1 330 ? 16.014 1.805 -24.276 1.00 90.62 330 PHE A N 1
ATOM 2446 C CA . PHE A 1 330 ? 14.826 2.181 -23.512 1.00 90.62 330 PHE A CA 1
ATOM 2447 C C . PHE A 1 330 ? 13.532 1.753 -24.205 1.00 90.62 330 PHE A C 1
ATOM 2449 O O . PHE A 1 330 ? 12.686 1.120 -23.580 1.00 90.62 330 PHE A O 1
ATOM 2456 N N . SER A 1 331 ? 13.392 2.054 -25.498 1.00 88.94 331 SER A N 1
ATOM 2457 C CA . SER A 1 331 ? 12.185 1.711 -26.258 1.00 88.94 331 SER A CA 1
ATOM 2458 C C . SER A 1 331 ? 11.997 0.198 -26.369 1.00 88.94 331 SER A C 1
ATOM 2460 O O . SER A 1 331 ? 10.872 -0.282 -26.256 1.00 88.94 331 SER A O 1
ATOM 2462 N N . LEU A 1 332 ? 13.089 -0.555 -26.545 1.00 86.31 332 LEU A N 1
ATOM 2463 C CA . LEU A 1 332 ? 13.059 -2.018 -26.586 1.00 86.31 332 LEU A CA 1
ATOM 2464 C C . LEU A 1 332 ? 12.604 -2.616 -25.252 1.00 86.31 332 LEU A C 1
ATOM 2466 O O . LEU A 1 332 ? 11.696 -3.445 -25.243 1.00 86.31 332 LEU A O 1
ATOM 2470 N N . ILE A 1 333 ? 13.192 -2.180 -24.134 1.00 86.62 333 ILE A N 1
ATOM 2471 C CA . ILE A 1 333 ? 12.840 -2.679 -22.796 1.00 86.62 333 ILE A CA 1
ATOM 2472 C C . ILE A 1 333 ? 11.399 -2.301 -22.442 1.00 86.62 333 ILE A C 1
ATOM 2474 O O . ILE A 1 333 ? 10.626 -3.152 -22.005 1.00 86.62 333 ILE A O 1
ATOM 2478 N N . LEU A 1 334 ? 11.011 -1.048 -22.694 1.00 87.50 334 LEU A N 1
ATOM 2479 C CA . LEU A 1 334 ? 9.656 -0.574 -22.431 1.00 87.50 334 LEU A CA 1
ATOM 2480 C C . LEU A 1 334 ? 8.624 -1.382 -23.227 1.00 87.50 334 LEU A C 1
ATOM 2482 O O . LEU A 1 334 ? 7.625 -1.825 -22.663 1.00 87.50 334 LEU A O 1
ATOM 2486 N N . LEU A 1 335 ? 8.879 -1.614 -24.519 1.00 86.81 335 LEU A N 1
ATOM 2487 C CA . LEU A 1 335 ? 7.994 -2.402 -25.377 1.00 86.81 335 LEU A CA 1
ATOM 2488 C C . LEU A 1 335 ? 7.926 -3.870 -24.935 1.00 86.81 335 LEU A C 1
ATOM 2490 O O . LEU A 1 335 ? 6.849 -4.464 -24.983 1.00 86.81 335 LEU A O 1
ATOM 2494 N N . ALA A 1 336 ? 9.036 -4.438 -24.459 1.00 84.00 336 ALA A N 1
ATOM 2495 C CA . ALA A 1 336 ? 9.081 -5.806 -23.946 1.00 84.00 336 ALA A CA 1
ATOM 2496 C C . ALA A 1 336 ? 8.208 -6.004 -22.694 1.00 84.00 336 ALA A C 1
ATOM 2498 O O . ALA A 1 336 ? 7.685 -7.096 -22.481 1.00 84.00 336 ALA A O 1
ATOM 2499 N N . PHE A 1 337 ? 8.002 -4.958 -21.890 1.00 84.19 337 PHE A N 1
ATOM 2500 C CA . PHE A 1 337 ? 7.136 -5.002 -20.710 1.00 84.19 337 PHE A CA 1
ATOM 2501 C C . PHE A 1 337 ? 5.645 -4.795 -21.015 1.00 84.19 337 PHE A C 1
ATOM 2503 O O . PHE A 1 337 ? 4.801 -5.209 -20.222 1.00 84.19 337 PHE A O 1
ATOM 2510 N N . VAL A 1 338 ? 5.274 -4.227 -22.166 1.00 85.31 338 VAL A N 1
ATOM 2511 C CA . VAL A 1 338 ? 3.861 -3.951 -22.502 1.00 85.31 338 VAL A CA 1
ATOM 2512 C C . VAL A 1 338 ? 2.938 -5.178 -22.371 1.00 85.31 338 VAL A C 1
ATOM 2514 O O . VAL A 1 338 ? 1.880 -5.030 -21.752 1.00 85.31 338 VAL A O 1
ATOM 2517 N N . PRO A 1 339 ? 3.281 -6.381 -22.883 1.00 83.06 339 PRO A N 1
ATOM 2518 C CA . PRO A 1 339 ? 2.364 -7.523 -22.874 1.00 83.06 339 PRO A CA 1
ATOM 2519 C C . PRO A 1 339 ? 1.960 -8.003 -21.479 1.00 83.06 339 PRO A C 1
ATOM 2521 O O . PRO A 1 339 ? 0.891 -8.599 -21.338 1.00 83.06 339 PRO A O 1
ATOM 2524 N N . THR A 1 340 ? 2.801 -7.771 -20.467 1.00 82.69 340 THR A N 1
ATOM 2525 C CA . THR A 1 340 ? 2.548 -8.196 -19.084 1.00 82.69 340 THR A CA 1
ATOM 2526 C C . THR A 1 340 ? 2.084 -7.052 -18.202 1.00 82.69 340 THR A C 1
ATOM 2528 O O . THR A 1 340 ? 1.126 -7.204 -17.446 1.00 82.69 340 THR A O 1
ATOM 2531 N N . GLN A 1 341 ? 2.727 -5.896 -18.335 1.00 86.38 341 GLN A N 1
ATOM 2532 C CA . GLN A 1 341 ? 2.581 -4.798 -17.392 1.00 86.38 341 GLN A CA 1
ATOM 2533 C C . GLN A 1 341 ? 1.403 -3.879 -17.707 1.00 86.38 341 GLN A C 1
ATOM 2535 O O . GLN A 1 341 ? 0.795 -3.310 -16.802 1.00 86.38 341 GLN A O 1
ATOM 2540 N N . LEU A 1 342 ? 1.012 -3.761 -18.980 1.00 87.25 342 LEU A N 1
ATOM 2541 C CA . LEU A 1 342 ? -0.169 -2.976 -19.335 1.00 87.25 342 LEU A CA 1
ATOM 2542 C C . LEU A 1 342 ? -1.456 -3.631 -18.791 1.00 87.25 342 LEU A C 1
ATOM 2544 O O . LEU A 1 342 ? -2.215 -2.936 -18.107 1.00 87.25 342 LEU A O 1
ATOM 2548 N N . PRO A 1 343 ? -1.690 -4.949 -18.986 1.00 87.94 343 PRO A N 1
ATOM 2549 C CA . PRO A 1 343 ? -2.816 -5.640 -18.357 1.00 87.94 343 PRO A CA 1
ATOM 2550 C C . PRO A 1 343 ? -2.761 -5.621 -16.827 1.00 87.94 343 PRO A C 1
ATOM 2552 O O . PRO A 1 343 ? -3.799 -5.430 -16.188 1.00 87.94 343 PRO A O 1
ATOM 2555 N N . LEU A 1 344 ? -1.570 -5.791 -16.240 1.00 87.19 344 LEU A N 1
ATOM 2556 C CA . LEU A 1 344 ? -1.411 -5.769 -14.788 1.00 87.19 344 LEU A CA 1
ATOM 2557 C C . LEU A 1 344 ? -1.769 -4.403 -14.198 1.00 87.19 344 LEU A C 1
ATOM 2559 O O . LEU A 1 344 ? -2.558 -4.362 -13.261 1.00 87.19 344 LEU A O 1
ATOM 2563 N N . GLY A 1 345 ? -1.315 -3.300 -14.794 1.00 91.38 345 GLY A N 1
ATOM 2564 C CA . GLY A 1 345 ? -1.656 -1.961 -14.308 1.00 91.38 345 GLY A CA 1
ATOM 2565 C C . GLY A 1 345 ? -3.163 -1.687 -14.329 1.00 91.38 345 GLY A C 1
ATOM 2566 O O . GLY A 1 345 ? -3.705 -1.067 -13.414 1.00 91.38 345 GLY A O 1
ATOM 2567 N N . ILE A 1 346 ? -3.894 -2.206 -15.321 1.00 92.88 346 ILE A N 1
ATOM 2568 C CA . ILE A 1 346 ? -5.366 -2.115 -15.334 1.00 92.88 346 ILE A CA 1
ATOM 2569 C C . ILE A 1 346 ? -5.964 -2.898 -14.155 1.00 92.88 346 ILE A C 1
ATOM 2571 O O . ILE A 1 346 ? -6.865 -2.403 -13.468 1.00 92.88 346 ILE A O 1
ATOM 2575 N N . LEU A 1 347 ? -5.457 -4.106 -13.901 1.00 90.56 347 LEU A N 1
ATOM 2576 C CA . LEU A 1 347 ? -5.874 -4.931 -12.769 1.00 90.56 347 LEU A CA 1
ATOM 2577 C C . LEU A 1 347 ? -5.551 -4.259 -11.425 1.00 90.56 347 LEU A C 1
ATOM 2579 O O . LEU A 1 347 ? -6.415 -4.218 -10.547 1.00 90.56 347 LEU A O 1
ATOM 2583 N N . GLU A 1 348 ? -4.361 -3.677 -11.279 1.00 91.56 348 GLU A N 1
ATOM 2584 C CA . GLU A 1 348 ? -3.961 -2.875 -10.120 1.00 91.56 348 GLU A CA 1
ATOM 2585 C C . GLU A 1 348 ? -4.871 -1.664 -9.922 1.00 91.56 348 GLU A C 1
ATOM 2587 O O . GLU A 1 348 ? -5.243 -1.350 -8.791 1.00 91.56 348 GLU A O 1
ATOM 2592 N N . GLY A 1 349 ? -5.282 -1.001 -11.005 1.00 95.38 349 GLY A N 1
ATOM 2593 C CA . GLY A 1 349 ? -6.266 0.074 -10.955 1.00 95.38 349 GLY A CA 1
ATOM 2594 C C . GLY A 1 349 ? -7.572 -0.394 -10.310 1.00 95.38 349 GLY A C 1
ATOM 2595 O O . GLY A 1 349 ? -8.070 0.231 -9.367 1.00 95.38 349 GLY A O 1
ATOM 2596 N N . PHE A 1 350 ? -8.116 -1.528 -10.758 1.00 95.44 350 PHE A N 1
ATOM 2597 C CA . PHE A 1 350 ? -9.328 -2.097 -10.160 1.00 95.44 350 PHE A CA 1
ATOM 2598 C C . PHE A 1 350 ? -9.118 -2.534 -8.710 1.00 95.44 350 PHE A C 1
ATOM 2600 O O . PHE A 1 350 ? -9.980 -2.263 -7.868 1.00 95.44 350 PHE A O 1
ATOM 2607 N N . LEU A 1 351 ? -7.981 -3.159 -8.402 1.00 92.94 351 LEU A N 1
ATOM 2608 C CA . LEU A 1 351 ? -7.624 -3.566 -7.045 1.00 92.94 351 LEU A CA 1
ATOM 2609 C C . LEU A 1 351 ? -7.557 -2.349 -6.113 1.00 92.94 351 LEU A C 1
ATOM 2611 O O . LEU A 1 351 ? -8.191 -2.342 -5.057 1.00 92.94 351 LEU A O 1
ATOM 2615 N N . CYS A 1 352 ? -6.868 -1.289 -6.532 1.00 94.62 352 CYS A N 1
ATOM 2616 C CA . CYS A 1 352 ? -6.735 -0.041 -5.789 1.00 94.62 352 CYS A CA 1
ATOM 2617 C C . CYS A 1 352 ? -8.100 0.606 -5.525 1.00 94.62 352 CYS A C 1
ATOM 2619 O O . CYS A 1 352 ? -8.450 0.911 -4.379 1.00 94.62 352 CYS A O 1
ATOM 2621 N N . ALA A 1 353 ? -8.921 0.748 -6.568 1.00 95.25 353 ALA A N 1
ATOM 2622 C CA . ALA A 1 353 ? -10.260 1.314 -6.452 1.00 95.25 353 ALA A CA 1
ATOM 2623 C C . ALA A 1 353 ? -11.184 0.471 -5.558 1.00 95.25 353 ALA A C 1
ATOM 2625 O O . ALA A 1 353 ? -11.936 1.022 -4.746 1.00 95.25 353 ALA A O 1
ATOM 2626 N N . GLY A 1 354 ? -11.107 -0.857 -5.668 1.00 93.44 354 GLY A N 1
ATOM 2627 C CA . GLY 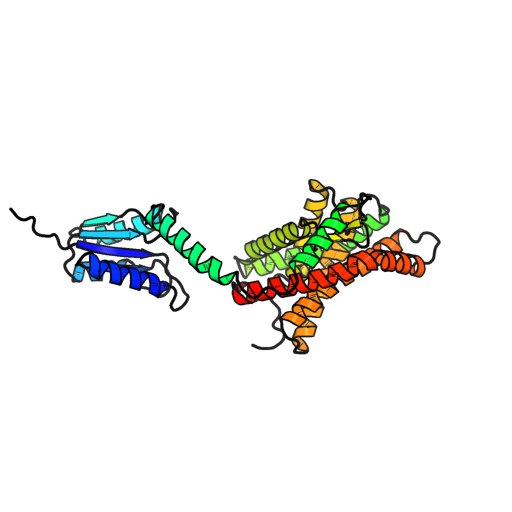A 1 354 ? -11.858 -1.805 -4.848 1.00 93.44 354 GLY A CA 1
ATOM 2628 C C . GLY A 1 354 ? -11.481 -1.727 -3.370 1.00 93.44 354 GLY A C 1
ATOM 2629 O O . GLY A 1 354 ? -12.362 -1.545 -2.525 1.00 93.44 354 GLY A O 1
ATOM 2630 N N . VAL A 1 355 ? -10.183 -1.786 -3.058 1.00 91.56 355 VAL A N 1
ATOM 2631 C CA . VAL A 1 355 ? -9.663 -1.700 -1.684 1.00 91.56 355 VAL A CA 1
ATOM 2632 C C . VAL A 1 355 ? -10.036 -0.364 -1.047 1.00 91.56 355 VAL A C 1
ATOM 2634 O O . VAL A 1 355 ? -10.582 -0.338 0.057 1.00 91.56 355 VAL A O 1
ATOM 2637 N N . LEU A 1 356 ? -9.837 0.755 -1.747 1.00 90.81 356 LEU A N 1
ATOM 2638 C CA . LEU A 1 356 ? -10.175 2.073 -1.204 1.00 90.81 356 LEU A CA 1
ATOM 2639 C C . LEU A 1 356 ? -11.683 2.275 -1.030 1.00 90.81 356 LEU A C 1
ATOM 2641 O O . LEU A 1 356 ? -12.104 2.885 -0.044 1.00 90.81 356 LEU A O 1
ATOM 2645 N N . LYS A 1 357 ? -12.516 1.734 -1.929 1.00 91.19 357 LYS A N 1
ATOM 2646 C CA . LYS A 1 357 ? -13.978 1.728 -1.756 1.00 91.19 357 LYS A CA 1
ATOM 2647 C C . LYS A 1 357 ? -14.393 0.885 -0.547 1.00 91.19 357 LYS A C 1
ATOM 2649 O O . LYS A 1 357 ? -15.252 1.312 0.224 1.00 91.19 357 LYS A O 1
ATOM 2654 N N . PHE A 1 358 ? -13.782 -0.283 -0.355 1.00 90.19 358 PHE A N 1
ATOM 2655 C CA . PHE A 1 358 ? -14.042 -1.139 0.801 1.00 90.19 358 PHE A CA 1
ATOM 2656 C C . PHE A 1 358 ? -13.671 -0.440 2.114 1.00 90.19 358 PHE A C 1
ATOM 2658 O O . PHE A 1 358 ? -14.499 -0.380 3.026 1.00 90.19 358 PHE A O 1
ATOM 2665 N N . ILE A 1 359 ? -12.474 0.152 2.186 1.00 89.50 359 ILE A N 1
ATOM 2666 C CA . ILE A 1 359 ? -12.018 0.911 3.356 1.00 89.50 359 ILE A CA 1
ATOM 2667 C C . ILE A 1 359 ? -12.959 2.088 3.622 1.00 89.50 359 ILE A C 1
ATOM 2669 O O . ILE A 1 359 ? -13.412 2.244 4.751 1.00 89.50 359 ILE A O 1
ATOM 2673 N N . ARG A 1 360 ? -13.343 2.859 2.595 1.00 87.00 360 ARG A N 1
ATOM 2674 C CA . ARG A 1 360 ? -14.295 3.974 2.747 1.00 87.00 360 ARG A CA 1
ATOM 2675 C C . ARG A 1 360 ? -15.618 3.531 3.370 1.00 87.00 360 ARG A C 1
ATOM 2677 O O . ARG A 1 360 ? -16.157 4.236 4.214 1.00 87.00 360 ARG A O 1
ATOM 2684 N N . ASN A 1 361 ? -16.132 2.374 2.965 1.00 88.69 361 ASN A N 1
ATOM 2685 C CA . ASN A 1 361 ? -17.433 1.891 3.421 1.00 88.69 361 ASN A CA 1
ATOM 2686 C C . ASN A 1 361 ? -17.382 1.219 4.801 1.00 88.69 361 ASN A C 1
ATOM 2688 O O . ASN A 1 361 ? -18.380 1.235 5.517 1.00 88.69 361 ASN A O 1
ATOM 2692 N N . ARG A 1 362 ? -16.262 0.581 5.163 1.00 89.69 362 ARG A N 1
ATOM 2693 C CA . ARG A 1 362 ? -16.155 -0.241 6.384 1.00 89.69 362 ARG A CA 1
ATOM 2694 C C . ARG A 1 362 ? -15.340 0.399 7.502 1.00 89.69 362 ARG A C 1
ATOM 2696 O O . ARG A 1 362 ? -15.611 0.115 8.663 1.00 89.69 362 ARG A O 1
ATOM 2703 N N . ARG A 1 363 ? -14.327 1.192 7.157 1.00 85.25 363 ARG A N 1
ATOM 2704 C CA . ARG A 1 363 ? -13.348 1.808 8.067 1.00 85.25 363 ARG A CA 1
ATOM 2705 C C . ARG A 1 363 ? -12.985 3.230 7.585 1.00 85.25 363 ARG A C 1
ATOM 2707 O O . ARG A 1 363 ? -11.811 3.496 7.307 1.00 85.25 363 ARG A O 1
ATOM 2714 N N . PRO A 1 364 ? -13.965 4.143 7.424 1.00 83.25 364 PRO A N 1
ATOM 2715 C CA . PRO A 1 364 ? -13.737 5.487 6.879 1.00 83.25 364 PRO A CA 1
ATOM 2716 C C . PRO A 1 364 ? -12.702 6.302 7.667 1.00 83.25 364 PRO A C 1
ATOM 2718 O O . PRO A 1 364 ? -12.036 7.167 7.101 1.00 83.25 364 PRO A O 1
ATOM 2721 N N . GLU A 1 365 ? -12.517 6.009 8.953 1.00 80.31 365 GLU A N 1
ATOM 2722 C CA . GLU A 1 365 ? -11.506 6.629 9.807 1.00 80.31 365 GLU A CA 1
ATOM 2723 C C . GLU A 1 365 ? -10.065 6.425 9.309 1.00 80.31 365 GLU A C 1
ATOM 2725 O O . GLU A 1 365 ? -9.208 7.261 9.584 1.00 80.31 365 GLU A O 1
ATOM 2730 N N . LEU A 1 366 ? -9.798 5.373 8.525 1.00 78.56 366 LEU A N 1
ATOM 2731 C CA . LEU A 1 366 ? -8.480 5.132 7.925 1.00 78.56 366 LEU A CA 1
ATOM 2732 C C . LEU A 1 366 ? -8.174 6.072 6.751 1.00 78.56 366 LEU A C 1
ATOM 2734 O O . LEU A 1 366 ? -7.021 6.176 6.347 1.00 78.56 366 LEU A O 1
ATOM 2738 N N . LEU A 1 367 ? -9.185 6.755 6.205 1.00 79.94 367 LEU A N 1
ATOM 2739 C CA . LEU A 1 367 ? -9.024 7.700 5.097 1.00 79.94 367 LEU A CA 1
ATOM 2740 C C . LEU A 1 367 ? -8.879 9.154 5.562 1.00 79.94 367 LEU A C 1
ATOM 2742 O O . LEU A 1 367 ? -8.719 10.041 4.728 1.00 79.94 367 LEU A O 1
ATOM 2746 N N . GLN A 1 368 ? -8.904 9.418 6.873 1.00 64.94 368 GLN A N 1
ATOM 2747 C CA . GLN A 1 368 ? -8.739 10.773 7.419 1.00 64.94 368 GLN A CA 1
ATOM 2748 C C . GLN A 1 368 ? -7.370 11.390 7.088 1.00 64.94 368 GLN A C 1
ATOM 2750 O O . GLN A 1 368 ? -7.212 12.606 7.130 1.00 64.94 368 GLN A O 1
ATOM 2755 N N . THR A 1 369 ? -6.386 10.557 6.742 1.00 61.84 369 THR A N 1
ATOM 2756 C CA . THR A 1 369 ? -5.024 10.957 6.369 1.00 61.84 369 THR A CA 1
ATOM 2757 C C . THR A 1 369 ? -4.850 11.243 4.875 1.00 61.84 369 THR A C 1
ATOM 2759 O O . THR A 1 369 ? -3.788 11.724 4.476 1.00 61.84 369 THR A O 1
ATOM 2762 N N . VAL A 1 370 ? -5.860 10.959 4.042 1.00 64.75 370 VAL A N 1
ATOM 2763 C CA . VAL A 1 370 ? -5.804 11.163 2.587 1.00 64.75 370 VAL A CA 1
ATOM 2764 C C . VAL A 1 370 ? -5.987 12.656 2.279 1.00 64.75 370 VAL A C 1
ATOM 2766 O O . VAL A 1 370 ? -6.906 13.269 2.828 1.00 64.75 370 VAL A O 1
ATOM 2769 N N . PRO A 1 371 ? -5.169 13.273 1.400 1.00 55.66 371 PRO A N 1
ATOM 2770 C CA . PRO A 1 371 ? -5.346 14.674 1.038 1.00 55.66 371 PRO A CA 1
ATOM 2771 C C . PRO A 1 371 ? -6.764 14.914 0.518 1.00 55.66 371 PRO A C 1
ATOM 2773 O O . PRO A 1 371 ? -7.198 14.285 -0.450 1.00 55.66 371 PRO A O 1
ATOM 2776 N N . ALA A 1 372 ? -7.488 15.829 1.161 1.00 52.03 372 ALA A N 1
ATOM 2777 C CA . ALA A 1 372 ? -8.847 16.192 0.792 1.00 52.03 372 ALA A CA 1
ATOM 2778 C C . ALA A 1 372 ? -8.860 16.914 -0.565 1.00 52.03 372 ALA A C 1
ATOM 2780 O O . ALA A 1 372 ? -8.850 18.140 -0.653 1.00 52.03 372 ALA A O 1
ATOM 2781 N N . GLY A 1 373 ? -8.877 16.154 -1.655 1.00 42.22 373 GLY A N 1
ATOM 2782 C CA . GLY A 1 373 ? -9.300 16.664 -2.951 1.00 42.22 373 GLY A CA 1
ATOM 2783 C C . GLY A 1 373 ? -10.827 16.722 -2.986 1.00 42.22 373 GLY A C 1
ATOM 2784 O O . GLY A 1 373 ? -11.465 15.716 -3.298 1.00 42.22 373 GLY A O 1
ATOM 2785 N N . GLY A 1 374 ? -11.373 17.879 -2.594 1.00 31.98 374 GLY A N 1
ATOM 2786 C CA . GLY A 1 374 ? -12.731 18.362 -2.884 1.00 31.98 374 GLY A CA 1
ATOM 2787 C C . GLY A 1 374 ? -13.903 17.483 -2.426 1.00 31.98 374 GLY A C 1
ATOM 2788 O O . GLY A 1 374 ? -14.206 16.497 -3.080 1.00 31.98 374 GLY A O 1
ATOM 2789 N N . THR A 1 375 ? -14.541 17.901 -1.325 1.00 30.00 375 THR A N 1
ATOM 2790 C CA . THR A 1 375 ? -15.946 17.703 -0.880 1.00 30.00 375 THR A CA 1
ATOM 2791 C C . THR A 1 375 ? -16.644 16.339 -1.038 1.00 30.00 375 THR A C 1
ATOM 2793 O O . THR A 1 375 ? -16.719 15.794 -2.132 1.00 30.00 375 THR A O 1
ATOM 2796 N N . ALA A 1 376 ? -17.208 15.893 0.099 1.00 31.55 376 ALA A N 1
ATOM 2797 C CA . ALA A 1 376 ? -18.448 15.121 0.312 1.00 31.55 376 ALA A CA 1
ATOM 2798 C C . ALA A 1 376 ? -18.876 14.103 -0.763 1.00 31.55 376 ALA A C 1
ATOM 2800 O O . ALA A 1 376 ? -19.284 14.528 -1.863 1.00 31.55 376 ALA A O 1
#

Secondary structure (DSSP, 8-state):
-PPP---EEEEEEE---SSTTTTHHHHHHHHHHHHHH-SEEEEEESSSSS--HHHHHHHHHHTT-SEEEEEE--SS--HIIIIIHHHHHHHHHHH-TTSEEEEPPPS-S-HHHHHHHHHHHHHHHTTT-----SHHHHHHHHHHHHTS---PPPPSSPPTT-S-HHHHHHHHHHHHHHHHHHHHHHHHHHHH-TTHHHHHHHHHHHHHHHTT--EEETTTTEEE----HHHHHHHH-HHHHHHHHHHHHHHHHHHS--S-STTHHHHIIIIIIIIHHHHHHHHHHHHHTT--HHHHHHHHHHHHHHHHHHHHHHHHHHHH-TTS-HHHHHHHHHHHHHHHHHHHHHHHHHHHHHHHHHHHHH-GGGGTTS---S--

pLDDT: mean 84.26, std 15.6, range [30.0, 97.94]